Protein AF-A0A8S3ZNZ5-F1 (afdb_monomer)

Organism: NCBI:txid100452

Mean predicted aligned error: 16.07 Å

Foldseek 3Di:
DDLADWQEWDWDPLVPPPGTWIWTWGQQQWIFTHDPLFTPDIAHDFAGGWHYWEDQDPPAPQQWIWTFGQQQKTFIDNRRRTLDIDHDNWGFQEWYFAAAAPPRGTWIWTFTQQQKIFTADRRPRDTLAIDGDNGGWNYWDWADPDPDPPQPGTWIWTAGPVGDIDTHDHFPPDDPSRSPPVVNVVVVVVVVVVVVVVVVVVVVVVVVVVVVVVVVVVVVVVVPPDDDDDDDDDDDDDDDDDDDDDDDYDDDDDYDDDDDDDDDDDDDDDDDDDDDDDDDDDDDDDDDDDDDDDDDDPDPDPDDDPDPPVQDQDDPPPKDKDWDWAWDLDDPVGATFTKIKIFIPDFKWFQKKWKAKGNFDPDGIDIDGDDLVPITRMDIDGTDHPALDKMKIWMWTFIGHSPYPHTDTDTDIDIQASAEQKAWDPDPDPDDPKFKDWDDPDAVVLVQVLCQRRYRYPDRDDDNDDDFTWIARSVVRDIDGVTDDCLLVVQVSSCVSVVPQWTFMFIDDPVVLVVLVVLLVLLVVLVVLLVVLVVVLVVLVVVLVVLVVQLVVCVVVVVPPSNVVSVVVSVVSVVVSVVSVVVNVVSVVSSVVSVSSNSSLQQVLLSSIHHVLSSLLSVQLVVCVVVVPSVSNNVCSRRSDD

pLDDT: mean 73.45, std 21.67, range [22.31, 95.12]

InterPro domains:
  IPR016616 Bardet-Biedl syndrome 2 protein [PTHR32465] (1-640)
  IPR029333 BBS2, GAE domain [PF14782] (335-419)
  IPR029429 Ciliary BBSome complex subunit 2, middle region [PF14783] (8-120)
  IPR036322 WD40-repeat-containing domain superfamily [SSF50978] (12-178)
  IPR055379 BBS2, platform domain [PF23350] (422-498)
  IPR055380 BBS2, hairpin domain [PF23353] (510-607)
  IPR055381 BBS2, C-terminal helix bundle domain [PF23351] (612-638)

Secondary structure (DSSP, 8-state):
--SS-EEEEEEE-SSSSSS-EEEEEETTSEEEEEETTEEEEEEE--SS-EEEEE---TTS---EEEEEETTSEEEEEETTEEEEEEE-SSPEEEEEEE-SSSSSS-EEEEEETTSEEEEE-TTT--EEEEEE-SS-EEEEEEE-----TT--S-EEEEEETTS-EEEEPPP---TT---S-HHHHHHHHHHHHHHHHHHHHHHHHHHHHHHHHHHHHHHHHHTT-SS---------------------------------------------------------------------------------GGGS----TT--EEEEEEEE--BTTB--EEEEEEEESSS-EEEEEEEE-TTTSSSSEEEE---TTS--SEEEEEE--SSS--EEEEEEEEEE-TT-S--EEEEEEEEEPTBTTEEE--S-PPPPS-EEE---SS-HHHHHHHHHHHB--SS----SS----EEEETTTTEEEESSSSSHHHHHHHHHHHHT-S-B--EEE-HHHHHHHHHHHHHHHHHHHHHHHHHHHHHHHHHHHHHHHHHHHHHHHTT-HHHHHHHHHHHHHHHHHHHHHHHHHHHHHHHHHHHHHHHHHHHHHHHHTSBTHHHHHHHHHHHHHHHTT-HHHHHHHHHHS--

Solvent-accessible surface area (backbone atoms only — not comparable to full-atom values): 37849 Å² total; per-residue (Å²): 134,73,58,47,58,75,56,26,65,45,71,43,51,74,88,73,79,88,53,67,26,42,38,36,26,23,60,80,25,40,36,36,33,28,52,93,81,41,74,82,46,76,48,79,57,53,64,61,35,43,53,46,54,31,54,42,46,102,84,49,99,60,66,44,42,36,41,34,26,59,70,13,34,39,35,28,22,50,71,96,42,73,64,42,72,53,77,40,98,49,32,64,53,28,59,37,33,47,54,50,70,65,86,73,65,43,19,43,34,40,24,19,52,70,9,42,34,36,30,19,43,73,71,78,61,50,76,63,44,76,51,78,49,97,45,26,30,55,40,54,48,82,44,71,81,75,90,57,94,84,62,91,58,65,21,46,35,41,30,27,71,87,67,57,69,48,75,44,76,49,45,73,83,49,101,85,58,68,69,62,51,67,66,56,58,52,50,51,55,48,49,53,52,50,52,53,51,50,53,54,52,50,52,48,51,52,56,51,52,51,52,52,50,56,53,51,57,53,54,65,60,65,77,66,81,84,75,85,92,79,89,83,89,89,88,84,88,88,86,87,86,88,86,82,85,88,81,82,89,80,90,86,87,87,90,84,87,89,87,84,90,83,88,90,88,87,80,86,86,89,85,83,88,82,84,89,90,81,90,84,86,87,84,85,88,87,84,92,78,89,78,86,81,73,89,78,82,79,76,82,70,93,69,93,67,92,71,64,72,79,54,56,35,80,64,69,92,82,62,44,83,48,74,47,83,46,67,41,84,54,52,102,88,40,78,48,29,32,35,41,38,38,33,43,80,42,98,39,28,52,58,33,37,39,37,34,33,67,64,50,50,95,58,62,56,50,76,48,67,61,54,95,85,68,57,37,35,57,49,77,44,81,42,64,68,82,64,79,54,64,41,60,34,43,34,40,36,30,34,23,53,99,80,40,85,37,61,48,75,47,78,48,79,46,75,43,40,33,42,42,60,33,46,78,48,93,69,91,66,82,79,62,93,36,41,52,49,69,84,78,97,67,62,62,58,59,56,42,53,50,48,61,64,32,35,54,68,95,66,83,75,81,64,98,60,90,82,90,58,34,31,31,34,56,90,74,76,42,77,31,42,90,36,45,91,57,38,27,66,51,42,49,54,48,28,62,73,69,68,50,65,68,38,75,38,38,37,47,52,62,75,61,52,52,48,51,53,55,45,55,56,52,46,53,55,42,52,53,51,51,53,52,54,54,50,57,52,49,53,51,51,52,49,48,54,63,37,54,52,55,22,48,52,23,53,74,73,63,37,66,63,60,20,52,51,36,52,50,57,48,49,53,52,50,53,53,48,51,54,52,48,55,54,50,50,52,50,48,53,52,42,51,51,48,54,46,51,54,44,32,52,47,39,50,53,18,40,49,26,32,46,67,50,20,40,52,31,45,52,50,43,53,49,23,59,75,68,70,35,63,72,57,32,55,44,24,54,26,59,56,49,130

Radius of gyration: 37.29 Å; Cα contacts (8 Å, |Δi|>4): 980; chains: 1; bounding box: 110×100×119 Å

Structure (mmCIF, N/CA/C/O backbone):
data_AF-A0A8S3ZNZ5-F1
#
_entry.id   AF-A0A8S3ZNZ5-F1
#
loop_
_atom_site.group_PDB
_atom_site.id
_atom_site.type_symbol
_atom_site.label_atom_id
_atom_site.label_alt_id
_atom_site.label_comp_id
_atom_site.label_asym_id
_atom_site.label_entity_id
_atom_site.label_seq_id
_atom_site.pdbx_PDB_ins_code
_atom_site.Cartn_x
_atom_site.Cartn_y
_atom_site.Cartn_z
_atom_site.occupancy
_atom_site.B_iso_or_equiv
_atom_site.auth_seq_id
_atom_site.auth_comp_id
_atom_site.auth_asym_id
_atom_site.auth_atom_id
_atom_site.pdbx_PDB_model_num
ATOM 1 N N . VAL A 1 1 ? 5.458 12.031 -6.332 1.00 57.69 1 VAL A N 1
ATOM 2 C CA . VAL A 1 1 ? 4.549 10.919 -6.686 1.00 57.69 1 VAL A CA 1
ATOM 3 C C . VAL A 1 1 ? 5.184 9.647 -6.157 1.00 57.69 1 VAL A C 1
ATOM 5 O O . VAL A 1 1 ? 6.135 9.191 -6.774 1.00 57.69 1 VAL A O 1
ATOM 8 N N . THR A 1 2 ? 4.714 9.231 -4.973 1.00 60.88 2 THR A N 1
ATOM 9 C CA . THR A 1 2 ? 5.161 8.119 -4.096 1.00 60.88 2 THR A CA 1
ATOM 10 C C . THR A 1 2 ? 6.643 8.062 -3.696 1.00 60.88 2 THR A C 1
ATOM 12 O O . THR A 1 2 ? 7.542 8.444 -4.442 1.00 60.88 2 THR A O 1
ATOM 15 N N . GLY A 1 3 ? 6.893 7.601 -2.462 1.00 60.84 3 GLY A N 1
ATOM 16 C CA . GLY A 1 3 ? 8.234 7.298 -1.934 1.00 60.84 3 GLY A CA 1
ATOM 17 C C . GLY A 1 3 ? 8.640 5.835 -2.084 1.00 60.84 3 GLY A C 1
ATOM 18 O O . GLY A 1 3 ? 9.822 5.516 -1.981 1.00 60.84 3 GLY A O 1
ATOM 19 N N . ASP A 1 4 ? 7.682 4.958 -2.369 1.00 71.06 4 ASP A N 1
ATOM 20 C CA . ASP A 1 4 ? 7.918 3.544 -2.621 1.00 71.06 4 ASP A CA 1
ATOM 21 C C . ASP A 1 4 ? 7.277 3.093 -3.944 1.00 71.06 4 ASP A C 1
ATOM 23 O O . ASP A 1 4 ? 6.664 3.892 -4.662 1.00 71.06 4 ASP A O 1
ATOM 27 N N . ASN A 1 5 ? 7.474 1.820 -4.287 1.00 80.81 5 ASN A N 1
ATOM 28 C CA . ASN A 1 5 ? 7.007 1.208 -5.522 1.00 80.81 5 ASN A CA 1
ATOM 29 C C . ASN A 1 5 ? 5.489 1.397 -5.678 1.00 80.81 5 ASN A C 1
ATOM 31 O O . ASN A 1 5 ? 4.722 1.130 -4.754 1.00 80.81 5 ASN A O 1
ATOM 35 N N . VAL A 1 6 ? 5.060 1.823 -6.867 1.00 83.62 6 VAL A N 1
ATOM 36 C CA . VAL A 1 6 ? 3.642 1.837 -7.246 1.00 83.62 6 VAL A CA 1
ATOM 37 C C . VAL A 1 6 ? 3.235 0.437 -7.699 1.00 83.62 6 VAL A C 1
ATOM 39 O O . VAL A 1 6 ? 3.994 -0.241 -8.398 1.00 83.62 6 VAL A O 1
ATOM 42 N N . HIS A 1 7 ? 2.033 0.009 -7.323 1.00 77.38 7 HIS A N 1
ATOM 43 C CA . HIS A 1 7 ? 1.465 -1.278 -7.740 1.00 77.38 7 HIS A CA 1
ATOM 44 C C . HIS A 1 7 ? 0.146 -1.155 -8.493 1.00 77.38 7 HIS A C 1
ATOM 46 O O . HIS A 1 7 ? -0.114 -1.967 -9.375 1.00 77.38 7 HIS A O 1
ATOM 52 N N . SER A 1 8 ? -0.653 -0.132 -8.194 1.00 76.88 8 SER A N 1
ATOM 53 C CA . SER A 1 8 ? -1.891 0.163 -8.915 1.00 76.88 8 SER A CA 1
ATOM 54 C C . SER A 1 8 ? -2.093 1.667 -9.074 1.00 76.88 8 SER A C 1
ATOM 56 O O . SER A 1 8 ? -1.616 2.471 -8.269 1.00 76.88 8 SER A O 1
ATOM 58 N N . LEU A 1 9 ? -2.778 2.025 -10.156 1.00 83.00 9 LEU A N 1
ATOM 59 C CA . LEU A 1 9 ? -3.159 3.378 -10.541 1.00 83.00 9 LEU A CA 1
ATOM 60 C C . LEU A 1 9 ? -4.603 3.317 -11.041 1.00 83.00 9 LEU A C 1
ATOM 62 O O . LEU A 1 9 ? -4.923 2.417 -11.818 1.00 83.00 9 LEU A O 1
ATOM 66 N N . CYS A 1 10 ? -5.447 4.273 -10.662 1.00 79.44 10 CYS A N 1
ATOM 67 C CA . CYS A 1 10 ? -6.711 4.522 -11.354 1.00 79.44 10 CYS A CA 1
ATOM 68 C C . CYS A 1 10 ? -6.978 6.026 -11.477 1.00 79.44 10 CYS A C 1
ATOM 70 O O . CYS A 1 10 ? -6.347 6.840 -10.803 1.00 79.44 10 CYS A O 1
ATOM 72 N N . LEU A 1 11 ? -7.928 6.375 -12.340 1.00 81.62 11 LEU A N 1
ATOM 73 C CA . LEU A 1 11 ? -8.444 7.729 -12.508 1.00 81.62 11 LEU A CA 1
ATOM 74 C C . LEU A 1 11 ? -9.866 7.774 -11.938 1.00 81.62 11 LEU A C 1
ATOM 76 O O . LEU A 1 11 ? -10.686 6.947 -12.326 1.00 81.62 11 LEU A O 1
ATOM 80 N N . LEU A 1 12 ? -10.138 8.694 -11.012 1.00 77.31 12 LEU A N 1
ATOM 81 C CA . LEU A 1 12 ? -11.448 8.891 -10.382 1.00 77.31 12 LEU A CA 1
ATOM 82 C C . LEU A 1 12 ? -11.628 10.363 -10.003 1.00 77.31 12 LEU A C 1
ATOM 84 O O . LEU A 1 12 ? -10.728 10.947 -9.408 1.00 77.31 12 LEU A O 1
ATOM 88 N N . ASP A 1 13 ? -12.805 10.932 -10.254 1.00 79.94 13 ASP A N 1
ATOM 89 C CA . ASP A 1 13 ? -13.236 12.186 -9.626 1.00 79.94 13 ASP A CA 1
ATOM 90 C C . ASP A 1 13 ? -13.544 11.950 -8.130 1.00 79.94 13 ASP A C 1
ATOM 92 O O . ASP A 1 13 ? -14.643 11.559 -7.726 1.00 79.94 13 ASP A O 1
ATOM 96 N N . PHE A 1 14 ? -12.515 12.100 -7.296 1.00 76.25 14 PHE A N 1
ATOM 97 C CA . PHE A 1 14 ? -12.560 11.920 -5.846 1.00 76.25 14 PHE A CA 1
ATOM 98 C C . PHE A 1 14 ? -13.087 13.181 -5.154 1.00 76.25 14 PHE A C 1
ATOM 100 O O . PHE A 1 14 ? -13.735 13.094 -4.104 1.00 76.25 14 PHE A O 1
ATOM 107 N N . SER A 1 15 ? -12.824 14.361 -5.720 1.00 76.69 15 SER A N 1
ATOM 108 C CA . SER A 1 15 ? -13.302 15.630 -5.174 1.00 76.69 15 SER A CA 1
ATOM 109 C C . SER A 1 15 ? -14.774 15.920 -5.524 1.00 76.69 15 SER A C 1
ATOM 111 O O . SER A 1 15 ? -15.478 16.486 -4.678 1.00 76.69 15 SER A O 1
ATOM 113 N N . ASN A 1 16 ? -15.290 15.392 -6.642 1.00 74.38 16 ASN A N 1
ATOM 114 C CA . ASN A 1 16 ? -16.541 15.746 -7.339 1.00 74.38 16 ASN A CA 1
ATOM 115 C C . ASN A 1 16 ? -16.476 17.146 -7.978 1.00 74.38 16 ASN A C 1
ATOM 117 O O . ASN A 1 16 ? -17.285 18.024 -7.663 1.00 74.38 16 ASN A O 1
ATOM 121 N N . ASN A 1 17 ? -15.473 17.356 -8.838 1.00 79.12 17 ASN A N 1
ATOM 122 C CA . ASN A 1 17 ? -15.251 18.596 -9.594 1.00 79.12 17 ASN A CA 1
ATOM 123 C C . ASN A 1 17 ? -15.467 18.460 -11.121 1.00 79.12 17 ASN A C 1
ATOM 125 O O . ASN A 1 17 ? -15.395 19.461 -11.838 1.00 79.12 17 ASN A O 1
ATOM 129 N N . GLY A 1 18 ? -15.758 17.254 -11.620 1.00 79.44 18 GLY A N 1
ATOM 130 C CA . GLY A 1 18 ? -15.905 16.929 -13.041 1.00 79.44 18 GLY A CA 1
ATOM 131 C C . GLY A 1 18 ? -14.604 16.527 -13.751 1.00 79.44 18 GLY A C 1
ATOM 132 O O . GLY A 1 18 ? -14.606 16.378 -14.974 1.00 79.44 18 GLY A O 1
ATOM 133 N N . GLN A 1 19 ? -13.496 16.367 -13.024 1.00 82.94 19 GLN A N 1
ATOM 134 C CA . GLN A 1 19 ? -12.188 15.946 -13.531 1.00 82.94 19 GLN A CA 1
ATOM 135 C C . GLN A 1 19 ? -11.683 14.735 -12.744 1.00 82.94 19 GLN A C 1
ATOM 137 O O . GLN A 1 19 ? -11.839 14.651 -11.532 1.00 82.94 19 GLN A O 1
ATOM 142 N N . ASN A 1 20 ? -11.029 13.797 -13.430 1.00 82.25 20 ASN A N 1
ATOM 143 C CA . ASN A 1 20 ? -10.491 12.614 -12.768 1.00 82.25 20 ASN A CA 1
ATOM 144 C C . ASN A 1 20 ? -9.132 12.903 -12.118 1.00 82.25 20 ASN A C 1
ATOM 146 O O . ASN A 1 20 ? -8.149 13.167 -12.814 1.00 82.25 20 ASN A O 1
ATOM 150 N N . GLU A 1 21 ? -9.056 12.757 -10.799 1.00 86.00 21 GLU A N 1
ATOM 151 C CA . GLU A 1 21 ? -7.803 12.706 -10.053 1.00 86.00 21 GLU A CA 1
ATOM 152 C C . GLU A 1 21 ? -7.134 11.320 -10.162 1.00 86.00 21 GLU A C 1
ATOM 154 O O . GLU A 1 21 ? -7.778 10.298 -10.411 1.00 86.00 21 GLU A O 1
ATOM 159 N N . LEU A 1 22 ? -5.811 11.270 -9.984 1.00 86.25 22 LEU A N 1
ATOM 160 C CA . LEU A 1 22 ? -5.019 10.041 -10.060 1.00 86.25 22 LEU A CA 1
ATOM 161 C C . LEU A 1 22 ? -4.861 9.419 -8.668 1.00 86.25 22 LEU A C 1
ATOM 163 O O . LEU A 1 22 ? -4.123 9.935 -7.826 1.00 86.25 22 LEU A O 1
ATOM 167 N N . VAL A 1 23 ? -5.499 8.272 -8.439 1.00 82.69 23 VAL A N 1
ATOM 168 C CA . VAL A 1 23 ? -5.381 7.513 -7.188 1.00 82.69 23 VAL A CA 1
ATOM 169 C C . VAL A 1 23 ? -4.276 6.463 -7.323 1.00 82.69 23 VAL A C 1
ATOM 171 O O . VAL A 1 23 ? -4.249 5.685 -8.278 1.00 82.69 23 VAL A O 1
ATOM 174 N N . VAL A 1 24 ? -3.340 6.450 -6.370 1.00 82.19 24 VAL A N 1
ATOM 175 C CA . VAL A 1 24 ? -2.074 5.705 -6.451 1.00 82.19 24 VAL A CA 1
ATOM 176 C C . VAL A 1 24 ? -1.893 4.763 -5.261 1.00 82.19 24 VAL A C 1
ATOM 178 O O . VAL A 1 24 ? -1.841 5.201 -4.110 1.00 82.19 24 VAL A O 1
ATOM 181 N N . GLY A 1 25 ? -1.732 3.471 -5.556 1.00 79.00 25 GLY A N 1
ATOM 182 C CA . GLY A 1 25 ? -1.411 2.415 -4.598 1.00 79.00 25 GLY A CA 1
ATOM 183 C C . GLY A 1 25 ? 0.092 2.195 -4.437 1.00 79.00 25 GLY A C 1
ATOM 184 O O . GLY A 1 25 ? 0.768 1.846 -5.408 1.00 79.00 25 GLY A O 1
ATOM 185 N N . SER A 1 26 ? 0.597 2.347 -3.211 1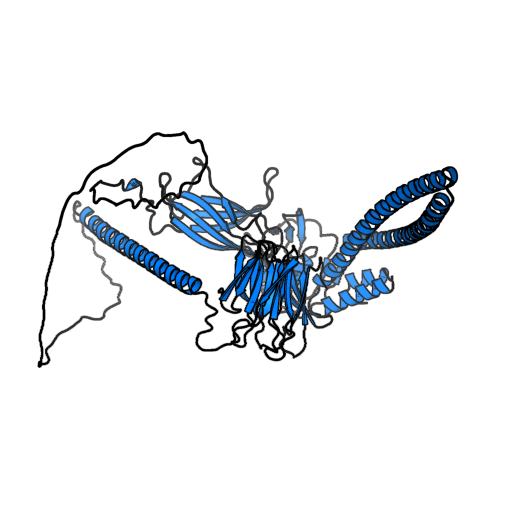.00 77.25 26 SER A N 1
ATOM 186 C CA . SER A 1 26 ? 2.031 2.346 -2.886 1.00 77.25 26 SER A CA 1
ATOM 187 C C . SER A 1 26 ? 2.441 1.153 -2.000 1.00 77.25 26 SER A C 1
ATOM 189 O O . SER A 1 26 ? 1.663 0.687 -1.167 1.00 77.25 26 SER A O 1
ATOM 191 N N . GLU A 1 27 ? 3.689 0.681 -2.112 1.00 76.69 27 GLU A N 1
ATOM 192 C CA . GLU A 1 27 ? 4.236 -0.402 -1.264 1.00 76.69 27 GLU A CA 1
ATOM 193 C C . GLU A 1 27 ? 4.436 0.003 0.214 1.00 76.69 27 GLU A C 1
ATOM 195 O O . GLU A 1 27 ? 4.530 -0.859 1.086 1.00 76.69 27 GLU A O 1
ATOM 200 N N . ASP A 1 28 ? 4.429 1.304 0.529 1.00 71.69 28 ASP A N 1
ATOM 201 C CA . ASP A 1 28 ? 4.488 1.829 1.904 1.00 71.69 28 ASP A CA 1
ATOM 202 C C . ASP A 1 28 ? 3.153 1.732 2.678 1.00 71.69 28 ASP A C 1
ATOM 204 O O . ASP A 1 28 ? 3.131 2.039 3.871 1.00 71.69 28 ASP A O 1
ATOM 208 N N . PHE A 1 29 ? 2.104 1.196 2.042 1.00 72.81 29 PHE A N 1
ATOM 209 C CA . PHE A 1 29 ? 0.713 1.061 2.515 1.00 72.81 29 PHE A CA 1
ATOM 210 C C . PHE A 1 29 ? -0.095 2.377 2.529 1.00 72.81 29 PHE A C 1
ATOM 212 O O . PHE A 1 29 ? -1.237 2.384 2.984 1.00 72.81 29 PHE A O 1
ATOM 219 N N . ASP A 1 30 ? 0.451 3.469 1.981 1.00 76.06 30 ASP A N 1
ATOM 220 C CA . ASP A 1 30 ? -0.278 4.726 1.794 1.00 76.06 30 ASP A CA 1
ATOM 221 C C . ASP A 1 30 ? -0.949 4.768 0.398 1.00 76.06 30 ASP A C 1
ATOM 223 O O . ASP A 1 30 ? -0.298 4.655 -0.651 1.00 76.06 30 ASP A O 1
ATOM 227 N N . ILE A 1 31 ? -2.266 4.987 0.377 1.00 78.94 31 ILE A N 1
ATOM 228 C CA . ILE A 1 31 ? -3.047 5.335 -0.819 1.00 78.94 31 ILE A CA 1
ATOM 229 C C . ILE A 1 31 ? -2.997 6.856 -0.977 1.00 78.94 31 ILE A C 1
ATOM 231 O O . ILE A 1 31 ? -3.228 7.582 -0.011 1.00 78.94 31 ILE A O 1
ATOM 235 N N . ARG A 1 32 ? -2.709 7.364 -2.178 1.00 81.50 32 ARG A N 1
ATOM 236 C CA . ARG A 1 32 ? -2.549 8.810 -2.418 1.00 81.50 32 ARG A CA 1
ATOM 237 C C . ARG A 1 32 ? -3.372 9.281 -3.609 1.00 81.50 32 ARG A C 1
ATOM 239 O O . ARG A 1 32 ? -3.260 8.698 -4.682 1.00 81.50 32 ARG A O 1
ATOM 246 N N . VAL A 1 33 ? -4.153 10.342 -3.423 1.00 83.44 33 VAL A N 1
ATOM 247 C CA . VAL A 1 33 ? -4.956 10.993 -4.469 1.00 83.44 33 VAL A CA 1
ATOM 248 C C . VAL A 1 33 ? -4.219 12.240 -4.950 1.00 83.44 33 VAL A C 1
ATOM 250 O O . VAL A 1 33 ? -3.978 13.152 -4.156 1.00 83.44 33 VAL A O 1
ATOM 253 N N . PHE A 1 34 ? -3.854 12.270 -6.232 1.00 84.06 34 PHE A N 1
ATOM 254 C CA . PHE A 1 34 ? -3.149 13.379 -6.873 1.00 84.06 34 PHE A CA 1
ATOM 255 C C . PHE A 1 34 ? -4.069 14.151 -7.827 1.00 84.06 34 PHE A C 1
ATOM 257 O O . PHE A 1 34 ? -4.632 13.561 -8.750 1.00 84.06 34 PHE A O 1
ATOM 264 N N . GLN A 1 35 ? -4.146 15.471 -7.658 1.00 84.62 35 GLN A N 1
ATOM 265 C CA . GLN A 1 35 ? -4.718 16.395 -8.637 1.00 84.62 35 GLN A CA 1
ATOM 266 C C . GLN A 1 35 ? -3.572 17.131 -9.326 1.00 84.62 35 GLN A C 1
ATOM 268 O O . GLN A 1 35 ? -2.877 17.927 -8.698 1.00 84.62 35 GLN A O 1
ATOM 273 N N . GLU A 1 36 ? -3.354 16.825 -10.605 1.00 80.88 36 GLU A N 1
ATOM 274 C CA . GLU A 1 36 ? -2.190 17.273 -11.381 1.00 80.88 36 GLU A CA 1
ATOM 275 C C . GLU A 1 36 ? -0.853 16.985 -10.659 1.00 80.88 36 GLU A C 1
ATOM 277 O O . GLU A 1 36 ? -0.362 15.855 -10.701 1.00 80.88 36 GLU A O 1
ATOM 282 N N . ASP A 1 37 ? -0.278 17.984 -9.983 1.00 74.50 37 ASP A N 1
ATOM 283 C CA . ASP A 1 37 ? 0.967 17.885 -9.209 1.00 74.50 37 ASP A CA 1
ATOM 284 C C . ASP A 1 37 ? 0.754 17.807 -7.677 1.00 74.50 37 ASP A C 1
ATOM 286 O O . ASP A 1 37 ? 1.682 17.428 -6.953 1.00 74.50 37 ASP A O 1
ATOM 290 N N . GLU A 1 38 ? -0.432 18.148 -7.158 1.00 74.88 38 GLU A N 1
ATOM 291 C CA . GLU A 1 38 ? -0.729 18.244 -5.719 1.00 74.88 38 GLU A CA 1
ATOM 292 C C . GLU A 1 38 ? -1.379 16.967 -5.153 1.00 74.88 38 GLU A C 1
ATOM 294 O O . GLU A 1 38 ? -2.025 16.208 -5.869 1.00 74.88 38 GLU A O 1
ATOM 299 N N . ILE A 1 39 ? -1.191 16.703 -3.853 1.00 78.38 39 ILE A N 1
ATOM 300 C CA . ILE A 1 39 ? -1.802 15.575 -3.132 1.00 78.38 39 ILE A CA 1
ATOM 301 C C . ILE A 1 39 ? -2.989 16.107 -2.326 1.00 78.38 39 ILE A C 1
ATOM 303 O O . ILE A 1 39 ? -2.769 16.778 -1.321 1.00 78.38 39 ILE A O 1
ATOM 307 N N . ILE A 1 40 ? -4.222 15.771 -2.723 1.00 79.31 40 ILE A N 1
ATOM 308 C CA . ILE A 1 40 ? -5.434 16.141 -1.966 1.00 79.31 40 ILE A CA 1
ATOM 309 C C . ILE A 1 40 ? -5.563 15.272 -0.709 1.00 79.31 40 ILE A C 1
ATOM 311 O O . ILE A 1 40 ? -5.872 15.766 0.373 1.00 79.31 40 ILE A O 1
ATOM 315 N N . ALA A 1 41 ? -5.359 13.960 -0.854 1.00 76.56 41 ALA A N 1
ATOM 316 C CA . ALA A 1 41 ? -5.615 12.986 0.202 1.00 76.56 41 ALA A CA 1
ATOM 317 C C . ALA A 1 41 ? -4.519 11.915 0.270 1.00 76.56 41 ALA A C 1
ATOM 319 O O . ALA A 1 41 ? -4.023 11.432 -0.750 1.00 76.56 41 ALA A O 1
ATOM 320 N N . GLU A 1 42 ? -4.171 11.525 1.494 1.00 79.12 42 GLU A N 1
ATOM 321 C CA . GLU A 1 42 ? -3.222 10.459 1.817 1.00 79.12 42 GLU A CA 1
ATOM 322 C C . GLU A 1 42 ? -3.877 9.583 2.899 1.00 79.12 42 GLU A C 1
ATOM 324 O O . GLU A 1 42 ? -4.184 10.059 3.991 1.00 79.12 42 GLU A O 1
ATOM 329 N N . MET A 1 43 ? -4.173 8.325 2.562 1.00 76.81 43 MET A N 1
ATOM 330 C CA . MET A 1 43 ? -4.886 7.366 3.412 1.00 76.81 43 MET A CA 1
ATOM 331 C C . MET A 1 43 ? -3.954 6.193 3.721 1.00 76.81 43 MET A C 1
ATOM 333 O O . MET A 1 43 ? -3.645 5.395 2.837 1.00 76.81 43 MET A O 1
ATOM 337 N N . THR A 1 44 ? -3.494 6.095 4.967 1.00 73.75 44 THR A N 1
ATOM 338 C CA . THR A 1 44 ? -2.668 4.972 5.429 1.00 73.75 44 THR A CA 1
ATOM 339 C C . THR A 1 44 ? -3.552 3.775 5.762 1.00 73.75 44 THR A C 1
ATOM 341 O O . THR A 1 44 ? -4.446 3.888 6.600 1.00 73.75 44 THR A O 1
ATOM 344 N N . GLU A 1 45 ? -3.272 2.625 5.158 1.00 72.06 45 GLU A N 1
ATOM 345 C CA . GLU A 1 45 ? -3.936 1.352 5.458 1.00 72.06 45 GLU A CA 1
ATOM 346 C C . GLU A 1 45 ? -2.973 0.335 6.090 1.00 72.06 45 GLU A C 1
ATOM 348 O O . GLU A 1 45 ? -1.758 0.536 6.173 1.00 72.06 45 GLU A O 1
ATOM 353 N N . THR A 1 46 ? -3.546 -0.741 6.625 1.00 61.41 46 THR A N 1
ATOM 354 C CA . THR A 1 46 ? -2.884 -1.630 7.595 1.00 61.41 46 THR A CA 1
ATOM 355 C C . THR A 1 46 ? -2.460 -2.988 7.032 1.00 61.41 46 THR A C 1
ATOM 357 O O . THR A 1 46 ? -1.600 -3.648 7.621 1.00 61.41 46 THR A O 1
ATOM 360 N N . ASP A 1 47 ? -3.056 -3.422 5.918 1.00 59.00 47 ASP A N 1
ATOM 361 C CA . ASP A 1 47 ? -2.806 -4.726 5.295 1.00 59.00 47 ASP A CA 1
ATOM 362 C C . ASP A 1 47 ? -1.751 -4.631 4.177 1.00 59.00 47 ASP A C 1
ATOM 364 O O . ASP A 1 47 ? -1.518 -3.585 3.566 1.00 59.00 47 ASP A O 1
ATOM 368 N N . VAL A 1 48 ? -1.064 -5.740 3.914 1.00 53.50 48 VAL A N 1
ATOM 369 C CA . VAL A 1 48 ? 0.150 -5.750 3.098 1.00 53.50 48 VAL A CA 1
ATOM 370 C C . VAL A 1 48 ? -0.175 -5.498 1.628 1.00 53.50 48 VAL A C 1
ATOM 372 O O . VAL A 1 48 ? -0.837 -6.309 0.977 1.00 53.50 48 VAL A O 1
ATOM 375 N N . ARG A 1 49 ? 0.421 -4.418 1.102 1.00 52.84 49 ARG A N 1
ATOM 376 C CA . ARG A 1 49 ? 0.632 -4.122 -0.325 1.00 52.84 49 ARG A CA 1
ATOM 377 C C . ARG A 1 49 ? -0.655 -4.131 -1.161 1.00 52.84 49 ARG A C 1
ATOM 379 O O . ARG A 1 49 ? -1.094 -5.178 -1.637 1.00 52.84 49 ARG A O 1
ATOM 386 N N . LEU A 1 50 ? -1.208 -2.942 -1.421 1.00 53.91 50 LEU A N 1
ATOM 387 C CA . LEU A 1 50 ? -2.301 -2.781 -2.384 1.00 53.91 50 LEU A CA 1
ATOM 388 C C . LEU A 1 50 ? -1.872 -3.338 -3.752 1.00 53.91 50 LEU A C 1
ATOM 390 O O . LEU A 1 50 ? -0.794 -3.008 -4.249 1.00 53.91 50 LEU A O 1
ATOM 394 N N . VAL A 1 51 ? -2.700 -4.192 -4.350 1.00 50.88 51 VAL A N 1
ATOM 395 C CA . VAL A 1 51 ? -2.393 -4.881 -5.615 1.00 50.88 51 VAL A CA 1
ATOM 396 C C . VAL A 1 51 ? -3.176 -4.280 -6.775 1.00 50.88 51 VAL A C 1
ATOM 398 O O . VAL A 1 51 ? -2.629 -4.135 -7.863 1.00 50.88 51 VAL A O 1
ATOM 401 N N . ILE A 1 52 ? -4.446 -3.933 -6.552 1.00 56.75 52 ILE A N 1
ATOM 402 C CA . ILE A 1 52 ? -5.377 -3.507 -7.602 1.00 56.75 52 ILE A CA 1
ATOM 403 C C . ILE A 1 52 ? -6.310 -2.439 -7.046 1.00 56.75 52 ILE A C 1
ATOM 405 O O . ILE A 1 52 ? -6.714 -2.495 -5.880 1.00 56.75 52 ILE A O 1
ATOM 409 N N . LEU A 1 53 ? -6.667 -1.509 -7.922 1.00 57.91 53 LEU A N 1
ATOM 410 C CA . LEU A 1 53 ? -7.663 -0.481 -7.705 1.00 57.91 53 LEU A CA 1
ATOM 411 C C . LEU A 1 53 ? -8.619 -0.486 -8.897 1.00 57.91 53 LEU A C 1
ATOM 413 O O . LEU A 1 53 ? -8.159 -0.544 -10.037 1.00 57.91 53 LEU A O 1
ATOM 417 N N . SER A 1 54 ? -9.922 -0.458 -8.635 1.00 57.44 54 SER A N 1
ATOM 418 C CA . SER A 1 54 ? -10.949 -0.403 -9.675 1.00 57.44 54 SER A CA 1
ATOM 419 C C . SER A 1 54 ? -11.994 0.652 -9.347 1.00 57.44 54 SER A C 1
ATOM 421 O O . SER A 1 54 ? -12.217 0.988 -8.180 1.00 57.44 54 SER A O 1
ATOM 423 N N . VAL A 1 55 ? -12.602 1.180 -10.402 1.00 55.47 55 VAL A N 1
ATOM 424 C CA . VAL A 1 55 ? -13.563 2.280 -10.368 1.00 55.47 55 VAL A CA 1
ATOM 425 C C . VAL A 1 55 ? -14.893 1.753 -10.913 1.00 55.47 55 VAL A C 1
ATOM 427 O O . VAL A 1 55 ? -14.879 1.154 -11.991 1.00 55.47 55 VAL A O 1
ATOM 430 N N . PRO A 1 56 ? -16.025 1.930 -10.204 1.00 52.59 56 PRO A N 1
ATOM 431 C CA . PRO A 1 56 ? -17.350 1.707 -10.779 1.00 52.59 56 PRO A CA 1
ATOM 432 C C . PRO A 1 56 ? -17.509 2.588 -12.023 1.00 52.59 56 PRO A C 1
ATOM 434 O O . PRO A 1 56 ? -17.114 3.752 -12.006 1.00 52.59 56 PRO A O 1
ATOM 437 N N . CYS A 1 57 ? -18.012 2.010 -13.117 1.00 38.84 57 CYS A N 1
ATOM 438 C CA . CYS A 1 57 ? -17.843 2.561 -14.464 1.00 38.84 57 CYS A CA 1
ATOM 439 C C . CYS A 1 57 ? -18.344 4.017 -14.613 1.00 38.84 57 CYS A C 1
ATOM 441 O O . CYS A 1 57 ? -19.273 4.456 -13.929 1.00 38.84 57 CYS A O 1
ATOM 443 N N . ALA A 1 58 ? -17.726 4.759 -15.542 1.00 39.91 58 ALA A N 1
ATOM 444 C CA . ALA A 1 58 ? -17.714 6.227 -15.658 1.00 39.91 58 ALA A CA 1
ATOM 445 C C . ALA A 1 58 ? -19.064 6.924 -15.966 1.00 39.91 58 ALA A C 1
ATOM 447 O O . ALA A 1 58 ? -19.083 8.086 -16.368 1.00 39.91 58 ALA A O 1
ATOM 448 N N . HIS A 1 59 ? -20.187 6.231 -15.783 1.00 38.88 59 HIS A N 1
ATOM 449 C CA . HIS A 1 59 ? -21.547 6.739 -15.957 1.00 38.88 59 HIS A CA 1
ATOM 450 C C . HIS A 1 59 ? -22.393 6.754 -14.672 1.00 38.88 59 HIS A C 1
ATOM 452 O O . HIS A 1 59 ? -23.484 7.324 -14.692 1.00 38.88 59 HIS A O 1
ATOM 458 N N . CYS A 1 60 ? -21.918 6.181 -13.557 1.00 34.31 60 CYS A N 1
ATOM 459 C CA . CYS A 1 60 ? -22.714 6.040 -12.331 1.00 34.31 60 CYS A CA 1
ATOM 460 C C . CYS A 1 60 ? -22.210 6.926 -11.179 1.00 34.31 60 CYS A C 1
ATOM 462 O O . CYS A 1 60 ? -21.020 6.986 -10.886 1.00 34.31 60 CYS A O 1
ATOM 464 N N . LEU A 1 61 ? -23.138 7.590 -10.478 1.00 35.28 61 LEU A N 1
ATOM 465 C CA . LEU A 1 61 ? -22.889 8.623 -9.448 1.00 35.28 61 LEU A CA 1
ATOM 466 C C . LEU A 1 61 ? -22.379 8.078 -8.090 1.00 35.28 61 LEU A C 1
ATOM 468 O O . LEU A 1 61 ? -22.605 8.674 -7.031 1.00 35.28 61 LEU A O 1
ATOM 472 N N . VAL A 1 62 ? -21.710 6.926 -8.091 1.00 39.34 62 VAL A N 1
ATOM 473 C CA . VAL A 1 62 ? -21.367 6.166 -6.885 1.00 39.34 62 VAL A CA 1
ATOM 474 C C . VAL A 1 62 ? -19.858 6.211 -6.660 1.00 39.34 62 VAL A C 1
ATOM 476 O O . VAL A 1 62 ? -19.080 5.518 -7.304 1.00 39.34 62 VAL A O 1
ATOM 479 N N . HIS A 1 63 ? -19.449 7.066 -5.722 1.00 53.44 63 HIS A N 1
ATOM 480 C CA . HIS A 1 63 ? -18.067 7.496 -5.475 1.00 53.44 63 HIS A CA 1
ATOM 481 C C . HIS A 1 63 ? -17.244 6.450 -4.678 1.00 53.44 63 HIS A C 1
ATOM 483 O O . HIS A 1 63 ? -16.538 6.785 -3.723 1.00 53.44 63 HIS A O 1
ATOM 489 N N . SER A 1 64 ? -17.395 5.173 -5.037 1.00 52.88 64 SER A N 1
ATOM 490 C CA . SER A 1 64 ? -16.933 3.990 -4.300 1.00 52.88 64 SER A CA 1
ATOM 491 C C . SER A 1 64 ? -15.643 3.410 -4.911 1.00 52.88 64 SER A C 1
ATOM 493 O O . SER A 1 64 ? -15.690 2.697 -5.906 1.00 52.88 64 SER A O 1
ATOM 495 N N . LEU A 1 65 ? -14.478 3.662 -4.307 1.00 56.34 65 LEU A N 1
ATOM 496 C CA . LEU A 1 65 ? -13.196 3.035 -4.674 1.00 56.34 65 LEU A CA 1
ATOM 497 C C . LEU A 1 65 ? -13.162 1.561 -4.242 1.00 56.34 65 LEU A C 1
ATOM 499 O O . LEU A 1 65 ? -13.276 1.269 -3.050 1.00 56.34 65 LEU A O 1
ATOM 503 N N . ALA A 1 66 ? -12.932 0.636 -5.177 1.00 53.75 66 ALA A N 1
ATOM 504 C CA . ALA A 1 66 ? -12.768 -0.790 -4.884 1.00 53.75 66 ALA A CA 1
ATOM 505 C C . ALA A 1 66 ? -11.282 -1.178 -4.788 1.00 53.75 66 ALA A C 1
ATOM 507 O O . ALA A 1 66 ? -10.513 -0.946 -5.723 1.00 53.75 66 ALA A O 1
ATOM 508 N N . MET A 1 67 ? -10.866 -1.777 -3.664 1.00 57.66 67 MET A N 1
ATOM 509 C CA . MET A 1 67 ? -9.448 -1.898 -3.284 1.00 57.66 67 MET A CA 1
ATOM 510 C C . MET A 1 67 ? -9.067 -3.324 -2.844 1.00 57.66 67 MET A C 1
ATOM 512 O O . MET A 1 67 ? -9.712 -3.902 -1.965 1.00 57.66 67 MET A O 1
ATOM 516 N N . VAL A 1 68 ? -7.997 -3.885 -3.432 1.00 54.72 68 VAL A N 1
ATOM 517 C CA . VAL A 1 68 ? -7.502 -5.258 -3.176 1.00 54.72 68 VAL A CA 1
ATOM 518 C C . VAL A 1 68 ? -6.135 -5.276 -2.495 1.00 54.72 68 VAL A C 1
ATOM 520 O O . VAL A 1 68 ? -5.166 -4.718 -3.013 1.00 54.72 68 VAL A O 1
ATOM 523 N N . TRP A 1 69 ? -6.030 -6.048 -1.413 1.00 64.94 69 TRP A N 1
ATOM 524 C CA . TRP A 1 69 ? -4.810 -6.260 -0.626 1.00 64.94 69 TRP A CA 1
ATOM 525 C C . TRP A 1 69 ? -4.211 -7.655 -0.867 1.00 64.94 69 TRP A C 1
ATOM 527 O O . TRP A 1 69 ? -4.921 -8.619 -1.174 1.00 64.94 69 TRP A O 1
ATOM 537 N N . LEU A 1 70 ? -2.889 -7.797 -0.716 1.00 51.34 70 LEU A N 1
ATOM 538 C CA . LEU A 1 70 ? -2.169 -9.011 -1.128 1.00 51.34 70 LEU A CA 1
ATOM 539 C C . LEU A 1 70 ? -2.528 -10.249 -0.280 1.00 51.34 70 LEU A C 1
ATOM 541 O O . LEU A 1 70 ? -2.435 -11.373 -0.774 1.00 51.34 70 LEU A O 1
ATOM 545 N N . MET A 1 71 ? -3.015 -10.050 0.949 1.00 58.56 71 MET A N 1
ATOM 546 C CA . MET A 1 71 ? -3.511 -11.096 1.859 1.00 58.56 71 MET A CA 1
ATOM 547 C C . MET A 1 71 ? -4.958 -11.556 1.597 1.00 58.56 71 MET A C 1
ATOM 549 O O . MET A 1 71 ? -5.515 -12.295 2.402 1.00 58.56 71 MET A O 1
ATOM 553 N N . GLY A 1 72 ? -5.588 -11.153 0.486 1.00 67.31 72 GLY A N 1
ATOM 554 C CA . GLY A 1 72 ? -6.965 -11.565 0.172 1.00 67.31 72 GLY A CA 1
ATOM 555 C C . GLY A 1 72 ? -8.044 -10.758 0.895 1.00 67.31 72 GLY A C 1
ATOM 556 O O . GLY A 1 72 ? -9.219 -11.129 0.874 1.00 67.31 72 GLY A O 1
ATOM 557 N N . THR A 1 73 ? -7.664 -9.640 1.507 1.00 75.56 73 THR A N 1
ATOM 558 C CA . THR A 1 73 ? -8.599 -8.608 1.952 1.00 75.56 73 THR A CA 1
ATOM 559 C C . THR A 1 73 ? -9.087 -7.801 0.739 1.00 75.56 73 THR A C 1
ATOM 561 O O . THR A 1 73 ? -8.304 -7.460 -0.150 1.00 75.56 73 THR A O 1
ATOM 564 N N . LEU A 1 74 ? -10.382 -7.492 0.704 1.00 79.12 74 LEU A N 1
ATOM 565 C CA . LEU A 1 74 ? -11.051 -6.654 -0.299 1.00 79.12 74 LEU A CA 1
ATOM 566 C C . LEU A 1 74 ? -11.922 -5.641 0.450 1.00 79.12 74 LEU A C 1
ATOM 568 O O . LEU A 1 74 ? -12.613 -6.025 1.395 1.00 79.12 74 LEU A O 1
ATOM 572 N N . GLY A 1 75 ? -11.907 -4.370 0.054 1.00 77.38 75 GLY A N 1
ATOM 573 C CA . GLY A 1 75 ? -12.758 -3.343 0.661 1.00 77.38 75 GLY A CA 1
ATOM 574 C C . GLY A 1 75 ? -13.225 -2.287 -0.329 1.00 77.38 75 GLY A C 1
ATOM 575 O O . GLY A 1 75 ? -12.574 -2.056 -1.348 1.00 77.38 75 GLY A O 1
ATOM 576 N N . VAL A 1 76 ? -14.347 -1.648 0.001 1.00 77.81 76 VAL A N 1
ATOM 577 C CA . VAL A 1 76 ? -14.921 -0.532 -0.760 1.00 77.81 76 VAL A CA 1
ATOM 578 C C . VAL A 1 76 ? -14.916 0.731 0.094 1.00 77.81 76 VAL A C 1
ATOM 580 O O . VAL A 1 76 ? -15.279 0.696 1.273 1.00 77.81 76 VAL A O 1
ATOM 583 N N . TYR A 1 77 ? -14.489 1.841 -0.504 1.00 74.81 77 TYR A N 1
ATOM 584 C CA . TYR A 1 77 ? -14.227 3.109 0.168 1.00 74.81 77 TYR A CA 1
ATOM 585 C C . TYR A 1 77 ? -14.987 4.248 -0.512 1.00 74.81 77 TYR A C 1
ATOM 587 O O . TYR A 1 77 ? -14.743 4.551 -1.676 1.00 74.81 77 TYR A O 1
ATOM 595 N N . ASN A 1 78 ? -15.875 4.915 0.219 1.00 75.25 78 ASN A N 1
ATOM 596 C CA . ASN A 1 78 ? -16.471 6.174 -0.207 1.00 75.25 78 ASN A CA 1
ATOM 597 C C . ASN A 1 78 ? -15.560 7.323 0.247 1.00 75.25 78 ASN A C 1
ATOM 599 O O . ASN A 1 78 ? -15.515 7.672 1.433 1.00 75.25 78 ASN A O 1
ATOM 603 N N . ARG A 1 79 ? -14.796 7.880 -0.701 1.00 74.25 79 ARG A N 1
ATOM 604 C CA . ARG A 1 79 ? -13.712 8.847 -0.449 1.00 74.25 79 ARG A CA 1
ATOM 605 C C . ARG A 1 79 ? -12.744 8.329 0.628 1.00 74.25 79 ARG A C 1
ATOM 607 O O . ARG A 1 79 ? -12.060 7.339 0.393 1.00 74.25 79 ARG A O 1
ATOM 614 N N . SER A 1 80 ? -12.708 8.965 1.802 1.00 71.69 80 SER A N 1
ATOM 615 C CA . SER A 1 80 ? -11.843 8.597 2.937 1.00 71.69 80 SER A CA 1
ATOM 616 C C . SER A 1 80 ? -12.503 7.667 3.966 1.00 71.69 80 SER A C 1
ATOM 618 O O . SER A 1 80 ? -11.915 7.409 5.014 1.00 71.69 80 SER A O 1
ATOM 620 N N . SER A 1 81 ? -13.728 7.192 3.715 1.00 73.25 81 SER A N 1
ATOM 621 C CA . SER A 1 81 ? -14.473 6.305 4.616 1.00 73.25 81 SER A CA 1
ATOM 622 C C . SER A 1 81 ? -14.609 4.906 4.021 1.00 73.25 81 SER A C 1
ATOM 624 O O . SER A 1 81 ? -14.918 4.756 2.842 1.00 73.25 81 SER A O 1
ATOM 626 N N . ARG A 1 82 ? -14.409 3.863 4.830 1.00 76.88 82 ARG A N 1
ATOM 627 C CA . ARG A 1 82 ? -14.507 2.460 4.402 1.00 76.88 82 ARG A CA 1
ATOM 628 C C . ARG A 1 82 ? -15.937 1.953 4.610 1.00 76.88 82 ARG A C 1
ATOM 630 O O . ARG A 1 82 ? -16.348 1.794 5.755 1.00 76.88 82 ARG A O 1
ATOM 637 N N . ASN A 1 83 ? -16.672 1.686 3.526 1.00 80.25 83 ASN A N 1
ATOM 638 C CA . ASN A 1 83 ? -18.055 1.185 3.572 1.00 80.25 83 ASN A CA 1
ATOM 639 C C . ASN A 1 83 ? -18.094 -0.220 4.190 1.00 80.25 83 ASN A C 1
ATOM 641 O O . ASN A 1 83 ? -18.757 -0.460 5.196 1.00 80.25 83 ASN A O 1
ATOM 645 N N . TRP A 1 84 ? -17.345 -1.147 3.590 1.00 83.12 84 TRP A N 1
ATOM 646 C CA . TRP A 1 84 ? -17.227 -2.534 4.031 1.00 83.12 84 TRP A CA 1
ATOM 647 C C . TRP A 1 84 ? -15.859 -3.109 3.667 1.00 83.12 84 TRP A C 1
ATOM 649 O O . TRP A 1 84 ? -15.136 -2.585 2.814 1.00 83.12 84 TRP A O 1
ATOM 659 N N . ARG A 1 85 ? -15.493 -4.206 4.335 1.00 80.25 85 ARG A N 1
ATOM 660 C CA . ARG A 1 85 ? -14.263 -4.955 4.066 1.00 80.25 85 ARG A CA 1
ATOM 661 C C . ARG A 1 85 ? -14.467 -6.435 4.378 1.00 80.25 85 ARG A C 1
ATOM 663 O O . ARG A 1 85 ? -14.920 -6.774 5.468 1.00 80.25 85 ARG A O 1
ATOM 670 N N . ILE A 1 86 ? -14.077 -7.310 3.458 1.00 83.12 86 ILE A N 1
ATOM 671 C CA . ILE A 1 86 ? -14.008 -8.764 3.659 1.00 83.12 86 ILE A CA 1
ATOM 672 C C . ILE A 1 86 ? -12.546 -9.216 3.693 1.00 83.12 86 ILE A C 1
ATOM 674 O O . ILE A 1 86 ? -11.683 -8.568 3.104 1.00 83.12 86 ILE A O 1
ATOM 678 N N . LYS A 1 87 ? -12.271 -10.359 4.327 1.00 79.81 87 LYS A N 1
ATOM 679 C CA . LYS A 1 87 ? -10.993 -11.076 4.209 1.00 79.81 87 LYS A CA 1
ATOM 680 C C . LYS A 1 87 ? -11.241 -12.507 3.740 1.00 79.81 87 LYS A C 1
ATOM 682 O O . LYS A 1 87 ? -12.185 -13.160 4.177 1.00 79.81 87 LYS A O 1
ATOM 687 N N . SER A 1 88 ? -10.390 -12.980 2.839 1.00 83.12 88 SER A N 1
ATOM 688 C CA . SER A 1 88 ? -10.441 -14.297 2.206 1.00 83.12 88 SER A CA 1
ATOM 689 C C . SER A 1 88 ? -9.076 -14.973 2.304 1.00 83.12 88 SER A C 1
ATOM 691 O O . SER A 1 88 ? -8.049 -14.307 2.340 1.00 83.12 88 SER A O 1
ATOM 693 N N . LYS A 1 89 ? -9.049 -16.311 2.298 1.00 83.06 89 LYS A N 1
ATOM 694 C CA . LYS A 1 89 ? -7.793 -17.089 2.263 1.00 83.06 89 LYS A CA 1
ATOM 695 C C . LYS A 1 89 ? -7.102 -17.059 0.896 1.00 83.06 89 LYS A C 1
ATOM 697 O O . LYS A 1 89 ? -5.930 -17.402 0.795 1.00 83.06 89 LYS A O 1
ATOM 702 N N . ASN A 1 90 ? -7.842 -16.704 -0.153 1.00 85.56 90 ASN A N 1
ATOM 703 C CA . ASN A 1 90 ? -7.335 -16.575 -1.515 1.00 85.56 90 ASN A CA 1
ATOM 704 C C . ASN A 1 90 ? -7.082 -15.098 -1.812 1.00 85.56 90 ASN A C 1
ATOM 706 O O . ASN A 1 90 ? -7.845 -14.249 -1.359 1.00 85.56 90 ASN A O 1
ATOM 710 N N . ARG A 1 91 ? -6.072 -14.783 -2.624 1.00 82.19 91 ARG A N 1
ATOM 711 C CA . ARG A 1 91 ? -5.819 -13.405 -3.065 1.00 82.19 91 ARG A CA 1
ATOM 712 C C . ARG A 1 91 ? -6.757 -13.047 -4.221 1.00 82.19 91 ARG A C 1
ATOM 714 O O . ARG A 1 91 ? -6.959 -13.875 -5.109 1.00 82.19 91 ARG A O 1
ATOM 721 N N . ALA A 1 92 ? -7.298 -11.831 -4.250 1.00 83.44 92 ALA A N 1
ATOM 722 C CA . ALA A 1 92 ? -7.948 -11.307 -5.451 1.00 83.44 92 ALA A CA 1
ATOM 723 C C . ALA A 1 92 ? -6.882 -10.879 -6.483 1.00 83.44 92 ALA A C 1
ATOM 725 O O . ALA A 1 92 ? -5.853 -10.303 -6.131 1.00 83.44 92 ALA A O 1
ATOM 726 N N . VAL A 1 93 ? -7.088 -11.238 -7.749 1.00 84.25 93 VAL A N 1
ATOM 727 C CA . VAL A 1 93 ? -6.115 -11.096 -8.853 1.00 84.25 93 VAL A CA 1
ATOM 728 C C . VAL A 1 93 ? -6.640 -10.182 -9.965 1.00 84.25 93 VAL A C 1
ATOM 730 O O . VAL A 1 93 ? -5.847 -9.617 -10.709 1.00 84.25 93 VAL A O 1
ATOM 733 N N . ALA A 1 94 ? -7.954 -9.959 -10.017 1.00 83.12 94 ALA A N 1
ATOM 734 C CA . ALA A 1 94 ? -8.595 -8.938 -10.839 1.00 83.12 94 ALA A CA 1
ATOM 735 C C . ALA A 1 94 ? -9.813 -8.366 -10.096 1.00 83.12 94 ALA A C 1
ATOM 737 O O . ALA A 1 94 ? -10.501 -9.114 -9.397 1.00 83.12 94 ALA A O 1
ATOM 738 N N . ILE A 1 95 ? -10.087 -7.069 -10.264 1.00 84.38 95 ILE A N 1
ATOM 739 C CA . ILE A 1 95 ? -11.352 -6.435 -9.863 1.00 84.38 95 ILE A CA 1
ATOM 740 C C . ILE A 1 95 ? -11.852 -5.486 -10.951 1.00 84.38 95 ILE A C 1
ATOM 742 O O . ILE A 1 95 ? -11.069 -4.735 -11.537 1.00 84.38 95 ILE A O 1
ATOM 746 N N . HIS A 1 96 ? -13.159 -5.493 -11.189 1.00 84.25 96 HIS A N 1
ATOM 747 C CA . HIS A 1 96 ? -13.824 -4.631 -12.162 1.00 84.25 96 HIS A CA 1
ATOM 748 C C . HIS A 1 96 ? -15.175 -4.160 -11.617 1.00 84.25 96 HIS A C 1
ATOM 750 O O . HIS A 1 96 ? -15.821 -4.910 -10.889 1.00 84.25 96 HIS A O 1
ATOM 756 N N . GLY A 1 97 ? -15.578 -2.932 -11.942 1.00 83.19 97 GLY A N 1
ATOM 757 C CA . GLY A 1 97 ? -16.934 -2.446 -11.689 1.00 83.19 97 GLY A CA 1
ATOM 758 C C . GLY A 1 97 ? -17.787 -2.671 -12.931 1.00 83.19 97 GLY A C 1
ATOM 759 O O . GLY A 1 97 ? -17.474 -2.090 -13.965 1.00 83.19 97 GLY A O 1
ATOM 760 N N . TYR A 1 98 ? -18.822 -3.502 -12.846 1.00 83.31 98 TYR A N 1
ATOM 761 C CA . TYR A 1 98 ? -19.692 -3.838 -13.978 1.00 83.31 98 TYR A CA 1
ATOM 762 C C . TYR A 1 98 ? -21.113 -4.092 -13.481 1.00 83.31 98 TYR A C 1
ATOM 764 O O . TYR A 1 98 ? -21.282 -4.784 -12.483 1.00 83.31 98 TYR A O 1
ATOM 772 N N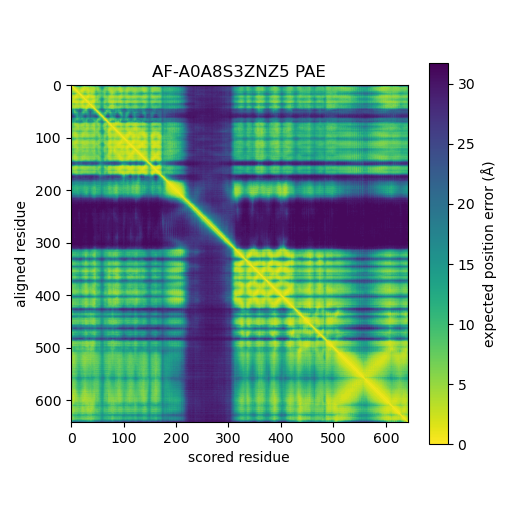 . ASP A 1 99 ? -22.095 -3.527 -14.178 1.00 84.50 99 ASP A N 1
ATOM 773 C CA . ASP A 1 99 ? -23.526 -3.695 -13.909 1.00 84.50 99 ASP A CA 1
ATOM 774 C C . ASP A 1 99 ? -24.003 -5.024 -14.515 1.00 84.50 99 ASP A C 1
ATOM 776 O O . ASP A 1 99 ? -24.033 -5.196 -15.737 1.00 84.50 99 ASP A O 1
ATOM 780 N N . LEU A 1 100 ? -24.265 -6.002 -13.650 1.00 83.00 100 LEU A N 1
ATOM 781 C CA . LEU A 1 100 ? -24.595 -7.377 -14.005 1.00 83.00 100 LEU A CA 1
ATOM 782 C C . LEU A 1 100 ? -26.100 -7.652 -13.915 1.00 83.00 100 LEU A C 1
ATOM 784 O O . LEU A 1 100 ? -26.600 -8.456 -14.708 1.00 83.00 100 LEU A O 1
ATOM 788 N N . ASP A 1 101 ? -26.821 -7.010 -12.992 1.00 79.31 101 ASP A N 1
ATOM 789 C CA . ASP A 1 101 ? -28.273 -7.173 -12.823 1.00 79.31 101 ASP A CA 1
ATOM 790 C C . ASP A 1 101 ? -29.128 -6.124 -13.567 1.00 79.31 101 ASP A C 1
ATOM 792 O O . ASP A 1 101 ? -30.336 -6.329 -13.718 1.00 79.31 101 ASP A O 1
ATOM 796 N N . ASN A 1 102 ? -28.496 -5.098 -14.154 1.00 78.56 102 ASN A N 1
ATOM 797 C CA . ASN A 1 102 ? -29.110 -3.953 -14.834 1.00 78.56 102 ASN A CA 1
ATOM 798 C C . ASN A 1 102 ? -29.974 -3.058 -13.914 1.00 78.56 102 ASN A C 1
ATOM 800 O O . ASN A 1 102 ? -30.923 -2.427 -14.397 1.00 78.56 102 ASN A O 1
ATOM 804 N N . ASP A 1 103 ? -29.663 -2.948 -12.612 1.00 77.06 103 ASP A N 1
ATOM 805 C CA . ASP A 1 103 ? -30.289 -1.943 -11.728 1.00 77.06 103 ASP A CA 1
ATOM 806 C C . ASP A 1 103 ? -29.777 -0.501 -11.962 1.00 77.06 103 ASP A C 1
ATOM 808 O O . ASP A 1 103 ? -30.435 0.467 -11.556 1.00 77.06 103 ASP A O 1
ATOM 812 N N . GLY A 1 104 ? -28.652 -0.339 -12.673 1.00 76.00 104 GLY A N 1
ATOM 813 C CA . GLY A 1 104 ? -27.995 0.944 -12.930 1.00 76.00 104 GLY A CA 1
ATOM 814 C C . GLY A 1 104 ? -26.877 1.303 -11.941 1.00 76.00 104 GLY A C 1
ATOM 815 O O . GLY A 1 104 ? -26.426 2.455 -11.934 1.00 76.00 104 GLY A O 1
ATOM 816 N N . VAL A 1 105 ? -26.436 0.373 -11.087 1.00 78.12 105 VAL A N 1
ATOM 817 C CA . VAL A 1 105 ? -25.353 0.543 -10.108 1.00 78.12 105 VAL A CA 1
ATOM 818 C C . VAL A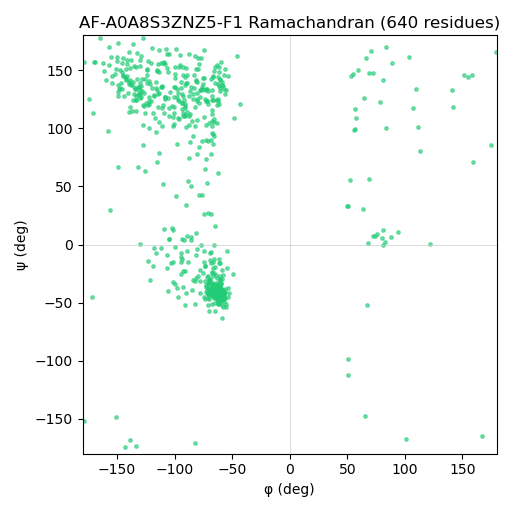 1 105 ? -24.313 -0.580 -10.270 1.00 78.12 105 VAL A C 1
ATOM 820 O O . VAL A 1 105 ? -24.508 -1.681 -9.766 1.00 78.12 105 VAL A O 1
ATOM 823 N N . PRO A 1 106 ? -23.149 -0.319 -10.899 1.00 78.19 106 PRO A N 1
ATOM 824 C CA . PRO A 1 106 ? -22.184 -1.363 -11.231 1.00 78.19 106 PRO A CA 1
ATOM 825 C C . PRO A 1 106 ? -21.586 -2.036 -9.991 1.00 78.19 106 PRO A C 1
ATOM 827 O O . PRO A 1 106 ? -20.964 -1.384 -9.145 1.00 78.19 106 PRO A O 1
ATOM 830 N N . GLU A 1 107 ? -21.710 -3.359 -9.919 1.00 83.81 107 GLU A N 1
ATOM 831 C CA . GLU A 1 107 ? -21.213 -4.155 -8.803 1.00 83.81 107 GLU A CA 1
ATOM 832 C C . GLU A 1 107 ? -19.708 -4.421 -8.895 1.00 83.81 107 GLU A C 1
ATOM 834 O O . GLU A 1 107 ? -19.070 -4.366 -9.951 1.00 83.81 107 GLU A O 1
ATOM 839 N N . LEU A 1 108 ? -19.121 -4.779 -7.753 1.00 85.94 108 LEU A N 1
ATOM 840 C CA . LEU A 1 108 ? -17.715 -5.131 -7.645 1.00 85.94 108 LEU A CA 1
ATOM 841 C C . LEU A 1 108 ? -17.483 -6.601 -8.013 1.00 85.94 108 LEU A C 1
ATOM 843 O O . LEU A 1 108 ? -17.543 -7.497 -7.165 1.00 85.94 108 LEU A O 1
ATOM 847 N N . ILE A 1 109 ? -17.152 -6.843 -9.278 1.00 87.75 109 ILE A N 1
ATOM 848 C CA . ILE A 1 109 ? -16.707 -8.147 -9.769 1.00 87.75 109 ILE A CA 1
ATOM 849 C C . ILE A 1 109 ? -15.285 -8.416 -9.267 1.00 87.75 109 ILE A C 1
ATOM 851 O O . ILE A 1 109 ? -14.363 -7.649 -9.540 1.00 87.75 109 ILE A O 1
ATOM 855 N N . THR A 1 110 ? -15.080 -9.533 -8.566 1.00 88.38 110 THR A N 1
ATOM 856 C CA . THR A 1 110 ? -13.780 -9.935 -8.010 1.00 88.38 110 THR A CA 1
ATOM 857 C C . THR A 1 110 ? -13.358 -11.314 -8.513 1.00 88.38 110 THR A C 1
ATOM 859 O O . THR A 1 110 ? -14.021 -12.316 -8.246 1.00 88.38 110 THR A O 1
ATOM 862 N N . GLY A 1 111 ? -12.215 -11.386 -9.199 1.00 90.12 111 GLY A N 1
ATOM 863 C CA . GLY A 1 111 ? -11.576 -12.628 -9.641 1.00 90.12 111 GLY A CA 1
ATOM 864 C C . GLY A 1 111 ? -10.473 -13.073 -8.684 1.00 90.12 111 GLY A C 1
ATOM 865 O O . GLY A 1 111 ? -9.597 -12.284 -8.334 1.00 90.12 111 GLY A O 1
ATOM 866 N N . TRP A 1 112 ? -10.485 -14.340 -8.266 1.00 91.19 112 TRP A N 1
ATOM 867 C CA . TRP A 1 112 ? -9.616 -14.858 -7.204 1.00 91.19 112 TRP A CA 1
ATOM 868 C C . TRP A 1 112 ? -8.556 -15.844 -7.711 1.00 91.19 112 TRP A C 1
ATOM 870 O O . TRP A 1 112 ? -8.726 -16.537 -8.717 1.00 91.19 112 TRP A O 1
ATOM 880 N N . SER A 1 113 ? -7.464 -15.972 -6.953 1.00 90.94 113 SER A N 1
ATOM 881 C CA . SER A 1 113 ? -6.323 -16.845 -7.265 1.00 90.94 113 SER A CA 1
ATOM 882 C C . SER A 1 113 ? -6.667 -18.337 -7.346 1.00 90.94 113 SER A C 1
ATOM 884 O O . SER A 1 113 ? -5.879 -19.108 -7.879 1.00 90.94 113 SER A O 1
ATOM 886 N N . ASN A 1 114 ? -7.831 -18.751 -6.835 1.00 91.38 114 ASN A N 1
ATOM 887 C CA . ASN A 1 114 ? -8.343 -20.122 -6.893 1.00 91.38 114 ASN A CA 1
ATOM 888 C C . ASN A 1 114 ? -9.422 -20.340 -7.977 1.00 91.38 114 ASN A C 1
ATOM 890 O O . ASN A 1 114 ? -10.144 -21.331 -7.912 1.00 91.38 114 ASN A O 1
ATOM 894 N N . GLY A 1 115 ? -9.608 -19.391 -8.899 1.00 91.12 115 GLY A N 1
ATOM 895 C CA . GLY A 1 115 ? -10.578 -19.495 -9.995 1.00 91.12 115 GLY A CA 1
ATOM 896 C C . GLY A 1 115 ? -12.020 -19.150 -9.626 1.00 91.12 115 GLY A C 1
ATOM 897 O O . GLY A 1 115 ? -12.896 -19.177 -10.487 1.00 91.12 115 GLY A O 1
ATOM 898 N N . LYS A 1 116 ? -12.305 -18.786 -8.370 1.00 92.50 116 LYS A N 1
ATOM 899 C CA . LYS A 1 116 ? -13.608 -18.206 -8.021 1.00 92.50 116 LYS A CA 1
ATOM 900 C C . LYS A 1 116 ? -13.732 -16.815 -8.660 1.00 92.50 116 LYS A C 1
ATOM 902 O O . LYS A 1 116 ? -12.768 -16.049 -8.646 1.00 92.50 116 LYS A O 1
ATOM 907 N N . VAL A 1 117 ? -14.922 -16.473 -9.133 1.00 92.31 117 VAL A N 1
ATOM 908 C CA . VAL A 1 117 ? -15.368 -15.104 -9.427 1.00 92.31 117 VAL A CA 1
ATOM 909 C C . VAL A 1 117 ? -16.608 -14.839 -8.574 1.00 92.31 117 VAL A C 1
ATOM 911 O O . VAL A 1 117 ? -17.446 -15.730 -8.441 1.00 92.31 117 VAL A O 1
ATOM 914 N N . ASP A 1 118 ? -16.733 -13.661 -7.970 1.00 90.38 118 ASP A N 1
ATOM 915 C CA . ASP A 1 118 ? -18.001 -13.196 -7.392 1.00 90.38 118 ASP A CA 1
ATOM 916 C C . ASP A 1 118 ? -18.255 -11.709 -7.656 1.00 90.38 118 ASP A C 1
ATOM 918 O O . ASP A 1 118 ? -17.328 -10.905 -7.578 1.00 90.38 118 ASP A O 1
ATOM 922 N N . ALA A 1 119 ? -19.508 -11.367 -7.962 1.00 87.94 119 ALA A N 1
ATOM 923 C CA . ALA A 1 119 ? -20.014 -9.996 -8.006 1.00 87.94 119 ALA A CA 1
ATOM 924 C C . ALA A 1 119 ? -20.555 -9.616 -6.626 1.00 87.94 119 ALA A C 1
ATOM 926 O O . ALA A 1 119 ? -21.192 -10.442 -5.958 1.00 87.94 119 ALA A O 1
ATOM 927 N N . ARG A 1 120 ? -20.281 -8.387 -6.182 1.00 86.25 120 ARG A N 1
ATOM 928 C CA . ARG A 1 120 ? -20.674 -7.896 -4.857 1.00 86.25 120 ARG A CA 1
ATOM 929 C C . ARG A 1 120 ? -21.267 -6.504 -4.906 1.00 86.25 120 ARG A C 1
ATOM 931 O O . ARG A 1 120 ? -20.673 -5.609 -5.502 1.00 86.25 120 ARG A O 1
ATOM 938 N N . ASN A 1 121 ? -22.367 -6.312 -4.184 1.00 82.94 121 ASN A N 1
ATOM 939 C CA . ASN A 1 121 ? -22.990 -5.003 -4.034 1.00 82.94 121 ASN A CA 1
ATOM 940 C C . ASN A 1 121 ? -22.005 -3.982 -3.425 1.00 82.94 121 ASN A C 1
ATOM 942 O O . ASN A 1 121 ? -21.308 -4.285 -2.451 1.00 82.94 121 ASN A O 1
ATOM 946 N N . ASP A 1 122 ? -21.961 -2.763 -3.969 1.00 74.56 122 ASP A N 1
ATOM 947 C CA . ASP A 1 122 ? -20.986 -1.738 -3.569 1.00 74.56 122 ASP A CA 1
ATOM 948 C C . ASP A 1 122 ? -21.197 -1.206 -2.134 1.00 74.56 122 ASP A C 1
ATOM 950 O O . ASP A 1 122 ? -20.241 -0.766 -1.488 1.00 74.56 122 ASP A O 1
ATOM 954 N N . ARG A 1 123 ? -22.424 -1.297 -1.602 1.00 78.75 123 ARG A N 1
ATOM 955 C CA . ARG A 1 123 ? -22.810 -0.777 -0.277 1.00 78.75 123 ARG A CA 1
ATOM 956 C C . ARG A 1 123 ? -22.786 -1.838 0.812 1.00 78.75 123 ARG A C 1
ATOM 958 O O . ARG A 1 123 ? -22.273 -1.553 1.892 1.00 78.75 123 ARG A O 1
ATOM 965 N N . SER A 1 124 ? -23.335 -3.029 0.561 1.00 79.88 124 SER A N 1
ATOM 966 C CA . SER A 1 124 ? -23.414 -4.092 1.578 1.00 79.88 124 SER A CA 1
ATOM 967 C C . SER A 1 124 ? -22.257 -5.093 1.525 1.00 79.88 124 SER A C 1
ATOM 969 O O . SER A 1 124 ? -21.934 -5.715 2.538 1.00 79.88 124 SER A O 1
ATOM 971 N N . GLY A 1 125 ? -21.622 -5.263 0.361 1.00 79.12 125 GLY A N 1
ATOM 972 C CA . GLY A 1 125 ? -20.614 -6.299 0.127 1.00 79.12 125 GLY A CA 1
ATOM 973 C C . GLY A 1 125 ? -21.172 -7.721 0.036 1.00 79.12 125 GLY A C 1
ATOM 974 O O . GLY A 1 125 ? -20.387 -8.673 -0.026 1.00 79.12 125 GLY A O 1
ATOM 975 N N . GLU A 1 126 ? -22.498 -7.883 0.025 1.00 83.62 126 GLU A N 1
ATOM 976 C CA . GLU A 1 126 ? -23.188 -9.158 -0.193 1.00 83.62 126 GLU A CA 1
ATOM 977 C C . GLU A 1 126 ? -22.920 -9.692 -1.609 1.00 83.62 126 GLU A C 1
ATOM 979 O O . GLU A 1 126 ? -22.605 -8.929 -2.521 1.00 83.62 126 GLU A O 1
ATOM 984 N N . VAL A 1 127 ? -22.988 -11.015 -1.786 1.00 85.81 127 VAL A N 1
ATOM 985 C CA . VAL A 1 127 ? -22.700 -11.679 -3.068 1.00 85.81 127 VAL A CA 1
ATOM 986 C C . VAL A 1 127 ? -23.983 -11.817 -3.874 1.00 85.81 127 VAL A C 1
ATOM 988 O O . VAL A 1 127 ? -24.891 -12.515 -3.434 1.00 85.81 127 VAL A O 1
ATOM 991 N N . ILE A 1 128 ? -24.011 -11.206 -5.057 1.00 84.25 128 ILE A N 1
ATOM 992 C CA . ILE A 1 128 ? -25.133 -11.290 -6.005 1.00 84.25 128 ILE A CA 1
ATOM 993 C C . ILE A 1 128 ? -24.910 -12.465 -6.964 1.00 84.25 128 ILE A C 1
ATOM 995 O O . ILE A 1 128 ? -25.740 -13.364 -7.060 1.00 84.25 128 ILE A O 1
ATOM 999 N N . PHE A 1 129 ? -23.734 -12.522 -7.595 1.00 85.12 129 PHE A N 1
ATOM 1000 C CA . PHE A 1 129 ? -23.359 -13.578 -8.539 1.00 85.12 129 PHE A CA 1
ATOM 1001 C C . PHE A 1 129 ? -22.064 -14.283 -8.130 1.00 85.12 129 PHE A C 1
ATOM 1003 O O . PHE A 1 129 ? -21.172 -13.691 -7.518 1.00 85.12 129 PHE A O 1
ATOM 1010 N N . LYS A 1 130 ? -21.926 -15.559 -8.505 1.00 90.19 130 LYS A N 1
ATOM 1011 C CA . LYS A 1 130 ? -20.755 -16.387 -8.201 1.00 90.19 130 LYS A CA 1
ATOM 1012 C C . LYS A 1 130 ? -20.511 -17.425 -9.295 1.00 90.19 130 LYS A C 1
ATOM 1014 O O . LYS A 1 130 ? -21.377 -18.240 -9.588 1.00 90.19 130 LYS A O 1
ATOM 1019 N N . ALA A 1 131 ? -19.286 -17.466 -9.814 1.00 89.69 131 ALA A N 1
ATOM 1020 C CA . ALA A 1 131 ? -18.830 -18.465 -10.777 1.00 89.69 131 ALA A CA 1
ATOM 1021 C C . ALA A 1 131 ? -17.507 -19.117 -10.347 1.00 89.69 131 ALA A C 1
ATOM 1023 O O . ALA A 1 131 ? -16.758 -18.597 -9.517 1.00 89.69 131 ALA A O 1
ATOM 1024 N N . ASN A 1 132 ? -17.197 -20.267 -10.947 1.00 92.56 132 ASN A N 1
ATOM 1025 C CA . ASN A 1 132 ? -15.977 -21.025 -10.689 1.00 92.56 132 ASN A CA 1
ATOM 1026 C C . ASN A 1 132 ? -15.314 -21.472 -12.004 1.00 92.56 132 ASN A C 1
ATOM 1028 O O . ASN A 1 132 ? -15.927 -22.147 -12.833 1.00 92.56 132 ASN A O 1
ATOM 1032 N N . PHE A 1 133 ? -14.047 -21.101 -12.166 1.00 93.06 133 PHE A N 1
ATOM 1033 C CA . PHE A 1 133 ? -13.103 -21.601 -13.164 1.00 93.06 133 PHE A CA 1
ATOM 1034 C C . PHE A 1 133 ? -12.249 -22.728 -12.568 1.00 93.06 133 PHE A C 1
ATOM 1036 O O . PHE A 1 133 ? -12.147 -22.863 -11.347 1.00 93.06 133 PHE A O 1
ATOM 1043 N N . ASN A 1 134 ? -11.603 -23.512 -13.433 1.00 92.00 134 ASN A N 1
ATOM 1044 C CA . ASN A 1 134 ? -10.708 -24.599 -13.015 1.00 92.00 134 ASN A CA 1
ATOM 1045 C C . ASN A 1 134 ? -9.347 -24.092 -12.497 1.00 92.00 134 ASN A C 1
ATOM 1047 O O . ASN A 1 134 ? -8.690 -24.768 -11.709 1.00 92.00 134 ASN A O 1
ATOM 1051 N N . HIS A 1 135 ? -8.937 -22.897 -12.927 1.00 93.38 135 HIS A N 1
ATOM 1052 C CA . HIS A 1 135 ? -7.643 -22.281 -12.627 1.00 93.38 135 HIS A CA 1
ATOM 1053 C C . HIS A 1 135 ? -7.822 -20.826 -12.180 1.00 93.38 135 HIS A C 1
ATOM 1055 O O . HIS A 1 135 ? -8.884 -20.236 -12.378 1.00 93.38 135 HIS A O 1
ATOM 1061 N N . GLY A 1 136 ? -6.781 -20.245 -11.574 1.00 92.00 136 GLY A N 1
ATOM 1062 C CA . GLY A 1 136 ? -6.788 -18.859 -11.099 1.00 92.00 136 GLY A CA 1
ATOM 1063 C C . GLY A 1 136 ? -7.188 -17.850 -12.180 1.00 92.00 136 GLY A C 1
ATOM 1064 O O . GLY A 1 136 ? -6.849 -18.018 -13.352 1.00 92.00 136 GLY A O 1
ATOM 1065 N N . ILE A 1 137 ? -7.896 -16.793 -11.778 1.00 93.88 137 ILE A N 1
ATOM 1066 C CA . ILE A 1 137 ? -8.248 -15.685 -12.676 1.00 93.88 137 ILE A CA 1
ATOM 1067 C C . ILE A 1 137 ? -6.996 -14.846 -12.957 1.00 93.88 137 ILE A C 1
ATOM 1069 O O . ILE A 1 137 ? -6.253 -14.524 -12.031 1.00 93.88 137 ILE A O 1
ATOM 1073 N N . ALA A 1 138 ? -6.768 -14.505 -14.224 1.00 91.31 138 ALA A N 1
ATOM 1074 C CA . ALA A 1 138 ? -5.688 -13.637 -14.688 1.00 91.31 138 ALA A CA 1
ATOM 1075 C C . ALA A 1 138 ? -6.163 -12.200 -14.953 1.00 91.31 138 ALA A C 1
ATOM 1077 O O . ALA A 1 138 ? -5.411 -11.257 -14.718 1.00 91.31 138 ALA A O 1
ATOM 1078 N N . GLY A 1 139 ? -7.401 -12.029 -15.425 1.00 89.50 139 GLY A N 1
ATOM 1079 C CA . GLY A 1 139 ? -7.969 -10.724 -15.754 1.00 89.50 139 GLY A CA 1
ATOM 1080 C C . GLY A 1 139 ? -9.492 -10.751 -15.849 1.00 89.50 139 GLY A C 1
ATOM 1081 O O . GLY A 1 139 ? -10.093 -11.800 -16.084 1.00 89.50 139 GLY A O 1
ATOM 1082 N N . ILE A 1 140 ? -10.101 -9.583 -15.654 1.00 89.31 140 ILE A N 1
ATOM 1083 C CA . ILE A 1 140 ? -11.528 -9.316 -15.863 1.00 89.31 140 ILE A CA 1
ATOM 1084 C C . ILE A 1 140 ? -11.616 -7.982 -16.602 1.00 89.31 140 ILE A C 1
ATOM 1086 O O . ILE A 1 140 ? -10.964 -7.026 -16.179 1.00 89.31 140 ILE A O 1
ATOM 1090 N N . VAL A 1 141 ? -12.374 -7.931 -17.698 1.00 88.56 141 VAL A N 1
ATOM 1091 C CA . VAL A 1 141 ? -12.583 -6.720 -18.507 1.00 88.56 141 VAL A CA 1
ATOM 1092 C C . VAL A 1 141 ? -14.020 -6.646 -19.018 1.00 88.56 141 VAL A C 1
ATOM 1094 O O . VAL A 1 141 ? -14.596 -7.659 -19.409 1.00 88.56 141 VAL A O 1
ATOM 1097 N N . GLU A 1 142 ? -14.580 -5.445 -19.047 1.00 86.81 142 GLU A N 1
ATOM 1098 C CA . GLU A 1 142 ? -15.769 -5.108 -19.828 1.00 86.81 142 GLU A CA 1
ATOM 1099 C C . GLU A 1 142 ? -15.383 -4.920 -21.308 1.00 86.81 142 GLU A C 1
ATOM 1101 O O . GLU A 1 142 ? -14.462 -4.162 -21.623 1.00 86.81 142 GLU A O 1
ATOM 1106 N N . ALA A 1 143 ? -16.064 -5.615 -22.223 1.00 83.38 143 ALA A N 1
ATOM 1107 C CA . ALA A 1 143 ? -15.935 -5.413 -23.669 1.00 83.38 143 ALA A CA 1
ATOM 1108 C C . ALA A 1 143 ? -17.155 -5.961 -24.423 1.00 83.38 143 ALA A C 1
ATOM 1110 O O . ALA A 1 143 ? -17.638 -7.048 -24.106 1.00 83.38 143 ALA A O 1
ATOM 1111 N N . ASP A 1 144 ? -17.617 -5.271 -25.469 1.00 83.12 144 ASP A N 1
ATOM 1112 C CA . ASP A 1 144 ? -18.460 -5.927 -26.474 1.00 83.12 144 ASP A CA 1
ATOM 1113 C C . ASP A 1 144 ? -17.616 -6.955 -27.247 1.00 83.12 144 ASP A C 1
ATOM 1115 O O . ASP A 1 144 ? -16.542 -6.656 -27.779 1.00 83.12 144 ASP A O 1
ATOM 1119 N N . TYR A 1 145 ? -18.098 -8.194 -27.245 1.00 76.25 145 TYR A N 1
ATOM 1120 C CA . TYR A 1 145 ? -17.507 -9.340 -27.935 1.00 76.25 145 TYR A CA 1
ATOM 1121 C C . TYR A 1 145 ? -18.555 -10.084 -28.778 1.00 76.25 145 TYR A C 1
ATOM 1123 O O . TYR A 1 145 ? -18.243 -11.093 -29.415 1.00 76.25 145 TYR A O 1
ATOM 1131 N N . SER A 1 146 ? -19.806 -9.614 -28.789 1.00 69.06 146 SER A N 1
ATOM 1132 C CA . SER A 1 146 ? -20.841 -10.190 -29.637 1.00 69.06 146 SER A CA 1
ATOM 1133 C C . SER A 1 146 ? -20.722 -9.627 -31.052 1.00 69.06 146 SER A C 1
ATOM 1135 O O . SER A 1 146 ? -20.416 -8.458 -31.263 1.00 69.06 146 SER A O 1
ATOM 1137 N N . VAL A 1 147 ? -20.957 -10.475 -32.051 1.00 62.72 147 VAL A N 1
ATOM 1138 C CA . VAL A 1 147 ? -21.077 -10.039 -33.456 1.00 62.72 147 VAL A CA 1
ATOM 1139 C C . VAL A 1 147 ? -22.561 -9.940 -33.860 1.00 62.72 147 VAL A C 1
ATOM 1141 O O . VAL A 1 147 ? -22.884 -9.533 -34.974 1.00 62.72 147 VAL A O 1
ATOM 1144 N N . ASP A 1 148 ? -23.477 -10.286 -32.948 1.00 57.81 148 ASP A N 1
ATOM 1145 C CA . ASP A 1 148 ? -24.922 -10.263 -33.167 1.00 57.81 148 ASP A CA 1
ATOM 1146 C C . ASP A 1 148 ? -25.510 -8.886 -32.845 1.00 57.81 148 ASP A C 1
ATOM 1148 O O . ASP A 1 148 ? -25.654 -8.484 -31.689 1.00 57.81 148 ASP A O 1
ATOM 1152 N N . SER A 1 149 ? -25.949 -8.186 -33.893 1.00 53.16 149 SER A N 1
ATOM 1153 C CA . SER A 1 149 ? -26.498 -6.821 -33.872 1.00 53.16 149 SER A CA 1
ATOM 1154 C C . SER A 1 149 ? -27.864 -6.667 -33.171 1.00 53.16 149 SER A C 1
ATOM 1156 O O . SER A 1 149 ? -28.663 -5.800 -33.533 1.00 53.16 149 SER A O 1
ATOM 1158 N N . HIS A 1 150 ? -28.185 -7.543 -32.220 1.00 53.44 150 HIS A N 1
ATOM 1159 C CA . HIS A 1 150 ? -29.436 -7.571 -31.457 1.00 53.44 150 HIS A CA 1
ATOM 1160 C C . HIS A 1 150 ? -29.218 -7.486 -29.937 1.00 53.44 150 HIS A C 1
ATOM 1162 O O . HIS A 1 150 ? -30.159 -7.137 -29.229 1.00 53.44 150 HIS A O 1
ATOM 1168 N N . THR A 1 151 ? -27.986 -7.684 -29.450 1.00 52.81 151 THR A N 1
ATOM 1169 C CA . THR A 1 151 ? -27.614 -7.481 -28.039 1.00 52.81 151 THR A CA 1
ATOM 1170 C C . THR A 1 151 ? -26.418 -6.532 -27.953 1.00 52.81 151 THR A C 1
ATOM 1172 O O . THR A 1 151 ? -25.336 -6.903 -27.517 1.00 52.81 151 THR A O 1
ATOM 1175 N N . SER A 1 152 ? -26.622 -5.288 -28.398 1.00 50.00 152 SER A N 1
ATOM 1176 C CA . SER A 1 152 ? -25.633 -4.202 -28.331 1.00 50.00 152 SER A CA 1
ATOM 1177 C C . SER A 1 152 ? -25.392 -3.766 -26.878 1.00 50.00 152 SER A C 1
ATOM 1179 O O . SER A 1 152 ? -25.919 -2.743 -26.438 1.00 50.00 152 SER A O 1
ATOM 1181 N N . GLY A 1 153 ? -24.609 -4.541 -26.132 1.00 66.19 153 GLY A N 1
ATOM 1182 C CA . GLY A 1 153 ? -24.242 -4.260 -24.749 1.00 66.19 153 GLY A CA 1
ATOM 1183 C C . GLY A 1 153 ? -22.918 -4.920 -24.387 1.00 66.19 153 GLY A C 1
ATOM 1184 O O . GLY A 1 153 ? -22.662 -6.061 -24.767 1.00 66.19 153 GLY A O 1
ATOM 1185 N N . ASN A 1 154 ? -22.079 -4.205 -23.639 1.00 75.56 154 ASN A N 1
ATOM 1186 C CA . ASN A 1 154 ? -20.776 -4.713 -23.226 1.00 75.56 154 ASN A CA 1
ATOM 1187 C C . ASN A 1 154 ? -20.931 -5.983 -22.375 1.00 75.56 154 ASN A C 1
ATOM 1189 O O . ASN A 1 154 ? -21.834 -6.083 -21.542 1.00 75.56 154 ASN A O 1
ATOM 1193 N N . HIS A 1 155 ? -20.037 -6.952 -22.551 1.00 84.06 155 HIS A N 1
ATOM 1194 C CA . HIS A 1 155 ? -20.017 -8.193 -21.782 1.00 84.06 155 HIS A CA 1
ATOM 1195 C C . HIS A 1 155 ? -18.882 -8.199 -20.761 1.00 84.06 155 HIS A C 1
ATOM 1197 O O . HIS A 1 155 ? -17.796 -7.665 -20.994 1.00 84.06 155 HIS A O 1
ATOM 1203 N N . LEU A 1 156 ? -19.119 -8.877 -19.642 1.00 88.50 156 LEU A N 1
ATOM 1204 C CA . LEU A 1 156 ? -18.116 -9.131 -18.620 1.00 88.50 156 LEU A CA 1
ATOM 1205 C C . LEU A 1 156 ? -17.261 -10.336 -19.029 1.00 88.50 156 LEU A C 1
ATOM 1207 O O . LEU A 1 156 ? -17.682 -11.486 -18.890 1.00 88.50 156 LEU A O 1
ATOM 1211 N N . LEU A 1 157 ? -16.054 -10.090 -19.537 1.00 91.19 157 LEU A N 1
ATOM 1212 C CA . LEU A 1 157 ? -15.107 -11.136 -19.918 1.00 91.19 157 LEU A CA 1
ATOM 1213 C C . LEU A 1 157 ? -14.186 -11.481 -18.742 1.00 91.19 157 LEU A C 1
ATOM 1215 O O . LEU A 1 157 ? -13.381 -10.662 -18.298 1.00 91.19 157 LEU A O 1
ATOM 1219 N N . CYS A 1 158 ? -14.253 -12.727 -18.277 1.00 92.44 158 CYS A N 1
ATOM 1220 C CA . CYS A 1 158 ? -13.365 -13.281 -17.257 1.00 92.44 158 CYS A CA 1
ATOM 1221 C C . CYS A 1 158 ? -12.357 -14.243 -17.903 1.00 92.44 158 CYS A C 1
ATOM 1223 O O . CYS A 1 158 ? -12.744 -15.198 -18.582 1.00 92.44 158 CYS A O 1
ATOM 1225 N N . VAL A 1 159 ? -11.064 -14.011 -17.661 1.00 94.31 159 VAL A N 1
ATOM 1226 C CA . VAL A 1 159 ? -9.938 -14.741 -18.265 1.00 94.31 159 VAL A CA 1
ATOM 1227 C C . VAL A 1 159 ? -9.135 -15.454 -17.179 1.00 94.31 159 VAL A C 1
ATOM 1229 O O . VAL A 1 159 ? -8.695 -14.828 -16.213 1.00 94.31 159 VAL A O 1
ATOM 1232 N N . SER A 1 160 ? -8.907 -16.757 -17.334 1.00 95.06 160 SER A N 1
ATOM 1233 C CA . SER A 1 160 ? -8.036 -17.551 -16.453 1.00 95.06 160 SER A CA 1
ATOM 1234 C C . SER A 1 160 ? -6.564 -17.533 -16.888 1.00 95.06 160 SER A C 1
ATOM 1236 O O . SER A 1 160 ? -6.241 -17.207 -18.029 1.00 95.06 160 SER A O 1
ATOM 1238 N N . VAL A 1 161 ? -5.662 -17.937 -15.988 1.00 94.38 161 VAL A N 1
ATOM 1239 C CA . VAL A 1 161 ? -4.213 -18.058 -16.260 1.00 94.38 161 VAL A CA 1
ATOM 1240 C C . VAL A 1 161 ? -3.895 -19.064 -17.377 1.00 94.38 161 VAL A C 1
ATOM 1242 O O . VAL A 1 161 ? -2.954 -18.842 -18.131 1.00 94.38 161 VAL A O 1
ATOM 1245 N N . GLU A 1 162 ? -4.706 -20.113 -17.543 1.00 94.50 162 GLU A N 1
ATOM 1246 C CA . GLU A 1 162 ? -4.553 -21.120 -18.613 1.00 94.50 162 GLU A CA 1
ATOM 1247 C C . GLU A 1 162 ? -5.234 -20.711 -19.939 1.00 94.50 162 GLU A C 1
ATOM 1249 O O . GLU A 1 162 ? -5.324 -21.509 -20.869 1.00 94.50 162 GLU A O 1
ATOM 1254 N N . GLY A 1 163 ? -5.757 -19.484 -20.043 1.00 92.69 163 GLY A N 1
ATOM 1255 C CA . GLY A 1 163 ? -6.391 -18.980 -21.265 1.00 92.69 163 GLY A CA 1
ATOM 1256 C C . GLY A 1 163 ? -7.837 -19.436 -21.499 1.00 92.69 163 GLY A C 1
ATOM 1257 O O . GLY A 1 163 ? -8.411 -19.096 -22.530 1.00 92.69 163 GLY A O 1
ATOM 1258 N N . GLU A 1 164 ? -8.472 -20.144 -20.554 1.00 93.81 164 GLU A N 1
ATOM 1259 C CA . GLU A 1 164 ? -9.936 -20.295 -20.555 1.00 93.81 164 GLU A CA 1
ATOM 1260 C C . GLU A 1 164 ? -10.574 -18.907 -20.367 1.00 93.81 164 GLU A C 1
ATOM 1262 O O . GLU A 1 164 ? -10.328 -18.253 -19.347 1.00 93.81 164 GLU A O 1
ATOM 1267 N N . VAL A 1 165 ? -11.385 -18.478 -21.339 1.00 92.56 165 VAL A N 1
ATOM 1268 C CA . VAL A 1 165 ? -12.163 -17.230 -21.326 1.00 92.56 165 VAL A CA 1
ATOM 1269 C C . VAL A 1 165 ? -13.647 -17.573 -21.231 1.00 92.56 165 VAL A C 1
ATOM 1271 O O . VAL A 1 165 ? -14.122 -18.452 -21.949 1.00 92.56 165 VAL A O 1
ATOM 1274 N N . ARG A 1 166 ? -14.394 -16.863 -20.381 1.00 90.94 166 ARG A N 1
ATOM 1275 C CA . ARG A 1 166 ? -15.865 -16.902 -20.364 1.00 90.94 166 ARG A CA 1
ATOM 1276 C C . ARG A 1 166 ? -16.409 -15.479 -20.348 1.00 90.94 166 ARG A C 1
ATOM 1278 O O . ARG A 1 166 ? -15.970 -14.676 -19.527 1.00 90.94 166 ARG A O 1
ATOM 1285 N N . GLY A 1 167 ? -17.351 -15.192 -21.241 1.00 89.19 167 GLY A N 1
ATOM 1286 C CA . GLY A 1 167 ? -18.138 -13.963 -21.218 1.00 89.19 167 GLY A CA 1
ATOM 1287 C C . GLY A 1 167 ? -19.456 -14.177 -20.481 1.00 89.19 167 GLY A C 1
ATOM 1288 O O . GLY A 1 167 ? -20.091 -15.217 -20.655 1.00 89.19 167 GLY A O 1
ATOM 1289 N N . TYR A 1 168 ? -19.857 -13.195 -19.682 1.00 86.69 168 TYR A N 1
ATOM 1290 C CA . TYR A 1 168 ? -21.175 -13.114 -19.062 1.00 86.69 168 TYR A CA 1
ATOM 1291 C C . TYR A 1 168 ? -21.899 -11.884 -19.622 1.00 86.69 168 TYR A C 1
ATOM 1293 O O . TYR A 1 168 ? -21.309 -10.807 -19.727 1.00 86.69 168 TYR A O 1
ATOM 1301 N N . SER A 1 169 ? -23.159 -12.057 -20.013 1.00 82.94 169 SER A N 1
ATOM 1302 C CA . SER A 1 169 ? -24.057 -10.956 -20.373 1.00 82.94 169 SER A CA 1
ATOM 1303 C C . SER A 1 169 ? -24.811 -10.485 -19.123 1.00 82.94 169 SER A C 1
ATOM 1305 O O . SER A 1 169 ? -25.043 -11.309 -18.234 1.00 82.94 169 SER A O 1
ATOM 1307 N N . PRO A 1 170 ? -25.219 -9.208 -19.048 1.00 78.38 170 PRO A N 1
ATOM 1308 C CA . PRO A 1 170 ? -25.992 -8.706 -17.922 1.00 78.38 170 PRO A CA 1
ATOM 1309 C C . PRO A 1 170 ? -27.457 -9.161 -18.051 1.00 78.38 170 PRO A C 1
ATOM 1311 O O . PRO A 1 170 ? -27.901 -9.559 -19.136 1.00 78.38 170 PRO A O 1
ATOM 1314 N N . ALA A 1 171 ? -28.219 -9.140 -16.957 1.00 70.44 171 ALA A N 1
ATOM 1315 C CA . ALA A 1 171 ? -29.576 -9.684 -16.938 1.00 70.44 171 ALA A CA 1
ATOM 1316 C C . ALA A 1 171 ? -30.510 -8.962 -17.916 1.00 70.44 171 ALA A C 1
ATOM 1318 O O . ALA A 1 171 ? -30.792 -7.772 -17.787 1.00 70.44 171 ALA A O 1
ATOM 1319 N N . THR A 1 172 ? -31.085 -9.700 -18.864 1.00 60.22 172 THR A N 1
ATOM 1320 C CA . THR A 1 172 ? -32.245 -9.212 -19.616 1.00 60.22 172 THR A CA 1
ATOM 1321 C C . THR A 1 172 ? -33.456 -9.248 -18.687 1.00 60.22 172 THR A C 1
ATOM 1323 O O . THR A 1 172 ? -34.124 -10.273 -18.606 1.00 60.22 172 THR A O 1
ATOM 1326 N N . GLY A 1 173 ? -33.687 -8.138 -17.970 1.00 49.31 173 GLY A N 1
ATOM 1327 C CA . GLY A 1 173 ? -34.633 -7.971 -16.853 1.00 49.31 173 GLY A CA 1
ATOM 1328 C C . GLY A 1 173 ? -36.115 -8.175 -17.186 1.00 49.31 173 GLY A C 1
ATOM 1329 O O . GLY A 1 173 ? -36.934 -7.264 -17.063 1.00 49.31 173 GLY A O 1
ATOM 1330 N N . GLY A 1 174 ? -36.467 -9.380 -17.625 1.00 43.66 174 GLY A N 1
ATOM 1331 C CA . GLY A 1 174 ? -37.831 -9.863 -17.767 1.00 43.66 174 GLY A CA 1
ATOM 1332 C C . GLY A 1 174 ? -38.284 -10.597 -16.499 1.00 43.66 174 GLY A C 1
ATOM 1333 O O . GLY A 1 174 ? -37.463 -11.183 -15.795 1.00 43.66 174 GLY A O 1
ATOM 1334 N N . PRO A 1 175 ? -39.593 -10.622 -16.194 1.00 37.88 175 PRO A N 1
ATOM 1335 C CA . PRO A 1 175 ? -40.106 -11.341 -15.031 1.00 37.88 175 PRO A CA 1
ATOM 1336 C C . PRO A 1 175 ? -39.846 -12.852 -15.176 1.00 37.88 175 PRO A C 1
ATOM 1338 O O . PRO A 1 175 ? -40.518 -13.527 -15.958 1.00 37.88 175 PRO A O 1
ATOM 1341 N N . GLY A 1 176 ? -38.858 -13.360 -14.432 1.00 45.19 176 GLY A N 1
ATOM 1342 C CA . GLY A 1 176 ? -38.349 -14.736 -14.513 1.00 45.19 176 GLY A CA 1
ATOM 1343 C C . GLY A 1 176 ? -36.852 -14.866 -14.842 1.00 45.19 176 GLY A C 1
ATOM 1344 O O . GLY A 1 176 ? -36.363 -15.989 -14.931 1.00 45.19 176 GLY A O 1
ATOM 1345 N N . SER A 1 177 ? -36.113 -13.763 -15.024 1.00 46.75 177 SER A N 1
ATOM 1346 C CA . SER A 1 177 ? -34.645 -13.767 -15.149 1.00 46.75 177 SER A CA 1
ATOM 1347 C C . SER A 1 177 ? -33.945 -13.652 -13.783 1.00 46.75 177 SER A C 1
ATOM 1349 O O . SER A 1 177 ? -33.147 -12.738 -13.569 1.00 46.75 177 SER A O 1
ATOM 1351 N N . ASP A 1 178 ? -34.258 -14.545 -12.843 1.00 43.94 178 ASP A N 1
ATOM 1352 C CA . ASP A 1 178 ? -33.663 -14.519 -11.502 1.00 43.94 178 ASP A CA 1
ATOM 1353 C C . ASP A 1 178 ? -32.160 -14.863 -11.566 1.00 43.94 178 ASP A C 1
ATOM 1355 O O . ASP A 1 178 ? -31.772 -16.026 -11.685 1.00 43.94 178 ASP A O 1
ATOM 1359 N N . LEU A 1 179 ? -31.294 -13.841 -11.479 1.00 52.62 179 LEU A N 1
ATOM 1360 C CA . LEU A 1 179 ? -29.839 -14.018 -11.311 1.00 52.62 179 LEU A CA 1
ATOM 1361 C C . LEU A 1 179 ? -29.469 -14.634 -9.957 1.00 52.62 179 LEU A C 1
ATOM 1363 O O . LEU A 1 179 ? -28.377 -15.189 -9.806 1.00 52.62 179 LEU A O 1
ATOM 1367 N N . LEU A 1 180 ? -30.379 -14.542 -8.985 1.00 52.91 180 LEU A N 1
ATOM 1368 C CA . LEU A 1 180 ? -30.318 -15.290 -7.741 1.00 52.91 180 LEU A CA 1
ATOM 1369 C C . LEU A 1 180 ? -30.502 -16.779 -8.051 1.00 52.91 180 LEU A C 1
ATOM 1371 O O . LEU A 1 180 ? -31.604 -17.321 -7.976 1.00 52.91 180 LEU A O 1
ATOM 1375 N N . ASP A 1 181 ? -29.389 -17.446 -8.374 1.00 54.38 181 ASP A N 1
ATOM 1376 C CA . ASP A 1 181 ? -29.285 -18.904 -8.345 1.00 54.38 181 ASP A CA 1
ATOM 1377 C C . ASP A 1 181 ? -29.964 -19.403 -7.064 1.00 54.38 181 ASP A C 1
ATOM 1379 O O . ASP A 1 181 ? -29.572 -19.002 -5.967 1.00 54.38 181 ASP A O 1
ATOM 1383 N N . SER A 1 182 ? -30.995 -20.246 -7.181 1.00 56.53 182 SER A N 1
ATOM 1384 C CA . SER A 1 182 ? -31.919 -20.546 -6.072 1.00 56.53 182 SER A CA 1
ATOM 1385 C C . SER A 1 182 ? -31.232 -21.194 -4.859 1.00 56.53 182 SER A C 1
ATOM 1387 O O . SER A 1 182 ? -31.805 -21.265 -3.771 1.00 56.53 182 SER A O 1
ATOM 1389 N N . ASN A 1 183 ? -29.983 -21.640 -5.022 1.00 62.50 183 ASN A N 1
ATOM 1390 C CA . ASN A 1 183 ? -29.084 -22.019 -3.935 1.00 62.50 183 ASN A CA 1
ATOM 1391 C C . ASN A 1 183 ? -28.793 -20.855 -2.961 1.00 62.50 183 ASN A C 1
ATOM 1393 O O . ASN A 1 183 ? -28.732 -21.084 -1.757 1.00 62.50 183 ASN A O 1
ATOM 1397 N N . ILE A 1 184 ? -28.649 -19.616 -3.448 1.00 64.62 184 ILE A N 1
ATOM 1398 C CA . ILE A 1 184 ? -28.381 -18.403 -2.650 1.00 64.62 184 ILE A CA 1
ATOM 1399 C C . ILE A 1 184 ? -29.588 -18.064 -1.764 1.00 64.62 184 ILE A C 1
ATOM 1401 O O . ILE A 1 184 ? -29.430 -17.797 -0.570 1.00 64.62 184 ILE A O 1
ATOM 1405 N N . GLU A 1 185 ? -30.806 -18.142 -2.305 1.00 67.69 185 GLU A N 1
ATOM 1406 C CA . GLU A 1 185 ? -32.030 -17.976 -1.510 1.00 67.69 185 GLU A CA 1
ATOM 1407 C C . GLU A 1 185 ? -32.155 -19.068 -0.438 1.00 67.69 185 GLU A C 1
ATOM 1409 O O . GLU A 1 185 ? -32.452 -18.788 0.724 1.00 67.69 185 GLU A O 1
ATOM 1414 N N . GLN A 1 186 ? -31.858 -20.325 -0.783 1.00 73.69 186 GLN A N 1
ATOM 1415 C CA . GLN A 1 186 ? -31.894 -21.426 0.183 1.00 73.69 186 GLN A CA 1
ATOM 1416 C C . GLN A 1 186 ? -30.826 -21.291 1.281 1.00 73.69 186 GLN A C 1
ATOM 1418 O O . GLN A 1 186 ? -31.132 -21.538 2.451 1.00 73.69 186 GLN A O 1
ATOM 1423 N N . ASP A 1 187 ? -29.603 -20.864 0.951 1.00 75.00 187 ASP A N 1
ATOM 1424 C CA . ASP A 1 187 ? -28.536 -20.644 1.936 1.00 75.00 187 ASP A CA 1
ATOM 1425 C C . ASP A 1 187 ? -28.814 -19.422 2.835 1.00 75.00 187 ASP A C 1
ATOM 1427 O O . ASP A 1 187 ? -28.585 -19.500 4.044 1.00 75.00 187 ASP A O 1
ATOM 1431 N N . THR A 1 188 ? -29.393 -18.333 2.317 1.00 77.06 188 THR A N 1
ATOM 1432 C CA . THR A 1 188 ? -29.798 -17.175 3.146 1.00 77.06 188 THR A CA 1
ATOM 1433 C C . THR A 1 188 ? -30.973 -17.507 4.072 1.00 77.06 188 THR A C 1
ATOM 1435 O O . THR A 1 188 ? -30.917 -17.206 5.268 1.00 77.06 188 THR A O 1
ATOM 1438 N N . ILE A 1 189 ? -31.998 -18.224 3.590 1.00 83.94 189 ILE A N 1
ATOM 1439 C CA . ILE A 1 189 ? -33.091 -18.760 4.427 1.00 83.94 189 ILE A CA 1
ATOM 1440 C C . ILE A 1 189 ? -32.530 -19.670 5.535 1.00 83.94 189 ILE A C 1
ATOM 1442 O O . ILE A 1 189 ? -32.951 -19.593 6.697 1.00 83.94 189 ILE A O 1
ATOM 1446 N N . ARG A 1 190 ? -31.549 -20.513 5.199 1.00 86.75 190 ARG A N 1
ATOM 1447 C CA . ARG A 1 190 ? -30.862 -21.403 6.142 1.00 86.75 190 ARG A CA 1
ATOM 1448 C C . ARG A 1 190 ? -30.063 -20.631 7.192 1.00 86.75 190 ARG A C 1
ATOM 1450 O O . ARG A 1 190 ? -30.177 -20.961 8.375 1.00 86.75 190 ARG A O 1
ATOM 1457 N N . GLU A 1 191 ? -29.302 -19.608 6.806 1.00 86.31 191 GLU A N 1
ATOM 1458 C CA . GLU A 1 191 ? -28.548 -18.769 7.745 1.00 86.31 191 GLU A CA 1
ATOM 1459 C C . GLU A 1 191 ? -29.488 -18.026 8.705 1.00 86.31 191 GLU A C 1
ATOM 1461 O O . GLU A 1 191 ? -29.289 -18.068 9.922 1.00 86.31 191 GLU A O 1
ATOM 1466 N N . LEU A 1 192 ? -30.569 -17.427 8.195 1.00 89.50 192 LEU A N 1
ATOM 1467 C CA . LEU A 1 192 ? -31.587 -16.762 9.016 1.00 89.50 192 LEU A CA 1
ATOM 1468 C C . LEU A 1 192 ? -32.253 -17.736 10.003 1.00 89.50 192 LEU A C 1
ATOM 1470 O O . LEU A 1 192 ? -32.440 -17.402 11.178 1.00 89.50 192 LEU A O 1
ATOM 1474 N N . SER A 1 193 ? -32.546 -18.967 9.571 1.00 91.69 193 SER A N 1
ATOM 1475 C CA . SER A 1 193 ? -33.058 -20.027 10.448 1.00 91.69 193 SER A CA 1
ATOM 1476 C C . SER A 1 193 ? -32.046 -20.423 11.535 1.00 91.69 193 SER A C 1
ATOM 1478 O O . SER A 1 193 ? -32.419 -20.587 12.701 1.00 91.69 193 SER A O 1
ATOM 1480 N N . GLN A 1 194 ? -30.757 -20.521 11.200 1.00 92.50 194 GLN A N 1
ATOM 1481 C CA . GLN A 1 194 ? -29.699 -20.823 12.168 1.00 92.50 194 GLN A CA 1
ATOM 1482 C C . GLN A 1 194 ? -29.481 -19.665 13.159 1.00 92.50 194 GLN A C 1
ATOM 1484 O O . GLN A 1 194 ? -29.351 -19.896 14.363 1.00 92.50 194 GLN A O 1
ATOM 1489 N N . ARG A 1 195 ? -29.541 -18.410 12.699 1.00 91.19 195 ARG A N 1
ATOM 1490 C CA . ARG A 1 195 ? -29.474 -17.210 13.550 1.00 91.19 195 ARG A CA 1
ATOM 1491 C C . ARG A 1 195 ? -30.654 -17.141 14.523 1.00 91.19 195 ARG A C 1
ATOM 1493 O O . ARG A 1 195 ? -30.450 -16.880 15.708 1.00 91.19 195 ARG A O 1
ATOM 1500 N N . LYS A 1 196 ? -31.868 -17.473 14.067 1.00 93.44 196 LYS A N 1
ATOM 1501 C CA . LYS A 1 196 ? -33.055 -17.648 14.924 1.00 93.44 196 LYS A CA 1
ATOM 1502 C C . LYS A 1 196 ? -32.840 -18.735 15.984 1.00 93.44 196 LYS A C 1
ATOM 1504 O O . LYS A 1 196 ? -33.172 -18.517 17.147 1.00 93.44 196 LYS A O 1
ATOM 1509 N N . GLN A 1 197 ? -32.268 -19.884 15.617 1.00 93.44 197 GLN A N 1
ATOM 1510 C CA . GLN A 1 197 ? -31.983 -20.968 16.565 1.00 93.44 197 GLN A CA 1
ATOM 1511 C C . GLN A 1 197 ? -30.953 -20.556 17.632 1.00 93.44 197 GLN A C 1
ATOM 1513 O O . GLN A 1 197 ? -31.143 -20.871 18.808 1.00 93.44 197 GLN A O 1
ATOM 1518 N N . ASN A 1 198 ? -29.915 -19.805 17.251 1.00 93.19 198 ASN A N 1
ATOM 1519 C CA . ASN A 1 198 ? -28.922 -19.267 18.186 1.00 93.19 198 ASN A CA 1
ATOM 1520 C C . ASN A 1 198 ? -29.564 -18.309 19.208 1.00 93.19 198 ASN A C 1
ATOM 1522 O O . ASN A 1 198 ? -29.371 -18.491 20.408 1.00 93.19 198 ASN A O 1
ATOM 1526 N N . LEU A 1 199 ? -30.397 -17.363 18.755 1.00 93.12 199 LEU A N 1
ATOM 1527 C CA . LEU A 1 199 ? -31.113 -16.418 19.628 1.00 93.12 199 LEU A CA 1
ATOM 1528 C C . LEU A 1 199 ? -32.081 -17.123 20.600 1.00 93.12 199 LEU A C 1
ATOM 1530 O O . LEU A 1 199 ? -32.221 -16.720 21.753 1.00 93.12 199 LEU A O 1
ATOM 1534 N N . VAL A 1 200 ? -32.731 -18.212 20.174 1.00 93.81 200 VAL A N 1
ATOM 1535 C CA . VAL A 1 200 ? -33.585 -19.033 21.058 1.00 93.81 200 VAL A CA 1
ATOM 1536 C C . VAL A 1 200 ? -32.761 -19.757 22.131 1.00 93.81 200 VAL A C 1
ATOM 1538 O O . VAL A 1 200 ? -33.206 -19.871 23.276 1.00 93.81 200 VAL A O 1
ATOM 1541 N N . LEU A 1 201 ? -31.554 -20.222 21.798 1.00 92.06 201 LEU A N 1
ATOM 1542 C CA . LEU A 1 201 ? -30.634 -20.834 22.761 1.00 92.06 201 LEU A CA 1
ATOM 1543 C C . LEU A 1 201 ? -30.079 -19.796 23.752 1.00 92.06 201 LEU A C 1
ATOM 1545 O O . LEU A 1 201 ? -30.005 -20.067 24.948 1.00 92.06 201 LEU A O 1
ATOM 1549 N N . GLU A 1 202 ? -29.771 -18.590 23.284 1.00 91.88 202 GLU A N 1
ATOM 1550 C CA . GLU A 1 202 ? -29.353 -17.456 24.113 1.00 91.88 202 GLU A CA 1
ATOM 1551 C C . GLU A 1 202 ? -30.450 -17.029 25.108 1.00 91.88 202 GLU A C 1
ATOM 1553 O O . GLU A 1 202 ? -30.202 -16.962 26.315 1.00 91.88 202 GLU A O 1
ATOM 1558 N N . LEU A 1 203 ? -31.698 -16.871 24.646 1.00 90.81 203 LEU A N 1
ATOM 1559 C CA . LEU A 1 203 ? -32.860 -16.623 25.512 1.00 90.81 203 LEU A CA 1
ATOM 1560 C C . LEU A 1 203 ? -33.060 -17.729 26.558 1.00 90.81 203 LEU A C 1
ATOM 1562 O O . LEU A 1 203 ? -33.381 -17.436 27.713 1.00 90.81 203 LEU A O 1
ATOM 1566 N N . LYS A 1 204 ? -32.844 -18.999 26.187 1.00 92.19 204 LYS A N 1
ATOM 1567 C CA . LYS A 1 204 ? -32.899 -20.122 27.133 1.00 92.19 204 LYS A CA 1
ATOM 1568 C C . LYS A 1 204 ? -31.823 -19.988 28.216 1.00 92.19 204 LYS A C 1
ATOM 1570 O O . LYS A 1 204 ? -32.146 -20.140 29.394 1.00 92.19 204 LYS A O 1
ATOM 1575 N N . ASN A 1 205 ? -30.587 -19.654 27.840 1.00 88.06 205 ASN A N 1
ATOM 1576 C CA . ASN A 1 205 ? -29.482 -19.453 28.781 1.00 88.06 205 ASN A CA 1
ATOM 1577 C C . ASN A 1 205 ? -29.783 -18.307 29.763 1.00 88.06 205 ASN A C 1
ATOM 1579 O O . ASN A 1 205 ? -29.595 -18.466 30.970 1.00 88.06 205 ASN A O 1
ATOM 1583 N N . TYR A 1 206 ? -30.315 -17.176 29.283 1.00 88.19 206 TYR A N 1
ATOM 1584 C CA . TYR A 1 206 ? -30.736 -16.073 30.156 1.00 88.19 206 TYR A CA 1
ATOM 1585 C C . TYR A 1 206 ? -31.876 -16.472 31.104 1.00 88.19 206 TYR A C 1
ATOM 1587 O O . TYR A 1 206 ? -31.827 -16.147 32.292 1.00 88.19 206 TYR A O 1
ATOM 1595 N N . ALA A 1 207 ? -32.872 -17.223 30.625 1.00 86.88 207 ALA A N 1
ATOM 1596 C CA . ALA A 1 207 ? -33.974 -17.706 31.457 1.00 86.88 207 ALA A CA 1
ATOM 1597 C C . ALA A 1 207 ? -33.521 -18.722 32.526 1.00 86.88 207 ALA A C 1
ATOM 1599 O O . ALA A 1 207 ? -34.093 -18.762 33.617 1.00 86.88 207 ALA A O 1
ATOM 1600 N N . GLU A 1 208 ? -32.506 -19.540 32.241 1.00 85.12 208 GLU A N 1
ATOM 1601 C CA . GLU A 1 208 ? -31.917 -20.482 33.199 1.00 85.12 208 GLU A CA 1
ATOM 1602 C C . GLU A 1 208 ? -31.059 -19.754 34.248 1.00 85.12 208 GLU A C 1
ATOM 1604 O O . GLU A 1 208 ? -31.275 -19.930 35.449 1.00 85.12 208 GLU A O 1
ATOM 1609 N N . ASN A 1 209 ? -30.196 -18.829 33.817 1.00 81.50 209 ASN A N 1
ATOM 1610 C CA . ASN A 1 209 ? -29.398 -17.979 34.706 1.00 81.50 209 ASN A CA 1
ATOM 1611 C C . ASN A 1 209 ? -30.268 -17.100 35.624 1.00 81.50 209 ASN A C 1
ATOM 1613 O O . ASN A 1 209 ? -29.971 -16.965 36.810 1.00 81.50 209 ASN A O 1
ATOM 1617 N N . SER A 1 210 ? -31.377 -16.550 35.116 1.00 79.69 210 SER A N 1
ATOM 1618 C CA . SER A 1 210 ? -32.331 -15.766 35.913 1.00 79.69 210 SER A CA 1
ATOM 1619 C C . SER A 1 210 ? -32.995 -16.606 37.015 1.00 79.69 210 SER A C 1
ATOM 1621 O O . SER A 1 210 ? -33.054 -16.179 38.171 1.00 79.69 210 SER A O 1
ATOM 1623 N N . LYS A 1 211 ? -33.408 -17.844 36.704 1.00 79.00 211 LYS A N 1
ATOM 1624 C CA . LYS A 1 211 ? -33.945 -18.789 37.702 1.00 79.00 211 LYS A CA 1
ATOM 1625 C C . LYS A 1 211 ? -32.904 -19.153 38.759 1.00 79.00 211 LYS A C 1
ATOM 1627 O O . LYS A 1 211 ? -33.229 -19.178 39.944 1.00 79.00 211 LYS A O 1
ATOM 1632 N N . LEU A 1 212 ? -31.656 -19.395 38.353 1.00 70.56 212 LEU A N 1
ATOM 1633 C CA . LEU A 1 212 ? -30.552 -19.673 39.277 1.00 70.56 212 LEU A CA 1
ATOM 1634 C C . LEU A 1 212 ? -30.264 -18.479 40.201 1.00 70.56 212 LEU A C 1
ATOM 1636 O O . LEU A 1 212 ? -30.060 -18.684 41.396 1.00 70.56 212 LEU A O 1
ATOM 1640 N N . ALA A 1 213 ? -30.331 -17.245 39.693 1.00 68.94 213 ALA A N 1
ATOM 1641 C CA . ALA A 1 213 ? -30.190 -16.035 40.504 1.00 68.94 213 ALA A CA 1
ATOM 1642 C C . ALA A 1 213 ? -31.328 -15.876 41.532 1.00 68.94 213 ALA A C 1
ATOM 1644 O O . ALA A 1 213 ? -31.058 -15.609 42.703 1.00 68.94 213 ALA A O 1
ATOM 1645 N N . MET A 1 214 ? -32.589 -16.105 41.138 1.00 66.81 214 MET A N 1
ATOM 1646 C CA . MET A 1 214 ? -33.737 -16.060 42.061 1.00 66.81 214 MET A CA 1
ATOM 1647 C C . MET A 1 214 ? -33.666 -17.147 43.148 1.00 66.81 214 MET A C 1
ATOM 1649 O O . MET A 1 214 ? -33.950 -16.882 44.319 1.00 66.81 214 MET A O 1
ATOM 1653 N N . LEU A 1 215 ? -33.233 -18.361 42.789 1.00 63.22 215 LEU A N 1
ATOM 1654 C CA . LEU A 1 215 ? -33.007 -19.444 43.751 1.00 63.22 215 LEU A CA 1
ATOM 1655 C C . LEU A 1 215 ? -31.847 -19.114 44.706 1.00 63.22 215 LEU A C 1
ATOM 1657 O O . LEU A 1 215 ? -31.993 -19.277 45.915 1.00 63.22 215 LEU A O 1
ATOM 1661 N N . GLY A 1 216 ? -30.729 -18.588 44.196 1.00 57.16 216 GLY A N 1
ATOM 1662 C CA . GLY A 1 216 ? -29.585 -18.167 45.014 1.00 57.16 216 GLY A CA 1
ATOM 1663 C C . GLY A 1 216 ? -29.936 -17.063 46.017 1.00 57.16 216 GLY A C 1
ATOM 1664 O O . GLY A 1 216 ? -29.596 -17.171 47.195 1.00 57.16 216 GLY A O 1
ATOM 1665 N N . ALA A 1 217 ? -30.695 -16.051 45.584 1.00 48.31 217 ALA A N 1
ATOM 1666 C CA . ALA A 1 217 ? -31.202 -14.995 46.462 1.00 48.31 217 ALA A CA 1
ATOM 1667 C C . ALA A 1 217 ? -32.124 -15.538 47.571 1.00 48.31 217 ALA A C 1
ATOM 1669 O O . ALA A 1 217 ? -32.105 -15.031 48.691 1.00 48.31 217 ALA A O 1
ATOM 1670 N N . SER A 1 218 ? -32.884 -16.603 47.291 1.00 39.69 218 SER A N 1
ATOM 1671 C CA . SER A 1 218 ? -33.765 -17.242 48.279 1.00 39.69 218 SER A CA 1
ATOM 1672 C C . SER A 1 218 ? -32.977 -17.933 49.403 1.00 39.69 218 SER A C 1
ATOM 1674 O O . SER A 1 218 ? -33.335 -17.804 50.573 1.00 39.69 218 SER A O 1
ATOM 1676 N N . PHE A 1 219 ? -31.861 -18.603 49.084 1.00 41.59 219 PHE A N 1
ATOM 1677 C CA . PHE A 1 219 ? -30.993 -19.229 50.094 1.00 41.59 219 PHE A CA 1
ATOM 1678 C C . PHE A 1 219 ? -30.231 -18.213 50.961 1.00 41.59 219 PHE A C 1
ATOM 1680 O O . PHE A 1 219 ? -29.994 -18.478 52.139 1.00 41.59 219 PHE A O 1
ATOM 1687 N N . ALA A 1 220 ? -29.892 -17.038 50.419 1.00 39.09 220 ALA A N 1
ATOM 1688 C CA . ALA A 1 220 ? -29.230 -15.975 51.180 1.00 39.09 220 ALA A CA 1
ATOM 1689 C C . ALA A 1 220 ? -30.102 -15.413 52.324 1.00 39.09 220 ALA A C 1
ATOM 1691 O O . ALA A 1 220 ? -29.570 -14.929 53.321 1.00 39.09 220 ALA A O 1
ATOM 1692 N N . ILE A 1 221 ? -31.431 -15.503 52.205 1.00 41.19 221 ILE A N 1
ATOM 1693 C CA . ILE A 1 221 ? -32.372 -15.033 53.231 1.00 41.19 221 ILE A CA 1
ATOM 1694 C C . ILE A 1 221 ? -32.465 -16.034 54.394 1.00 41.19 221 ILE A C 1
ATOM 1696 O O . ILE A 1 221 ? -32.469 -15.626 55.557 1.00 41.19 221 ILE A O 1
ATOM 1700 N N . ASP A 1 222 ? -32.503 -17.340 54.116 1.00 34.34 222 ASP A N 1
ATOM 1701 C CA . ASP A 1 222 ? -32.751 -18.350 55.157 1.00 34.34 222 ASP A CA 1
ATOM 1702 C C . ASP A 1 222 ? -31.514 -18.654 56.026 1.00 34.34 222 ASP A C 1
ATOM 1704 O O . ASP A 1 222 ? -31.648 -19.019 57.194 1.00 34.34 222 ASP A O 1
ATOM 1708 N N . GLY A 1 223 ? -30.306 -18.370 55.522 1.00 34.41 223 GLY A N 1
ATOM 1709 C CA . GLY A 1 223 ? -29.052 -18.449 56.287 1.00 34.41 223 GLY A CA 1
ATOM 1710 C C . GLY A 1 223 ? -28.910 -17.439 57.440 1.00 34.41 223 GLY A C 1
ATOM 1711 O O . GLY A 1 223 ? -27.888 -17.445 58.121 1.00 34.41 223 GLY A O 1
ATOM 1712 N N . SER A 1 224 ? -29.904 -16.573 57.675 1.00 35.00 224 SER A N 1
ATOM 1713 C CA . SER A 1 224 ? -29.864 -15.513 58.698 1.00 35.00 224 SER A CA 1
ATOM 1714 C C . SER A 1 224 ? -30.702 -15.794 59.962 1.00 35.00 224 SER A C 1
ATOM 1716 O O . SER A 1 224 ? -30.769 -14.953 60.857 1.00 35.00 224 SER A O 1
ATOM 1718 N N . LYS A 1 225 ? -31.309 -16.986 60.094 1.00 33.34 225 LYS A N 1
ATOM 1719 C CA . LYS A 1 225 ? -32.204 -17.354 61.217 1.00 33.34 225 LYS A CA 1
ATOM 1720 C C . LYS A 1 225 ? -31.551 -18.181 62.339 1.00 33.34 225 LYS A C 1
ATOM 1722 O O . LYS A 1 225 ? -32.164 -19.098 62.881 1.00 33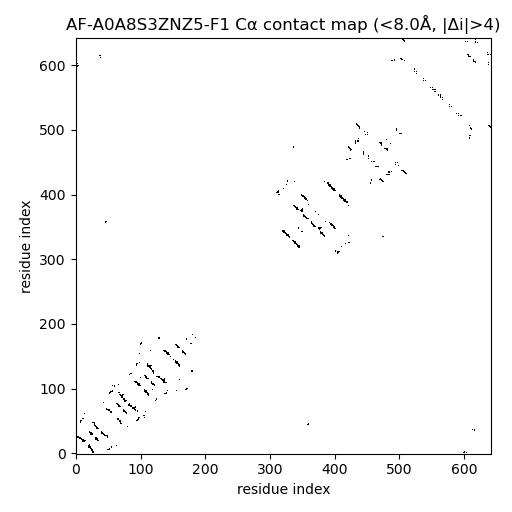.34 225 LYS A O 1
ATOM 1727 N N . SER A 1 226 ? -30.330 -17.837 62.744 1.00 34.25 226 SER A N 1
ATOM 1728 C CA . SER A 1 226 ? -29.709 -18.397 63.959 1.00 34.25 226 SER A CA 1
ATOM 1729 C C . SER A 1 226 ? -28.741 -17.409 64.626 1.00 34.25 226 SER A C 1
ATOM 1731 O O . SER A 1 226 ? -27.531 -17.621 64.656 1.00 34.25 226 SER A O 1
ATOM 1733 N N . GLY A 1 227 ? -29.280 -16.310 65.159 1.00 29.78 227 GLY A N 1
ATOM 1734 C CA . GLY A 1 227 ? -28.535 -15.283 65.895 1.00 29.78 227 GLY A CA 1
ATOM 1735 C C . GLY A 1 227 ? -29.473 -14.429 66.753 1.00 29.78 227 GLY A C 1
ATOM 1736 O O . GLY A 1 227 ? -30.646 -14.275 66.418 1.00 29.78 227 GLY A O 1
ATOM 1737 N N . GLN A 1 228 ? -28.989 -13.929 67.891 1.00 29.59 228 GLN A N 1
ATOM 1738 C CA . GLN A 1 228 ? -29.820 -13.212 68.867 1.00 29.59 228 GLN A CA 1
ATOM 1739 C C . GLN A 1 228 ? -30.088 -11.752 68.478 1.00 29.59 228 GLN A C 1
ATOM 1741 O O . GLN A 1 228 ? -29.271 -11.085 67.849 1.00 29.59 228 GLN A O 1
ATOM 1746 N N . SER A 1 229 ? -31.234 -11.243 68.927 1.00 26.38 229 SER A N 1
ATOM 1747 C CA . SER A 1 229 ? -31.641 -9.847 68.792 1.00 26.38 229 SER A CA 1
ATOM 1748 C C . SER A 1 229 ? -30.844 -8.910 69.708 1.00 26.38 229 SER A C 1
ATOM 1750 O O . SER A 1 229 ? -30.931 -9.029 70.931 1.00 26.38 229 SER A O 1
ATOM 1752 N N . ILE A 1 230 ? -30.194 -7.900 69.130 1.00 28.59 230 ILE A N 1
ATOM 1753 C CA . ILE A 1 230 ? -29.872 -6.630 69.800 1.00 28.59 230 ILE A CA 1
ATOM 1754 C C . ILE A 1 230 ? -30.346 -5.505 68.874 1.00 28.59 230 ILE A C 1
ATOM 1756 O O . ILE A 1 230 ? -30.176 -5.589 67.660 1.00 28.59 230 ILE A O 1
ATOM 1760 N N . ALA A 1 231 ? -30.988 -4.481 69.437 1.00 28.47 231 ALA A N 1
ATOM 1761 C CA . ALA A 1 231 ? -31.601 -3.397 68.676 1.00 28.47 231 ALA A CA 1
ATOM 1762 C C . ALA A 1 231 ? -30.725 -2.136 68.637 1.00 28.47 231 ALA A C 1
ATOM 1764 O O . ALA A 1 231 ? -30.145 -1.743 69.649 1.00 28.47 231 ALA A O 1
ATOM 1765 N N . SER A 1 232 ? -30.734 -1.441 67.501 1.00 27.53 232 SER A N 1
ATOM 1766 C CA . SER A 1 232 ? -30.435 -0.008 67.405 1.00 27.53 232 SER A CA 1
ATOM 1767 C C . SER A 1 232 ? -31.213 0.613 66.236 1.00 27.53 232 SER A C 1
ATOM 1769 O O . SER A 1 232 ? -31.710 -0.089 65.355 1.00 27.53 232 SER A O 1
ATOM 1771 N N . SER A 1 233 ? -31.417 1.929 66.286 1.00 29.47 233 SER A N 1
ATOM 1772 C CA . SER A 1 233 ? -32.315 2.682 65.403 1.00 29.47 233 SER A CA 1
ATOM 1773 C C . SER A 1 233 ? -31.577 3.388 64.258 1.00 29.47 233 SER A C 1
ATOM 1775 O O . SER A 1 233 ? -30.423 3.784 64.400 1.00 29.47 233 SER A O 1
ATOM 1777 N N . GLY A 1 234 ? -32.264 3.606 63.130 1.00 26.77 234 GLY A N 1
ATOM 1778 C CA . GLY A 1 234 ? -31.718 4.374 62.004 1.00 26.77 234 GLY A CA 1
ATOM 1779 C C . GLY A 1 234 ? -32.626 4.380 60.773 1.00 26.77 234 GLY A C 1
ATOM 1780 O O . GLY A 1 234 ? -32.458 3.558 59.880 1.00 26.77 234 GLY A O 1
ATOM 1781 N N . SER A 1 235 ? -33.591 5.301 60.715 1.00 26.06 235 SER A N 1
ATOM 1782 C CA . SER A 1 235 ? -34.561 5.402 59.613 1.00 26.06 235 SER A CA 1
ATOM 1783 C C . SER A 1 235 ? -34.475 6.735 58.863 1.00 26.06 235 SER A C 1
ATOM 1785 O O . SER A 1 235 ? -34.876 7.765 59.403 1.00 26.06 235 SER A O 1
ATOM 1787 N N . VAL A 1 236 ? -34.061 6.701 57.593 1.00 31.22 236 VAL A N 1
ATOM 1788 C CA . VAL A 1 236 ? -34.451 7.678 56.554 1.00 31.22 236 VAL A CA 1
ATOM 1789 C C . VAL A 1 236 ? -34.411 6.997 55.171 1.00 31.22 236 VAL A C 1
ATOM 1791 O O . VAL A 1 236 ? -33.605 6.084 54.988 1.00 31.22 236 VAL A O 1
ATOM 1794 N N . PRO A 1 237 ? -35.295 7.360 54.219 1.00 31.06 237 PRO A N 1
ATOM 1795 C CA . PRO A 1 237 ? -35.505 6.593 52.987 1.00 31.06 237 PRO A CA 1
ATOM 1796 C C . PRO A 1 237 ? -34.752 7.150 51.766 1.00 31.06 237 PRO A C 1
ATOM 1798 O O . PRO A 1 237 ? -34.329 8.304 51.751 1.00 31.06 237 PRO A O 1
ATOM 1801 N N . PHE A 1 238 ? -34.717 6.363 50.685 1.00 24.98 238 PHE A N 1
ATOM 1802 C CA . PHE A 1 238 ? -34.583 6.878 49.317 1.00 24.98 238 PHE A CA 1
ATOM 1803 C C . PHE A 1 238 ? -35.800 6.461 48.469 1.00 24.98 238 PHE A C 1
ATOM 1805 O O . PHE A 1 238 ? -36.510 5.520 48.827 1.00 24.98 238 PHE A O 1
ATOM 1812 N N . GLN A 1 239 ? -36.098 7.201 47.397 1.00 29.17 239 GLN A N 1
ATOM 1813 C CA . GLN A 1 239 ? -37.455 7.323 46.847 1.00 29.17 239 GLN A CA 1
ATOM 1814 C C . GLN A 1 239 ? -37.495 7.259 45.305 1.00 29.17 239 GLN A C 1
ATOM 1816 O O . GLN A 1 239 ? -36.706 7.922 44.641 1.00 29.17 239 GLN A O 1
ATOM 1821 N N . GLY A 1 240 ? -38.486 6.540 44.751 1.00 27.98 240 GLY A N 1
ATOM 1822 C CA . GLY A 1 240 ? -38.809 6.463 43.309 1.00 27.98 240 GLY A CA 1
ATOM 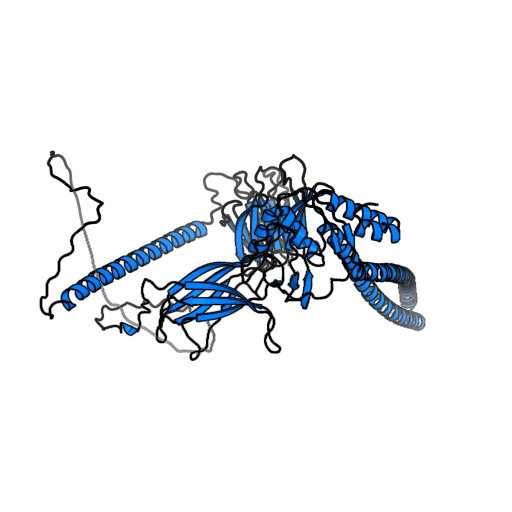1823 C C . GLY A 1 240 ? -38.412 5.115 42.684 1.00 27.98 240 GLY A C 1
ATOM 1824 O O . GLY A 1 240 ? -37.246 4.759 42.688 1.00 27.98 240 GLY A O 1
ATOM 1825 N N . LEU A 1 241 ? -39.321 4.286 42.164 1.00 31.48 241 LEU A N 1
ATOM 1826 C CA . LEU A 1 241 ? -40.421 4.589 41.236 1.00 31.48 241 LEU A CA 1
ATOM 1827 C C . LEU A 1 241 ? -41.782 4.022 41.694 1.00 31.48 241 LEU A C 1
ATOM 1829 O O . LEU A 1 241 ? -41.845 3.059 42.454 1.00 31.48 241 LEU A O 1
ATOM 1833 N N . ARG A 1 242 ? -42.886 4.588 41.181 1.00 28.58 242 ARG A N 1
ATOM 1834 C CA . ARG A 1 242 ? -44.260 4.107 41.417 1.00 28.58 242 ARG A CA 1
ATOM 1835 C C . ARG A 1 242 ? -45.120 4.290 40.163 1.00 28.58 242 ARG A C 1
ATOM 1837 O O . ARG A 1 242 ? -45.219 5.403 39.661 1.00 28.58 242 ARG A O 1
ATOM 1844 N N . GLY A 1 243 ? -45.783 3.222 39.722 1.00 28.45 243 GLY A N 1
ATOM 1845 C CA . GLY A 1 243 ? -46.718 3.214 38.589 1.00 28.45 243 GLY A CA 1
ATOM 1846 C C . GLY A 1 243 ? -46.562 1.939 37.748 1.00 28.45 243 GLY A C 1
ATOM 1847 O O . GLY A 1 243 ? -45.434 1.557 37.465 1.00 28.45 243 GLY A O 1
ATOM 1848 N N . LEU A 1 244 ? -47.615 1.219 37.353 1.00 30.86 244 LEU A N 1
ATOM 1849 C CA . LEU A 1 244 ? -49.050 1.350 37.660 1.00 30.86 244 LEU A CA 1
ATOM 1850 C C . LEU A 1 244 ? -49.655 -0.045 37.921 1.00 30.86 244 LEU A C 1
ATOM 1852 O O . LEU A 1 244 ? -49.094 -1.055 37.501 1.00 30.86 244 LEU A O 1
ATOM 1856 N N . GLN A 1 245 ? -50.787 -0.100 38.626 1.00 29.98 245 GLN A N 1
ATOM 1857 C CA . GLN A 1 245 ? -51.566 -1.334 38.798 1.00 29.98 245 GLN A CA 1
ATOM 1858 C C . GLN A 1 245 ? -52.459 -1.590 37.567 1.00 29.98 245 GLN A C 1
ATOM 1860 O O . GLN A 1 245 ? -52.884 -0.624 36.930 1.00 29.98 245 GLN A O 1
ATOM 1865 N N . PRO A 1 246 ? -52.771 -2.857 37.239 1.00 34.22 246 PRO A N 1
ATOM 1866 C CA . PRO A 1 246 ? -53.829 -3.202 36.295 1.00 34.22 246 PRO A CA 1
ATOM 1867 C C . PRO A 1 246 ? -55.196 -3.213 36.995 1.00 34.22 246 PRO A C 1
ATOM 1869 O O . PRO A 1 246 ? -55.282 -3.652 38.142 1.00 34.22 246 PRO A O 1
ATOM 1872 N N . ASP A 1 247 ? -56.262 -2.820 36.293 1.00 27.20 247 ASP A N 1
ATOM 1873 C CA . ASP A 1 247 ? -57.632 -2.916 36.811 1.00 27.20 247 ASP A CA 1
ATOM 1874 C C . ASP A 1 247 ? -58.656 -3.353 35.743 1.00 27.20 247 ASP A C 1
ATOM 1876 O O . ASP A 1 247 ? -58.726 -2.794 34.653 1.00 27.20 247 ASP A O 1
ATOM 1880 N N . GLY A 1 248 ? -59.450 -4.364 36.112 1.00 27.95 248 GLY A N 1
ATOM 1881 C CA . GLY A 1 248 ? -60.895 -4.483 35.862 1.00 27.95 248 GLY A CA 1
ATOM 1882 C C . GLY A 1 248 ? -61.519 -4.445 34.451 1.00 27.95 248 GLY A C 1
ATOM 1883 O O . GLY A 1 248 ? -61.877 -3.378 33.970 1.00 27.95 248 GLY A O 1
ATOM 1884 N N . SER A 1 249 ? -62.007 -5.622 34.014 1.00 27.95 249 SER A N 1
ATOM 1885 C CA . SER A 1 249 ? -63.351 -5.843 33.396 1.00 27.95 249 SER A CA 1
ATOM 1886 C C . SER A 1 249 ? -63.657 -5.302 31.970 1.00 27.95 249 SER A C 1
ATOM 1888 O O . SER A 1 249 ? -62.934 -4.461 31.461 1.00 27.95 249 SER A O 1
ATOM 1890 N N . ALA A 1 250 ? -64.743 -5.689 31.267 1.00 27.27 250 ALA A N 1
ATOM 1891 C CA . ALA A 1 250 ? -65.416 -7.000 31.086 1.00 27.27 250 ALA A CA 1
ATOM 1892 C C . ALA A 1 250 ? -66.506 -6.936 29.969 1.00 27.27 250 ALA A C 1
ATOM 1894 O O . ALA A 1 250 ? -67.121 -5.893 29.782 1.00 27.27 250 ALA A O 1
ATOM 1895 N N . SER A 1 251 ? -66.853 -8.095 29.370 1.00 29.55 251 SER A N 1
ATOM 1896 C CA . SER A 1 251 ? -68.098 -8.417 28.605 1.00 29.55 251 SER A CA 1
ATOM 1897 C C . SER A 1 251 ? -68.367 -7.765 27.221 1.00 29.55 251 SER A C 1
ATOM 1899 O O . SER A 1 251 ? -68.006 -6.617 26.999 1.00 29.55 251 SER A O 1
ATOM 1901 N N . GLY A 1 252 ? -69.047 -8.491 26.300 1.00 26.70 252 GLY A N 1
ATOM 1902 C CA . GLY A 1 252 ? -69.567 -7.918 25.032 1.00 26.70 252 GLY A CA 1
ATOM 1903 C C . GLY A 1 252 ? -69.900 -8.846 23.827 1.00 26.70 252 GLY A C 1
ATOM 1904 O O . GLY A 1 252 ? -69.220 -8.754 22.817 1.00 26.70 252 GLY A O 1
ATOM 1905 N N . PHE A 1 253 ? -70.975 -9.653 23.900 1.00 25.47 253 PHE A N 1
ATOM 1906 C CA . PHE A 1 253 ? -71.878 -10.102 22.793 1.00 25.47 253 PHE A CA 1
ATOM 1907 C C . PHE A 1 253 ? -71.393 -10.854 21.503 1.00 25.47 253 PHE A C 1
ATOM 1909 O O . PHE A 1 253 ? -71.032 -10.254 20.497 1.00 25.47 253 PHE A O 1
ATOM 1916 N N . ASP A 1 254 ? -71.553 -12.189 21.505 1.00 27.06 254 ASP A N 1
ATOM 1917 C CA . ASP A 1 254 ? -72.551 -13.018 20.766 1.00 27.06 254 ASP A CA 1
ATOM 1918 C C . ASP A 1 254 ? -72.782 -13.055 19.212 1.00 27.06 254 ASP A C 1
ATOM 1920 O O . ASP A 1 254 ? -73.448 -12.211 18.623 1.00 27.06 254 ASP A O 1
ATOM 1924 N N . THR A 1 255 ? -72.524 -14.259 18.649 1.00 29.30 255 THR A N 1
ATOM 1925 C CA . THR A 1 255 ? -73.384 -15.109 17.749 1.00 29.30 255 THR A CA 1
ATOM 1926 C C . THR A 1 255 ? -73.598 -14.859 16.227 1.00 29.30 255 THR A C 1
ATOM 1928 O O . THR A 1 255 ? -74.246 -13.900 15.825 1.00 29.30 255 THR A O 1
ATOM 1931 N N . SER A 1 256 ? -73.277 -15.866 15.374 1.00 28.98 256 SER A N 1
ATOM 1932 C CA . SER A 1 256 ? -74.233 -16.823 14.709 1.00 28.98 256 SER A CA 1
ATOM 1933 C C . SER A 1 256 ? -73.800 -17.402 13.318 1.00 28.98 256 SER A C 1
ATOM 1935 O O . SER A 1 256 ? -73.191 -16.701 12.520 1.00 28.98 256 SER A O 1
ATOM 1937 N N . GLY A 1 257 ? -74.160 -18.676 13.020 1.00 27.05 257 GLY A N 1
ATOM 1938 C CA . GLY A 1 257 ? -73.952 -19.420 11.733 1.00 27.05 257 GLY A CA 1
ATOM 1939 C C . GLY A 1 257 ? -72.541 -20.032 11.517 1.00 27.05 257 GLY A C 1
ATOM 1940 O O . GLY A 1 257 ? -71.567 -19.418 11.927 1.00 27.05 257 GLY A O 1
ATOM 1941 N N . GLY A 1 258 ? -72.282 -21.227 10.942 1.00 27.58 258 GLY A N 1
ATOM 1942 C CA . GLY A 1 258 ? -73.092 -22.279 10.270 1.00 27.58 258 GLY A CA 1
ATOM 1943 C C . GLY A 1 258 ? -72.827 -22.342 8.745 1.00 27.58 258 GLY A C 1
ATOM 1944 O O . GLY A 1 258 ? -72.817 -21.280 8.136 1.00 27.58 258 GLY A O 1
ATOM 1945 N N . SER A 1 259 ? -72.619 -23.460 8.016 1.00 28.95 259 SER A N 1
ATOM 1946 C CA . SER A 1 259 ? -72.535 -24.939 8.238 1.00 28.95 259 SER A CA 1
ATOM 1947 C C . SER A 1 259 ? -71.888 -25.580 6.960 1.00 28.95 259 SER A C 1
ATOM 1949 O O . SER A 1 259 ? -71.660 -24.837 6.012 1.00 28.95 259 SER A O 1
ATOM 1951 N N . GLY A 1 260 ? -71.582 -26.880 6.753 1.00 27.02 260 GLY A N 1
ATOM 1952 C CA . GLY A 1 260 ? -71.629 -28.147 7.521 1.00 27.02 260 GLY A CA 1
ATOM 1953 C C . GLY A 1 260 ? -71.641 -29.392 6.573 1.00 27.02 260 GLY A C 1
ATOM 1954 O O . GLY A 1 260 ? -72.246 -29.301 5.510 1.00 27.02 260 GLY A O 1
ATOM 1955 N N . GLY A 1 261 ? -71.018 -30.532 6.944 1.00 27.05 261 GLY A N 1
ATOM 1956 C CA . GLY A 1 261 ? -70.863 -31.770 6.116 1.00 27.05 261 GLY A CA 1
ATOM 1957 C C . GLY A 1 261 ? -69.593 -31.790 5.225 1.00 27.05 261 GLY A C 1
ATOM 1958 O O . GLY A 1 261 ? -69.062 -30.726 4.927 1.00 27.05 261 GLY A O 1
ATOM 1959 N N . ASP A 1 262 ? -69.011 -32.918 4.782 1.00 28.86 262 ASP A N 1
ATOM 1960 C CA . ASP A 1 262 ? -69.261 -34.349 5.065 1.00 28.86 262 ASP A CA 1
ATOM 1961 C C . ASP A 1 262 ? -68.004 -35.228 4.785 1.00 28.86 262 ASP A C 1
ATOM 1963 O O . ASP A 1 262 ? -67.016 -34.750 4.225 1.00 28.86 262 ASP A O 1
ATOM 1967 N N . GLY A 1 263 ? -68.025 -36.511 5.190 1.00 27.58 263 GLY A N 1
ATOM 1968 C CA . GLY A 1 263 ? -66.984 -37.526 4.884 1.00 27.58 263 GLY A CA 1
ATOM 1969 C C . GLY A 1 263 ? -67.134 -38.196 3.494 1.00 27.58 263 GLY A C 1
ATOM 1970 O O . GLY A 1 263 ? -67.987 -37.756 2.726 1.00 27.58 263 GLY A O 1
ATOM 1971 N N . PRO A 1 264 ? -66.374 -39.272 3.146 1.00 39.59 264 PRO A N 1
ATOM 1972 C CA . PRO A 1 264 ? -66.125 -40.429 4.022 1.00 39.59 264 PRO A CA 1
ATOM 1973 C C . PRO A 1 264 ? -64.707 -41.061 3.951 1.00 39.59 264 PRO A C 1
ATOM 1975 O O . PRO A 1 264 ? -63.800 -40.583 3.276 1.00 39.59 264 PRO A O 1
ATOM 1978 N N . SER A 1 265 ? -64.534 -42.181 4.663 1.00 28.20 265 SER A N 1
ATOM 1979 C CA . SER A 1 265 ? -63.348 -43.054 4.684 1.00 28.20 265 SER A CA 1
ATOM 1980 C C . SER A 1 265 ? -63.561 -44.369 3.908 1.00 28.20 265 SER A C 1
ATOM 1982 O O . SER A 1 265 ? -64.705 -44.721 3.635 1.00 28.20 265 SER A O 1
ATOM 1984 N N . LEU A 1 266 ? -62.458 -45.078 3.585 1.00 29.23 266 LEU A N 1
ATOM 1985 C CA . LEU A 1 266 ? -62.264 -46.527 3.278 1.00 29.23 266 LEU A CA 1
ATOM 1986 C C . LEU A 1 266 ? -60.998 -46.674 2.390 1.00 29.23 266 LEU A C 1
ATOM 1988 O O . LEU A 1 266 ? -60.759 -45.815 1.551 1.00 29.23 266 LEU A O 1
ATOM 1992 N N . GLY A 1 267 ? -60.139 -47.699 2.474 1.00 26.31 267 GLY A N 1
ATOM 1993 C CA . GLY A 1 267 ? -60.007 -48.826 3.411 1.00 26.31 267 GLY A CA 1
ATOM 1994 C C . GLY A 1 267 ? -58.780 -49.701 3.042 1.00 26.31 267 GLY A C 1
ATOM 1995 O O . GLY A 1 267 ? -58.331 -49.665 1.900 1.00 26.31 267 GLY A O 1
ATOM 1996 N N . GLY A 1 268 ? -58.214 -50.466 3.990 1.00 30.38 268 GLY A N 1
ATOM 1997 C CA . GLY A 1 268 ? -57.172 -51.487 3.713 1.00 30.38 268 GLY A CA 1
ATOM 1998 C C . GLY A 1 268 ? -57.752 -52.756 3.055 1.00 30.38 268 GLY A C 1
ATOM 1999 O O . GLY A 1 268 ? -58.976 -52.899 3.053 1.00 30.38 268 GLY A O 1
ATOM 2000 N N . PRO A 1 269 ? -56.933 -53.681 2.500 1.00 40.97 269 PRO A N 1
ATOM 2001 C CA . PRO A 1 269 ? -55.866 -54.419 3.211 1.00 40.97 269 PRO A CA 1
ATOM 2002 C C . PRO A 1 269 ? -54.525 -54.454 2.416 1.00 40.97 269 PRO A C 1
ATOM 2004 O O . PRO A 1 269 ? -54.401 -53.775 1.407 1.00 40.97 269 PRO A O 1
ATOM 2007 N N . GLY A 1 270 ? -53.437 -55.154 2.774 1.00 26.92 270 GLY A N 1
ATOM 2008 C CA . GLY A 1 270 ? -53.176 -56.163 3.815 1.00 26.92 270 GLY A CA 1
ATOM 2009 C C . GLY A 1 270 ? -52.927 -57.563 3.211 1.00 26.92 270 GLY A C 1
ATOM 2010 O O . GLY A 1 270 ? -53.873 -58.248 2.842 1.00 26.92 270 GLY A O 1
ATOM 2011 N N . GLY A 1 271 ? -51.660 -57.993 3.114 1.00 28.58 271 GLY A N 1
ATOM 2012 C CA . GLY A 1 271 ? -51.236 -59.279 2.520 1.00 28.58 271 GLY A CA 1
ATOM 2013 C C . GLY A 1 271 ? -49.754 -59.589 2.805 1.00 28.58 271 GLY A C 1
ATOM 2014 O O . GLY A 1 271 ? -49.002 -58.672 3.134 1.00 28.58 271 GLY A O 1
ATOM 2015 N N . GLN A 1 272 ? -49.333 -60.864 2.760 1.00 26.39 272 GLN A N 1
ATOM 2016 C CA . GLN A 1 272 ? -48.123 -61.329 3.467 1.00 26.39 272 GLN A CA 1
ATOM 2017 C C . GLN A 1 272 ? -47.354 -62.474 2.758 1.00 26.39 272 GLN A C 1
ATOM 2019 O O . GLN A 1 272 ? -47.974 -63.356 2.175 1.00 26.39 272 GLN A O 1
ATOM 2024 N N . MET A 1 273 ? -46.023 -62.516 2.960 1.00 26.75 273 MET A N 1
ATOM 2025 C CA . MET A 1 273 ? -45.065 -63.617 2.667 1.00 26.75 273 MET A CA 1
ATOM 2026 C C . MET A 1 273 ? -44.822 -64.004 1.186 1.00 26.75 273 MET A C 1
ATOM 2028 O O . MET A 1 273 ? -45.604 -63.665 0.308 1.00 26.75 273 MET A O 1
ATOM 2032 N N . GLY A 1 274 ? -43.695 -64.687 0.890 1.00 24.67 274 GLY A N 1
ATOM 2033 C CA . GLY A 1 274 ? -43.350 -65.068 -0.499 1.00 24.67 274 GLY A CA 1
ATOM 2034 C C . GLY A 1 274 ? -42.152 -66.013 -0.739 1.00 24.67 274 GLY A C 1
ATOM 2035 O O . GLY A 1 274 ? -42.325 -66.968 -1.475 1.00 24.67 274 GLY A O 1
ATOM 2036 N N . LEU A 1 275 ? -40.994 -65.803 -0.088 1.00 26.36 275 LEU A N 1
ATOM 2037 C CA . LEU A 1 275 ? -39.829 -66.725 0.027 1.00 26.36 275 LEU A CA 1
ATOM 2038 C C . LEU A 1 275 ? -39.124 -67.331 -1.234 1.00 26.36 275 LEU A C 1
ATOM 2040 O O . LEU A 1 275 ? -39.729 -67.766 -2.200 1.00 26.36 275 LEU A O 1
ATOM 2044 N N . MET A 1 276 ? -37.802 -67.523 -1.077 1.00 27.25 276 MET A N 1
ATOM 2045 C CA . MET A 1 276 ? -36.848 -68.327 -1.885 1.00 27.25 276 MET A CA 1
ATOM 2046 C C . MET A 1 276 ? -36.425 -67.822 -3.291 1.00 27.25 276 MET A C 1
ATOM 2048 O O . MET A 1 276 ? -37.238 -67.273 -4.016 1.00 27.25 276 MET A O 1
ATOM 2052 N N . ASN A 1 277 ? -35.208 -68.038 -3.835 1.00 25.81 277 ASN A N 1
ATOM 2053 C CA . ASN A 1 277 ? -33.817 -68.308 -3.369 1.00 25.81 277 ASN A CA 1
ATOM 2054 C C . ASN A 1 277 ? -33.108 -69.326 -4.299 1.00 25.81 277 ASN A C 1
ATOM 2056 O O . ASN A 1 277 ? -33.517 -70.483 -4.322 1.00 25.81 277 ASN A O 1
ATOM 2060 N N . ARG A 1 278 ? -32.006 -68.921 -4.958 1.00 25.47 278 ARG A N 1
ATOM 2061 C CA . ARG A 1 278 ? -30.829 -69.733 -5.380 1.00 25.47 278 ARG A CA 1
ATOM 2062 C C . ARG A 1 278 ? -29.742 -68.763 -5.896 1.00 25.47 278 ARG A C 1
ATOM 2064 O O . ARG A 1 278 ? -30.036 -67.945 -6.755 1.00 25.47 278 ARG A O 1
ATOM 2071 N N . SER A 1 279 ? -28.590 -68.615 -5.230 1.00 24.88 279 SER A N 1
ATOM 2072 C CA . SER A 1 279 ? -27.328 -69.382 -5.387 1.00 24.88 279 SER A CA 1
ATOM 2073 C C . SER A 1 279 ? -26.638 -69.220 -6.761 1.00 24.88 279 SER A C 1
ATOM 2075 O O . SER A 1 279 ? -27.255 -69.557 -7.764 1.00 24.88 279 SER A O 1
ATOM 2077 N N . GLY A 1 280 ? -25.359 -68.835 -6.878 1.00 23.70 280 GLY A N 1
ATOM 2078 C CA . GLY A 1 280 ? -24.357 -68.488 -5.853 1.00 23.70 280 GLY A CA 1
ATOM 2079 C C . GLY A 1 280 ? -22.924 -68.420 -6.430 1.00 23.70 280 GLY A C 1
ATOM 2080 O O . GLY A 1 280 ? -22.762 -68.441 -7.642 1.00 23.70 280 GLY A O 1
ATOM 2081 N N . LEU A 1 281 ? -21.917 -68.433 -5.541 1.00 27.55 281 LEU A N 1
ATOM 2082 C CA . LEU A 1 281 ? -20.453 -68.492 -5.777 1.00 27.55 281 LEU A CA 1
ATOM 2083 C C . LEU A 1 281 ? -19.689 -67.179 -6.085 1.00 27.55 281 LEU A C 1
ATOM 2085 O O . LEU A 1 281 ? -19.613 -66.676 -7.198 1.00 27.55 281 LEU A O 1
ATOM 2089 N N . ALA A 1 282 ? -19.060 -66.717 -5.000 1.00 24.22 282 ALA A N 1
ATOM 2090 C CA . ALA A 1 282 ? -18.023 -65.704 -4.810 1.00 24.22 282 ALA A CA 1
ATOM 2091 C C . ALA A 1 282 ? -16.802 -65.716 -5.762 1.00 24.22 282 ALA A C 1
ATOM 2093 O O . ALA A 1 282 ? -16.452 -66.743 -6.337 1.00 24.22 282 ALA A O 1
ATOM 2094 N N . GLY A 1 283 ? -16.078 -64.582 -5.796 1.00 25.05 283 GLY A N 1
ATOM 2095 C CA . GLY A 1 283 ? -14.859 -64.387 -6.601 1.00 25.05 283 GLY A CA 1
ATOM 2096 C C . GLY A 1 283 ? -13.870 -63.300 -6.129 1.00 25.05 283 GLY A C 1
ATOM 2097 O O . GLY A 1 283 ? -13.171 -62.751 -6.965 1.00 25.05 283 GLY A O 1
ATOM 2098 N N . HIS A 1 284 ? -13.795 -63.014 -4.818 1.00 27.34 284 HIS A N 1
ATOM 2099 C CA . HIS A 1 284 ? -12.827 -62.119 -4.133 1.00 27.34 284 HIS A CA 1
ATOM 2100 C C . HIS A 1 284 ? -12.730 -60.625 -4.536 1.00 27.34 284 HIS A C 1
ATOM 2102 O O . HIS A 1 284 ? -12.965 -60.209 -5.661 1.00 27.34 284 HIS A O 1
ATOM 2108 N N . SER A 1 285 ? -12.367 -59.795 -3.550 1.00 22.84 285 SER A N 1
ATOM 2109 C CA . SER A 1 285 ? -12.199 -58.339 -3.657 1.00 22.84 285 SER A CA 1
ATOM 2110 C C . SER A 1 285 ? -11.002 -57.877 -2.822 1.00 22.84 285 SER A C 1
ATOM 2112 O O . SER A 1 285 ? -10.790 -58.413 -1.736 1.00 22.84 285 SER A O 1
ATOM 2114 N N . LEU A 1 286 ? -10.253 -56.896 -3.337 1.00 26.89 286 LEU A N 1
ATOM 2115 C CA . LEU A 1 286 ? -9.290 -56.012 -2.659 1.00 26.89 286 LEU A CA 1
ATOM 2116 C C . LEU A 1 286 ? -8.827 -54.971 -3.704 1.00 26.89 286 LEU A C 1
ATOM 2118 O O . LEU A 1 286 ? -8.368 -55.363 -4.769 1.00 26.89 286 LEU A O 1
ATOM 2122 N N . GLY A 1 287 ? -8.906 -53.656 -3.497 1.00 22.31 287 GLY A N 1
ATOM 2123 C CA . GLY A 1 287 ? -9.544 -52.889 -2.424 1.00 22.31 287 GLY A CA 1
ATOM 2124 C C . GLY A 1 287 ? -9.322 -51.380 -2.642 1.00 22.31 287 GLY A C 1
ATOM 2125 O O . GLY A 1 287 ? -8.457 -51.002 -3.426 1.00 22.31 287 GLY A O 1
ATOM 2126 N N . GLY A 1 288 ? -10.075 -50.524 -1.940 1.00 24.28 288 GLY A N 1
ATOM 2127 C CA . GLY A 1 288 ? -9.868 -49.065 -1.946 1.00 24.28 288 GLY A CA 1
ATOM 2128 C C . GLY A 1 288 ? -10.994 -48.253 -2.593 1.00 24.28 288 GLY A C 1
ATOM 2129 O O . GLY A 1 288 ? -10.864 -47.791 -3.721 1.00 24.28 288 GLY A O 1
ATOM 2130 N N . LEU A 1 289 ? -12.076 -48.018 -1.845 1.00 25.17 289 LEU A N 1
ATOM 2131 C CA . LEU A 1 289 ? -13.060 -46.975 -2.148 1.00 25.17 289 LEU A CA 1
ATOM 2132 C C . LEU A 1 289 ? -13.491 -46.249 -0.870 1.00 25.17 289 LEU A C 1
ATOM 2134 O O . LEU A 1 289 ? -13.465 -46.805 0.229 1.00 25.17 289 LEU A O 1
ATOM 2138 N N . SER A 1 290 ? -13.883 -44.991 -1.044 1.00 27.50 290 SER A N 1
ATOM 2139 C CA . SER A 1 290 ? -14.396 -44.094 -0.009 1.00 27.50 290 SER A CA 1
ATOM 2140 C C . SER A 1 290 ? -15.691 -44.602 0.629 1.00 27.50 290 SER A C 1
ATOM 2142 O O . SER A 1 290 ? -16.574 -45.089 -0.077 1.00 27.50 290 SER A O 1
ATOM 2144 N N . GLN A 1 291 ? -15.865 -44.373 1.935 1.00 26.58 291 GLN A N 1
ATOM 2145 C CA . GLN A 1 291 ? -17.177 -44.442 2.581 1.00 26.58 291 GLN A CA 1
ATOM 2146 C C . GLN A 1 291 ? -17.680 -43.050 2.961 1.00 26.58 291 GLN A C 1
ATOM 2148 O O . GLN A 1 291 ? -17.022 -42.298 3.677 1.00 26.58 291 GLN A O 1
ATOM 2153 N N . SER A 1 292 ? -18.895 -42.747 2.514 1.00 30.20 292 SER A N 1
ATOM 2154 C CA . SER A 1 292 ? -19.719 -41.656 3.019 1.00 30.20 292 SER A CA 1
ATOM 2155 C C . SER A 1 292 ? -20.145 -41.954 4.462 1.00 30.20 292 SER A C 1
ATOM 2157 O O . SER A 1 292 ? -21.012 -42.799 4.694 1.00 30.20 292 SER A O 1
ATOM 2159 N N . GLY A 1 293 ? -19.549 -41.263 5.435 1.00 24.95 293 GLY A N 1
ATOM 2160 C CA . GLY A 1 293 ? -19.971 -41.337 6.834 1.00 24.95 293 GLY A CA 1
ATOM 2161 C C . GLY A 1 293 ? -21.331 -40.667 7.033 1.00 24.95 293 GLY A C 1
ATOM 2162 O O . GLY A 1 293 ? -21.419 -39.442 7.037 1.00 24.95 293 GLY A O 1
ATOM 2163 N N . GLY A 1 294 ? -22.392 -41.461 7.185 1.00 24.78 294 GLY A N 1
ATOM 2164 C CA . GLY A 1 294 ? -23.732 -40.949 7.475 1.00 24.78 294 GLY A CA 1
ATOM 2165 C C . GLY A 1 294 ? -23.819 -40.303 8.863 1.00 24.78 294 GLY A C 1
ATOM 2166 O O . GLY A 1 294 ? -23.205 -40.780 9.818 1.00 24.78 294 GLY A O 1
ATOM 2167 N N . VAL A 1 295 ? -24.609 -39.232 8.986 1.00 27.19 295 VAL A N 1
ATOM 2168 C CA . VAL A 1 295 ? -24.831 -38.534 10.262 1.00 27.19 295 VAL A CA 1
ATOM 2169 C C . VAL A 1 295 ? -25.580 -39.453 11.229 1.00 27.19 295 VAL A C 1
ATOM 2171 O O . VAL A 1 295 ? -26.774 -39.705 11.070 1.00 27.19 295 VAL A O 1
ATOM 2174 N N . GLN A 1 296 ? -24.887 -39.947 12.256 1.00 26.02 296 GLN A N 1
ATOM 2175 C CA . GLN A 1 296 ? -25.531 -40.657 13.358 1.00 26.02 296 GLN A CA 1
ATOM 2176 C C . GLN A 1 296 ? -26.267 -39.660 14.258 1.00 26.02 296 GLN A C 1
ATOM 2178 O O . GLN A 1 296 ? -25.652 -38.887 14.993 1.00 26.02 296 GLN A O 1
ATOM 2183 N N . ASN A 1 297 ? -27.600 -39.707 14.223 1.00 23.77 297 ASN A N 1
ATOM 2184 C CA . ASN A 1 297 ? -28.452 -38.985 15.163 1.00 23.77 297 ASN A CA 1
ATOM 2185 C C . ASN A 1 297 ? -28.295 -39.574 16.574 1.00 23.77 297 ASN A C 1
ATOM 2187 O O . ASN A 1 297 ? -28.964 -40.546 16.934 1.00 23.77 297 ASN A O 1
ATOM 2191 N N . TYR A 1 298 ? -27.437 -38.960 17.390 1.00 26.09 298 TYR A N 1
ATOM 2192 C CA . TYR A 1 298 ? -27.346 -39.259 18.817 1.00 26.09 298 TYR A CA 1
ATOM 2193 C C . TYR A 1 298 ? -28.631 -38.823 19.525 1.00 26.09 298 TYR A C 1
ATOM 2195 O O . TYR A 1 298 ? -28.806 -37.667 19.908 1.00 26.09 298 TYR A O 1
ATOM 2203 N N . THR A 1 299 ? -29.546 -39.777 19.696 1.00 24.80 299 THR A N 1
ATOM 2204 C CA . THR A 1 299 ? -30.771 -39.587 20.473 1.00 24.80 299 THR A CA 1
ATOM 2205 C C . THR A 1 299 ? -30.394 -39.371 21.937 1.00 24.80 299 THR A C 1
ATOM 2207 O O . THR A 1 299 ? -30.011 -40.314 22.629 1.00 24.80 299 THR A O 1
ATOM 2210 N N . LEU A 1 300 ? -30.497 -38.128 22.414 1.00 28.12 300 LEU A N 1
ATOM 2211 C CA . LEU A 1 300 ? -30.301 -37.778 23.821 1.00 28.12 300 LEU A CA 1
ATOM 2212 C C . LEU A 1 300 ? -31.437 -38.368 24.667 1.00 28.12 300 LEU A C 1
ATOM 2214 O O . LEU A 1 300 ? -32.481 -37.748 24.867 1.00 28.12 300 LEU A O 1
ATOM 2218 N N . GLY A 1 301 ? -31.229 -39.592 25.152 1.00 25.25 301 GLY A N 1
ATOM 2219 C CA . GLY A 1 301 ? -32.130 -40.240 26.097 1.00 25.25 301 GLY A CA 1
ATOM 2220 C C . GLY A 1 301 ? -32.228 -39.445 27.401 1.00 25.25 301 GLY A C 1
ATOM 2221 O O . GLY A 1 301 ? -31.218 -39.008 27.950 1.00 25.25 301 GLY A O 1
ATOM 2222 N N . LEU A 1 302 ? -33.450 -39.288 27.918 1.00 32.72 302 LEU A N 1
ATOM 2223 C CA . LEU A 1 302 ? -33.749 -38.593 29.176 1.00 32.72 302 LEU A CA 1
ATOM 2224 C C . LEU A 1 302 ? -33.340 -39.428 30.407 1.00 32.72 302 LEU A C 1
ATOM 2226 O O . LEU A 1 302 ? -34.171 -39.851 31.209 1.00 32.72 302 LEU A O 1
ATOM 2230 N N . GLY A 1 303 ? -32.038 -39.666 30.557 1.00 24.31 303 GLY A N 1
ATOM 2231 C CA . GLY A 1 303 ? -31.444 -40.226 31.766 1.00 24.31 303 GLY A CA 1
ATOM 2232 C C . GLY A 1 303 ? -31.249 -39.148 32.831 1.00 24.31 303 GLY A C 1
ATOM 2233 O O . GLY A 1 303 ? -30.557 -38.158 32.600 1.00 24.31 303 GLY A O 1
ATOM 2234 N N . LYS A 1 304 ? -31.820 -39.344 34.026 1.00 35.19 304 LYS A N 1
ATOM 2235 C CA . LYS A 1 304 ? -31.430 -38.564 35.209 1.00 35.19 304 LYS A CA 1
ATOM 2236 C C . LYS A 1 304 ? -30.047 -39.024 35.673 1.00 35.19 304 LYS A C 1
ATOM 2238 O O . LYS A 1 304 ? -29.934 -40.056 36.327 1.00 35.19 304 LYS A O 1
ATOM 2243 N N . THR A 1 305 ? -29.022 -38.243 35.361 1.00 25.66 305 THR A N 1
ATOM 2244 C CA . THR A 1 305 ? -27.679 -38.373 35.942 1.00 25.66 305 THR A CA 1
ATOM 2245 C C . THR A 1 305 ? -27.225 -37.010 36.437 1.00 25.66 305 THR A C 1
ATOM 2247 O O . THR A 1 305 ? -27.229 -36.054 35.658 1.00 25.66 305 THR A O 1
ATOM 2250 N N . ASP A 1 306 ? -26.822 -36.916 37.703 1.00 32.53 306 ASP A N 1
ATOM 2251 C CA . ASP A 1 306 ? -26.296 -35.685 38.294 1.00 32.53 306 ASP A CA 1
ATOM 2252 C C . ASP A 1 306 ? -24.962 -35.295 37.643 1.00 32.53 306 ASP A C 1
ATOM 2254 O O . ASP A 1 306 ? -23.884 -35.752 38.024 1.00 32.53 306 ASP A O 1
ATOM 2258 N N . LEU A 1 307 ? -25.041 -34.447 36.617 1.00 32.38 307 LEU A N 1
ATOM 2259 C CA . LEU A 1 307 ? -23.873 -33.891 35.948 1.00 32.38 307 LEU A CA 1
ATOM 2260 C C . LEU A 1 307 ? -23.129 -32.957 36.907 1.00 32.38 307 LEU A C 1
ATOM 2262 O O . LEU A 1 307 ? -23.695 -32.000 37.439 1.00 32.38 307 LEU A O 1
ATOM 2266 N N . ASN A 1 308 ? -21.843 -33.249 37.110 1.00 34.31 308 ASN A N 1
ATOM 2267 C CA . ASN A 1 308 ? -20.947 -32.525 38.008 1.00 34.31 308 ASN A CA 1
ATOM 2268 C C . ASN A 1 308 ? -21.023 -31.004 37.794 1.00 34.31 308 ASN A C 1
ATOM 2270 O O . ASN A 1 308 ? -20.491 -30.479 36.815 1.00 34.31 308 ASN A O 1
ATOM 2274 N N . LYS A 1 309 ? -21.613 -30.276 38.754 1.00 43.94 309 LYS A N 1
ATOM 2275 C CA . LYS A 1 309 ? -21.690 -28.800 38.731 1.00 43.94 309 LYS A CA 1
ATOM 2276 C C . LYS A 1 309 ? -20.311 -28.126 38.692 1.00 43.94 309 LYS A C 1
ATOM 2278 O O . LYS A 1 309 ? -20.198 -27.010 38.203 1.00 43.94 309 LYS A O 1
ATOM 2283 N N . SER A 1 310 ? -19.264 -28.829 39.125 1.00 39.47 310 SER A N 1
ATOM 2284 C CA . SER A 1 310 ? -17.853 -28.443 38.992 1.00 39.47 310 SER A CA 1
ATOM 2285 C C . SER A 1 310 ? -17.312 -28.445 37.551 1.00 39.47 310 SER A C 1
ATOM 2287 O O . SER A 1 310 ? -16.183 -28.013 37.342 1.00 39.47 310 SER A O 1
ATOM 2289 N N . SER A 1 311 ? -18.087 -28.904 36.559 1.00 47.16 311 SER A N 1
ATOM 2290 C CA . SER A 1 311 ? -17.733 -28.843 35.131 1.00 47.16 311 SER A CA 1
ATOM 2291 C C . SER A 1 311 ? -18.285 -27.609 34.401 1.00 47.16 311 SER A C 1
ATOM 2293 O O . SER A 1 311 ? -17.898 -27.370 33.256 1.00 47.16 311 SER A O 1
ATOM 2295 N N . MET A 1 312 ? -19.186 -26.831 35.017 1.00 58.81 312 MET A N 1
ATOM 2296 C CA . MET A 1 312 ? -19.630 -25.547 34.461 1.00 58.81 312 MET A CA 1
ATOM 2297 C C . MET A 1 312 ? -18.634 -24.450 34.841 1.00 58.81 312 MET A C 1
ATOM 2299 O O . MET A 1 312 ? -18.309 -24.282 36.016 1.00 58.81 312 MET A O 1
ATOM 2303 N N . GLY A 1 313 ? -18.181 -23.672 33.856 1.00 68.69 313 GLY A N 1
ATOM 2304 C CA . GLY A 1 313 ? -17.155 -22.634 34.021 1.00 68.69 313 GLY A CA 1
ATOM 2305 C C . GLY A 1 313 ? -17.628 -21.344 34.694 1.00 68.69 313 GLY A C 1
ATOM 2306 O O . GLY A 1 313 ? -17.284 -20.263 34.228 1.00 68.69 313 GLY A O 1
ATOM 2307 N N . VAL A 1 314 ? -18.431 -21.446 35.757 1.00 80.44 314 VAL A N 1
ATOM 2308 C CA . VAL A 1 314 ? -19.085 -20.304 36.412 1.00 80.44 314 VAL A CA 1
ATOM 2309 C C . VAL A 1 314 ? -18.049 -19.332 36.983 1.00 80.44 314 VAL A C 1
ATOM 2311 O O . VAL A 1 314 ? -17.229 -19.698 37.829 1.00 80.44 314 VAL A O 1
ATOM 2314 N N . ILE A 1 315 ? -18.125 -18.073 36.555 1.00 85.31 315 ILE A N 1
ATOM 2315 C CA . ILE A 1 315 ? -17.357 -16.950 37.106 1.00 85.31 315 ILE A CA 1
ATOM 2316 C C . ILE A 1 315 ? -18.271 -15.997 37.893 1.00 85.31 315 ILE A C 1
ATOM 2318 O O . ILE A 1 315 ? -19.476 -15.947 37.629 1.00 85.31 315 ILE A O 1
ATOM 2322 N N . PRO A 1 316 ? -17.734 -15.195 38.831 1.00 85.00 316 PRO A N 1
ATOM 2323 C CA . PRO A 1 316 ? -18.496 -14.116 39.453 1.00 85.00 316 PRO A CA 1
ATOM 2324 C C . PRO A 1 316 ? -18.957 -13.084 38.410 1.00 85.00 316 PRO A C 1
ATOM 2326 O O . PRO A 1 316 ? -18.160 -12.635 37.584 1.00 85.00 316 PRO A O 1
ATOM 2329 N N . ALA A 1 317 ? -20.221 -12.658 38.469 1.00 83.44 317 ALA A N 1
ATOM 2330 C CA . ALA A 1 317 ? -20.805 -11.723 37.496 1.00 83.44 317 ALA A CA 1
ATOM 2331 C C . ALA A 1 317 ? -20.197 -10.303 37.531 1.00 83.44 317 ALA A C 1
ATOM 2333 O O . ALA A 1 317 ? -20.379 -9.535 36.593 1.00 83.44 317 ALA A O 1
ATOM 2334 N N . ASN A 1 318 ? -19.459 -9.954 38.590 1.00 87.88 318 ASN A N 1
ATOM 2335 C CA . ASN A 1 318 ? -18.708 -8.700 38.705 1.00 87.88 318 ASN A CA 1
ATOM 2336 C C . ASN A 1 318 ? -17.265 -8.791 38.162 1.00 87.88 318 ASN A C 1
ATOM 2338 O O . ASN A 1 318 ? -16.489 -7.863 38.374 1.00 87.88 318 ASN A O 1
ATOM 2342 N N . THR A 1 319 ? -16.872 -9.900 37.523 1.00 88.44 319 THR A N 1
ATOM 2343 C CA . THR A 1 319 ? -15.519 -10.057 36.964 1.00 88.44 319 THR A CA 1
ATOM 2344 C C . THR A 1 319 ? -15.329 -9.088 35.802 1.00 88.44 319 THR A C 1
ATOM 2346 O O . THR A 1 319 ? -15.999 -9.220 34.780 1.00 88.44 319 THR A O 1
ATOM 2349 N N . GLN A 1 320 ? -14.409 -8.133 35.941 1.00 88.81 320 GLN A N 1
ATOM 2350 C CA . GLN A 1 320 ? -14.059 -7.189 34.878 1.00 88.81 320 GLN A CA 1
ATOM 2351 C C . GLN A 1 320 ? -12.623 -7.411 34.396 1.00 88.81 320 GLN A C 1
ATOM 2353 O O . GLN A 1 320 ? -11.746 -7.802 35.172 1.00 88.81 320 GLN A O 1
ATOM 2358 N N . LEU A 1 321 ? -12.389 -7.132 33.112 1.00 90.38 321 LEU A N 1
ATOM 2359 C CA . LEU A 1 321 ? -11.074 -7.175 32.484 1.00 90.38 321 LEU A CA 1
ATOM 2360 C C . LEU A 1 321 ? -10.466 -5.768 32.468 1.00 90.38 321 LEU A C 1
ATOM 2362 O O . LEU A 1 321 ? -10.902 -4.898 31.716 1.00 90.38 321 LEU A O 1
ATOM 2366 N N . GLN A 1 322 ? -9.451 -5.549 33.296 1.00 91.00 322 GLN A N 1
ATOM 2367 C CA . GLN A 1 322 ? -8.641 -4.337 33.294 1.00 91.00 322 GLN A CA 1
ATOM 2368 C C . GLN A 1 322 ? -7.444 -4.523 32.358 1.00 91.00 322 GLN A C 1
ATOM 2370 O O . GLN A 1 322 ? -6.894 -5.619 32.235 1.00 91.00 322 GLN A O 1
ATOM 2375 N N . THR A 1 323 ? -7.049 -3.453 31.670 1.00 91.75 323 THR A N 1
ATOM 2376 C CA . THR A 1 323 ? -5.903 -3.458 30.751 1.00 91.75 323 THR A CA 1
ATOM 2377 C C . THR A 1 323 ? -5.194 -2.114 30.754 1.00 91.75 323 THR A C 1
ATOM 2379 O O . THR A 1 323 ? -5.858 -1.074 30.708 1.00 91.75 323 THR A O 1
ATOM 2382 N N . THR A 1 324 ? -3.863 -2.159 30.738 1.00 90.62 324 THR A N 1
ATOM 2383 C CA . THR A 1 324 ? -2.976 -0.989 30.732 1.00 90.62 324 THR A CA 1
ATOM 2384 C C . THR A 1 324 ? -1.901 -1.188 29.669 1.00 90.62 324 THR A C 1
ATOM 2386 O O . THR A 1 324 ? -1.305 -2.261 29.591 1.00 90.62 324 THR A O 1
ATOM 2389 N N . LEU A 1 325 ? -1.643 -0.164 28.855 1.00 90.69 325 LEU A N 1
ATOM 2390 C CA . LEU A 1 325 ? -0.487 -0.118 27.959 1.00 90.69 325 LEU A CA 1
ATOM 2391 C C . LEU A 1 325 ? 0.644 0.632 28.664 1.00 90.69 325 LEU A C 1
ATOM 2393 O O . LEU A 1 325 ? 0.413 1.690 29.242 1.00 90.69 325 LEU A O 1
ATOM 2397 N N . SER A 1 326 ? 1.858 0.094 28.610 1.00 88.56 326 SER A N 1
ATOM 2398 C CA . SER A 1 326 ? 3.059 0.745 29.139 1.00 88.56 326 SER A CA 1
ATOM 2399 C C . SER A 1 326 ? 4.250 0.500 28.217 1.00 88.56 326 SER A C 1
ATOM 2401 O O . SER A 1 326 ? 4.240 -0.432 27.414 1.00 88.56 326 SER A O 1
ATOM 2403 N N . VAL A 1 327 ? 5.280 1.337 28.303 1.00 87.19 327 VAL A N 1
ATOM 2404 C CA . VAL A 1 327 ? 6.483 1.213 27.470 1.00 87.19 327 VAL A CA 1
ATOM 2405 C C . VAL A 1 327 ? 7.606 0.588 28.288 1.00 87.19 327 VAL A C 1
ATOM 2407 O O . VAL A 1 327 ? 8.034 1.151 29.294 1.00 87.19 327 VAL A O 1
ATOM 2410 N N . ASN A 1 328 ? 8.100 -0.567 27.844 1.00 84.69 328 ASN A N 1
ATOM 2411 C CA . ASN A 1 328 ? 9.232 -1.250 28.454 1.00 84.69 328 ASN A CA 1
ATOM 2412 C C . ASN A 1 328 ? 10.502 -0.976 27.621 1.00 84.69 328 ASN A C 1
ATOM 2414 O O . ASN A 1 328 ? 10.592 -1.444 26.480 1.00 84.69 328 ASN A O 1
ATOM 2418 N N . PRO A 1 329 ? 11.500 -0.240 28.153 1.00 76.75 329 PRO A N 1
ATOM 2419 C CA . PRO A 1 329 ? 12.719 0.095 27.414 1.00 76.75 329 PRO A CA 1
ATOM 2420 C C . PRO A 1 329 ? 13.630 -1.113 27.145 1.00 76.75 329 PRO A C 1
ATOM 2422 O O . PRO A 1 329 ? 14.591 -0.977 26.391 1.00 76.75 329 PRO A O 1
ATOM 2425 N N . GLY A 1 330 ? 13.323 -2.288 27.708 1.00 73.75 330 GLY A N 1
ATOM 2426 C CA . GLY A 1 330 ? 14.079 -3.520 27.506 1.00 73.75 330 GLY A CA 1
ATOM 2427 C C . GLY A 1 330 ? 15.297 -3.657 28.422 1.00 73.75 330 GLY A C 1
ATOM 2428 O O . GLY A 1 330 ? 15.698 -2.736 29.128 1.00 73.75 330 GLY A O 1
ATOM 2429 N N . ASN A 1 331 ? 15.884 -4.851 28.402 1.00 76.88 331 ASN A N 1
ATOM 2430 C CA . ASN A 1 331 ? 17.097 -5.234 29.130 1.00 76.88 331 ASN A CA 1
ATOM 2431 C C . ASN A 1 331 ? 18.006 -6.037 28.183 1.00 76.88 331 ASN A C 1
ATOM 2433 O O . ASN A 1 331 ? 17.578 -6.439 27.105 1.00 76.88 331 ASN A O 1
ATOM 2437 N N . GLN A 1 332 ? 19.238 -6.361 28.592 1.00 62.25 332 GLN A N 1
ATOM 2438 C CA . GLN A 1 332 ? 20.185 -7.136 27.761 1.00 62.25 332 GLN A CA 1
ATOM 2439 C C . GLN A 1 332 ? 19.641 -8.492 27.250 1.00 62.25 332 GLN A C 1
ATOM 2441 O O . GLN A 1 332 ? 20.162 -9.033 26.280 1.00 62.25 332 GLN A O 1
ATOM 2446 N N . THR A 1 333 ? 18.597 -9.038 27.884 1.00 66.44 333 THR A N 1
ATOM 2447 C CA . THR A 1 333 ? 17.930 -10.300 27.522 1.00 66.44 333 THR A CA 1
ATOM 2448 C C . THR A 1 333 ? 16.554 -10.136 26.864 1.00 66.44 333 THR A C 1
ATOM 2450 O O . THR A 1 333 ? 15.996 -11.126 26.398 1.00 66.44 333 THR A O 1
ATOM 2453 N N . VAL A 1 334 ? 15.976 -8.928 26.834 1.00 75.44 334 VAL A N 1
ATOM 2454 C CA . VAL A 1 334 ? 14.593 -8.681 26.387 1.00 75.44 334 VAL A CA 1
ATOM 2455 C C . VAL A 1 334 ? 14.548 -7.413 25.544 1.00 75.44 334 VAL A C 1
ATOM 2457 O O . VAL A 1 334 ? 14.845 -6.328 26.044 1.00 75.44 334 VAL A O 1
ATOM 2460 N N . GLN A 1 335 ? 14.149 -7.547 24.277 1.00 78.88 335 GLN A N 1
ATOM 2461 C CA . GLN A 1 335 ? 14.048 -6.412 23.360 1.00 78.88 335 GLN A CA 1
ATOM 2462 C C . GLN A 1 335 ? 13.032 -5.364 23.861 1.00 78.88 335 GLN A C 1
ATOM 2464 O O . GLN A 1 335 ? 12.041 -5.739 24.499 1.00 78.88 335 GLN A O 1
ATOM 2469 N N . PRO A 1 336 ? 13.245 -4.068 23.571 1.00 83.00 336 PRO A N 1
ATOM 2470 C CA . PRO A 1 336 ? 12.293 -3.013 23.909 1.00 83.00 336 PRO A CA 1
ATOM 2471 C C . PRO A 1 336 ? 10.919 -3.259 23.268 1.00 83.00 336 PRO A C 1
ATOM 2473 O O . PRO A 1 336 ? 10.844 -3.631 22.096 1.00 83.00 336 PRO A O 1
ATOM 2476 N N . HIS A 1 337 ? 9.835 -3.043 24.012 1.00 87.62 337 HIS A N 1
ATOM 2477 C CA . HIS A 1 337 ? 8.472 -3.334 23.553 1.00 87.62 337 HIS A CA 1
ATOM 2478 C C . HIS A 1 337 ? 7.420 -2.489 24.282 1.00 87.62 337 HIS A C 1
ATOM 2480 O O . HIS A 1 337 ? 7.652 -1.986 25.381 1.00 87.62 337 HIS A O 1
ATOM 2486 N N . VAL A 1 338 ? 6.228 -2.382 23.694 1.00 88.88 338 VAL A N 1
ATOM 2487 C CA . VAL A 1 338 ? 5.027 -1.954 24.419 1.00 88.88 338 VAL A CA 1
ATOM 2488 C C . VAL A 1 338 ? 4.521 -3.163 25.201 1.00 88.88 338 VAL A C 1
ATOM 2490 O O . VAL A 1 338 ? 4.253 -4.211 24.618 1.00 88.88 338 VAL A O 1
ATOM 2493 N N . GLU A 1 339 ? 4.418 -3.058 26.520 1.00 90.50 339 GLU A N 1
ATOM 2494 C CA . GLU A 1 339 ? 3.836 -4.101 27.359 1.00 90.50 339 GLU A CA 1
ATOM 2495 C C . GLU A 1 339 ? 2.340 -3.821 27.546 1.00 90.50 339 GLU A C 1
ATOM 2497 O O . GLU A 1 339 ? 1.946 -2.843 28.187 1.00 90.50 339 GLU A O 1
ATOM 2502 N N . LEU A 1 340 ? 1.504 -4.700 26.991 1.00 92.25 340 LEU A N 1
ATOM 2503 C CA . LEU A 1 340 ? 0.084 -4.764 27.307 1.00 92.25 340 LEU A CA 1
ATOM 2504 C C . LEU A 1 340 ? -0.091 -5.619 28.566 1.00 92.25 340 LEU A C 1
ATOM 2506 O O . LEU A 1 340 ? 0.027 -6.847 28.529 1.00 92.25 340 LEU A O 1
ATOM 2510 N N . PHE A 1 341 ? -0.382 -4.959 29.682 1.00 92.50 341 PHE A N 1
ATOM 2511 C CA . PHE A 1 341 ? -0.811 -5.605 30.914 1.00 92.50 341 PHE A CA 1
ATOM 2512 C C . PHE A 1 341 ? -2.317 -5.873 30.861 1.00 92.50 341 PHE A C 1
ATOM 2514 O O . PHE A 1 341 ? -3.101 -5.006 30.468 1.00 92.50 341 PHE A O 1
ATOM 2521 N N . ILE A 1 342 ? -2.721 -7.075 31.264 1.00 93.19 342 ILE A N 1
ATOM 2522 C CA . ILE A 1 342 ? -4.105 -7.552 31.279 1.00 93.19 342 ILE A CA 1
ATOM 2523 C C . ILE A 1 342 ? -4.350 -8.206 32.637 1.00 93.19 342 ILE A C 1
ATOM 2525 O O . ILE A 1 342 ? -3.590 -9.091 33.026 1.00 93.19 342 ILE A O 1
ATOM 2529 N N . SER A 1 343 ? -5.400 -7.814 33.358 1.00 93.00 343 SER A N 1
ATOM 2530 C CA . SER A 1 343 ? -5.719 -8.376 34.676 1.00 93.00 343 SER A CA 1
ATOM 2531 C C . SER A 1 343 ? -7.215 -8.465 34.949 1.00 93.00 343 SER A C 1
ATOM 2533 O O . SER A 1 343 ? -7.991 -7.617 34.513 1.00 93.00 343 SER A O 1
ATOM 2535 N N . THR A 1 344 ? -7.632 -9.468 35.717 1.00 92.00 344 THR A N 1
ATOM 2536 C CA . THR A 1 344 ? -9.003 -9.579 36.224 1.00 92.00 344 THR A CA 1
ATOM 2537 C C . THR A 1 344 ? -9.141 -8.948 37.603 1.00 92.00 344 THR A C 1
ATOM 2539 O O . THR A 1 344 ? -8.239 -9.047 38.430 1.00 92.00 344 THR A O 1
ATOM 2542 N N . THR A 1 345 ? -10.298 -8.346 37.889 1.00 89.25 345 THR A N 1
ATOM 2543 C CA . THR A 1 345 ? -10.613 -7.788 39.223 1.00 89.25 345 THR A CA 1
ATOM 2544 C C . THR A 1 345 ? -10.712 -8.839 40.332 1.00 89.25 345 THR A C 1
ATOM 2546 O O . THR A 1 345 ? -10.637 -8.504 41.510 1.00 89.25 345 THR A O 1
ATOM 2549 N N . ASN A 1 346 ? -10.914 -10.100 39.948 1.00 86.31 346 ASN A N 1
ATOM 2550 C CA . ASN A 1 346 ? -11.207 -11.230 40.823 1.00 86.31 346 ASN A CA 1
ATOM 2551 C C . ASN A 1 346 ? -10.118 -12.314 40.684 1.00 86.31 346 ASN A C 1
ATOM 2553 O O . ASN A 1 346 ? -9.353 -12.300 39.719 1.00 86.31 346 ASN A O 1
ATOM 2557 N N . ASP A 1 347 ? -10.124 -13.315 41.575 1.00 82.88 347 ASP A N 1
ATOM 2558 C CA . ASP A 1 347 ? -9.248 -14.513 41.548 1.00 82.88 347 ASP A CA 1
ATOM 2559 C C . ASP A 1 347 ? -9.590 -15.520 40.416 1.00 82.88 347 ASP A C 1
ATOM 2561 O O . ASP A 1 347 ? -9.384 -16.729 40.500 1.00 82.88 347 ASP A O 1
ATOM 2565 N N . THR A 1 348 ? -10.168 -15.022 39.325 1.00 89.00 348 THR A N 1
ATOM 2566 C CA . THR A 1 348 ? -10.332 -15.755 38.068 1.00 89.00 348 THR A CA 1
ATOM 2567 C C . THR A 1 348 ? -9.000 -15.828 37.330 1.00 89.00 348 THR A C 1
ATOM 2569 O O . THR A 1 348 ? -8.251 -14.857 37.310 1.00 89.00 348 THR A O 1
ATOM 2572 N N . ILE A 1 349 ? -8.717 -16.943 36.659 1.00 90.12 349 ILE A N 1
ATOM 2573 C CA . ILE A 1 349 ? -7.506 -17.075 35.839 1.00 90.12 349 ILE A CA 1
ATOM 2574 C C . ILE A 1 349 ? -7.732 -16.612 34.398 1.00 90.12 349 ILE A C 1
ATOM 2576 O O . ILE A 1 349 ? -8.788 -16.862 33.810 1.00 90.12 349 ILE A O 1
ATOM 2580 N N . ILE A 1 350 ? -6.691 -16.033 33.800 1.00 91.31 350 ILE A N 1
ATOM 2581 C CA . ILE A 1 350 ? -6.595 -15.823 32.353 1.00 91.31 350 ILE A CA 1
ATOM 2582 C C . ILE A 1 350 ? -6.004 -17.099 31.734 1.00 91.31 350 ILE A C 1
ATOM 2584 O O . ILE A 1 350 ? -4.849 -17.449 31.983 1.00 91.31 350 ILE A O 1
ATOM 2588 N N . ARG A 1 351 ? -6.806 -17.828 30.948 1.00 89.38 351 ARG A N 1
ATOM 2589 C CA . ARG A 1 351 ? -6.421 -19.099 30.308 1.00 89.38 351 ARG A CA 1
ATOM 2590 C C . ARG A 1 351 ? -5.688 -18.899 28.985 1.00 89.38 351 ARG A C 1
ATOM 2592 O O . ARG A 1 351 ? -4.755 -19.638 28.690 1.00 89.38 351 ARG A O 1
ATOM 2599 N N . ALA A 1 352 ? -6.125 -17.929 28.196 1.00 91.50 352 ALA A N 1
ATOM 2600 C CA . ALA A 1 352 ? -5.514 -17.531 26.935 1.00 91.50 352 ALA A CA 1
ATOM 2601 C C . ALA A 1 352 ? -5.918 -16.092 26.618 1.00 91.50 352 ALA A C 1
ATOM 2603 O O . ALA A 1 352 ? -6.991 -15.651 27.030 1.00 91.50 352 ALA A O 1
ATOM 2604 N N . VAL A 1 353 ? -5.102 -15.392 25.837 1.00 93.44 353 VAL A N 1
ATOM 2605 C CA . VAL A 1 353 ? -5.490 -14.128 25.206 1.00 93.44 353 VAL A CA 1
ATOM 2606 C C . VAL A 1 353 ? -5.193 -14.210 23.718 1.00 93.44 353 VAL A C 1
ATOM 2608 O O . VAL A 1 353 ? -4.102 -14.611 23.321 1.00 93.44 353 VAL A O 1
ATOM 2611 N N . ILE A 1 354 ? -6.171 -13.822 22.906 1.00 94.44 354 ILE A N 1
ATOM 2612 C CA . ILE A 1 354 ? -6.043 -13.651 21.462 1.00 94.44 354 ILE A CA 1
ATOM 2613 C C . ILE A 1 354 ? -6.134 -12.151 21.190 1.00 94.44 354 ILE A C 1
ATOM 2615 O O . ILE A 1 354 ? -7.135 -11.529 21.537 1.00 94.44 354 ILE A O 1
ATOM 2619 N N . ILE A 1 355 ? -5.098 -11.559 20.603 1.00 93.94 355 ILE A N 1
ATOM 2620 C CA . ILE A 1 355 ? -5.083 -10.147 20.209 1.00 93.94 355 ILE A CA 1
ATOM 2621 C C . ILE A 1 355 ? -5.140 -10.096 18.690 1.00 93.94 355 ILE A C 1
ATOM 2623 O O . ILE A 1 355 ? -4.178 -10.496 18.037 1.00 93.94 355 ILE A O 1
ATOM 2627 N N . PHE A 1 356 ? -6.237 -9.595 18.130 1.00 91.06 356 PHE A N 1
ATOM 2628 C CA . PHE A 1 356 ? -6.303 -9.244 16.713 1.00 91.06 356 PHE A CA 1
ATOM 2629 C C . PHE A 1 356 ? -5.814 -7.805 16.545 1.00 91.06 356 PHE A C 1
ATOM 2631 O O . PHE A 1 356 ? -6.279 -6.910 17.253 1.00 91.06 356 PHE A O 1
ATOM 2638 N N . ALA A 1 357 ? -4.861 -7.596 15.642 1.00 87.12 357 ALA A N 1
ATOM 2639 C CA . ALA A 1 357 ? -4.320 -6.282 15.311 1.00 87.12 357 ALA A CA 1
ATOM 2640 C C . ALA A 1 357 ? -3.761 -6.306 13.888 1.00 87.12 357 ALA A C 1
ATOM 2642 O O . ALA A 1 357 ? -3.200 -7.311 13.449 1.00 87.12 357 ALA A O 1
ATOM 2643 N N . GLU A 1 358 ? -3.897 -5.199 13.171 1.00 78.62 358 GLU A N 1
ATOM 2644 C CA . GLU A 1 358 ? -3.554 -5.126 11.752 1.00 78.62 358 GLU A CA 1
ATOM 2645 C C . GLU A 1 358 ? -2.152 -4.528 11.571 1.00 78.62 358 GLU A C 1
ATOM 2647 O O . GLU A 1 358 ? -1.793 -3.558 12.236 1.00 78.62 358 GLU A O 1
ATOM 2652 N N . GLY A 1 359 ? -1.322 -5.141 10.723 1.00 73.62 359 GLY A N 1
ATOM 2653 C CA . GLY A 1 359 ? 0.042 -4.674 10.436 1.00 73.62 359 GLY A CA 1
ATOM 2654 C C . GLY A 1 359 ? 1.069 -4.784 11.579 1.00 73.62 359 GLY A C 1
ATOM 2655 O O . GLY A 1 359 ? 2.214 -4.381 11.383 1.00 73.62 359 GLY A O 1
ATOM 2656 N N . ILE A 1 360 ? 0.701 -5.315 12.755 1.00 83.31 360 ILE A N 1
ATOM 2657 C CA . ILE A 1 360 ? 1.602 -5.468 13.921 1.00 83.31 360 ILE A CA 1
ATOM 2658 C C . ILE A 1 360 ? 2.193 -6.881 14.044 1.00 83.31 360 ILE A C 1
ATOM 2660 O O . ILE A 1 360 ? 3.344 -7.022 14.453 1.00 83.31 360 ILE A O 1
ATOM 2664 N N . PHE A 1 361 ? 1.421 -7.923 13.732 1.00 84.25 361 PHE A N 1
ATOM 2665 C CA . PHE A 1 361 ? 1.813 -9.319 13.947 1.00 84.25 361 PHE A CA 1
ATOM 2666 C C . PHE A 1 361 ? 2.163 -10.037 12.635 1.00 84.25 361 PHE A C 1
ATOM 2668 O O . PHE A 1 361 ? 1.818 -9.582 11.546 1.00 84.25 361 PHE A O 1
ATOM 2675 N N . ASP A 1 362 ? 2.840 -11.184 12.746 1.00 75.19 362 ASP A N 1
ATOM 2676 C CA . ASP A 1 362 ? 3.016 -12.117 11.628 1.00 75.19 362 ASP A CA 1
ATOM 2677 C C . ASP A 1 362 ? 1.700 -12.891 11.420 1.00 75.19 362 ASP A C 1
ATOM 2679 O O . ASP A 1 362 ? 1.422 -13.890 12.088 1.00 75.19 362 ASP A O 1
ATOM 2683 N N . GLY A 1 363 ? 0.826 -12.326 10.583 1.00 77.31 363 GLY A N 1
ATOM 2684 C CA . GLY A 1 363 ? -0.581 -12.711 10.459 1.00 77.31 363 GLY A CA 1
ATOM 2685 C C . GLY A 1 363 ? -1.531 -11.753 11.192 1.00 77.31 363 GLY A C 1
ATOM 2686 O O . GLY A 1 363 ? -1.165 -10.648 11.575 1.00 77.31 363 GLY A O 1
ATOM 2687 N N . GLU A 1 364 ? -2.792 -12.159 11.364 1.00 80.12 364 GLU A N 1
ATOM 2688 C CA . GLU A 1 364 ? -3.858 -11.268 11.863 1.00 80.12 364 GLU A CA 1
ATOM 2689 C C . GLU A 1 364 ? -4.091 -11.299 13.380 1.00 80.12 364 GLU A C 1
ATOM 2691 O O . GLU A 1 364 ? -4.812 -10.453 13.912 1.00 80.12 364 GLU A O 1
ATOM 2696 N N . SER A 1 365 ? -3.520 -12.282 14.083 1.00 88.75 365 SER A N 1
ATOM 2697 C CA . SER A 1 365 ? -3.756 -12.475 15.513 1.00 88.75 365 SER A CA 1
ATOM 2698 C C . SER A 1 365 ? -2.546 -13.046 16.240 1.00 88.75 365 SER A C 1
ATOM 2700 O O . SER A 1 365 ? -1.999 -14.065 15.816 1.00 88.75 365 SER A O 1
ATOM 2702 N N . HIS A 1 366 ? -2.202 -12.473 17.390 1.00 91.38 366 HIS A N 1
ATOM 2703 C CA . HIS A 1 366 ? -1.238 -13.055 18.318 1.00 91.38 366 HIS A CA 1
ATOM 2704 C C . HIS A 1 366 ? -1.961 -13.798 19.447 1.00 91.38 366 HIS A C 1
ATOM 2706 O O . HIS A 1 366 ? -2.835 -13.234 20.109 1.00 91.38 366 HIS A O 1
ATOM 2712 N N . VAL A 1 367 ? -1.601 -15.064 19.675 1.00 92.75 367 VAL A N 1
ATOM 2713 C CA . VAL A 1 367 ? -2.206 -15.920 20.708 1.00 92.75 367 VAL A CA 1
ATOM 2714 C C . VAL A 1 367 ? -1.194 -16.181 21.817 1.00 92.75 367 VAL A C 1
ATOM 2716 O O . VAL A 1 367 ? -0.178 -16.837 21.597 1.00 92.75 367 VAL A O 1
ATOM 2719 N N . VAL A 1 368 ? -1.504 -15.725 23.029 1.00 91.31 368 VAL A N 1
ATOM 2720 C CA . VAL A 1 368 ? -0.710 -15.989 24.234 1.00 91.31 368 VAL A CA 1
ATOM 2721 C C . VAL A 1 368 ? -1.433 -17.022 25.090 1.00 91.31 368 VAL A C 1
ATOM 2723 O O . VAL A 1 368 ? -2.535 -16.778 25.581 1.00 91.31 368 VAL A O 1
ATOM 2726 N N . HIS A 1 369 ? -0.801 -18.179 25.290 1.00 91.06 369 HIS A N 1
ATOM 2727 C CA . HIS A 1 369 ? -1.325 -19.272 26.110 1.00 91.06 369 HIS A CA 1
ATOM 2728 C C . HIS A 1 369 ? -0.338 -19.622 27.240 1.00 91.06 369 HIS A C 1
ATOM 2730 O O . HIS A 1 369 ? 0.659 -20.307 26.991 1.00 91.06 369 HIS A O 1
ATOM 2736 N N . PRO A 1 370 ? -0.575 -19.153 28.480 1.00 87.88 370 PRO A N 1
ATOM 2737 C CA . PRO A 1 370 ? 0.286 -19.459 29.619 1.00 87.88 370 PRO A CA 1
ATOM 2738 C C . PRO A 1 370 ? 0.286 -20.952 29.986 1.00 87.88 370 PRO A C 1
ATOM 2740 O O . PRO A 1 370 ? -0.755 -21.612 30.026 1.00 87.88 370 PRO A O 1
ATOM 2743 N N . ASN A 1 371 ? 1.468 -21.480 30.312 1.00 84.44 371 ASN A N 1
ATOM 2744 C CA . ASN A 1 371 ? 1.640 -22.866 30.753 1.00 84.44 371 ASN A CA 1
ATOM 2745 C C . ASN A 1 371 ? 0.878 -23.155 32.054 1.00 84.44 371 ASN A C 1
ATOM 2747 O O . ASN A 1 371 ? 0.727 -22.277 32.897 1.00 84.44 371 ASN A O 1
ATOM 2751 N N . GLY A 1 372 ? 0.485 -24.420 32.264 1.00 75.00 372 GLY A N 1
ATOM 2752 C CA . GLY A 1 372 ? -0.363 -24.884 33.379 1.00 75.00 372 GLY A CA 1
ATOM 2753 C C . GLY A 1 372 ? 0.036 -24.429 34.794 1.00 75.00 372 GLY A C 1
ATOM 2754 O O . GLY A 1 372 ? -0.818 -24.334 35.671 1.00 75.00 372 GLY A O 1
ATOM 2755 N N . GLN A 1 373 ? 1.317 -24.123 35.011 1.00 73.25 373 GLN A N 1
ATOM 2756 C CA . GLN A 1 373 ? 1.869 -23.659 36.288 1.00 73.25 373 GLN A CA 1
ATOM 2757 C C . GLN A 1 373 ? 1.912 -22.124 36.419 1.00 73.25 373 GLN A C 1
ATOM 2759 O O . GLN A 1 373 ? 1.901 -21.617 37.536 1.00 73.25 373 GLN A O 1
ATOM 2764 N N . THR A 1 374 ? 1.922 -21.382 35.305 1.00 79.06 374 THR A N 1
ATOM 2765 C CA . THR A 1 374 ? 2.050 -19.913 35.262 1.00 79.06 374 THR A CA 1
ATOM 2766 C C . THR A 1 374 ? 0.720 -19.190 35.015 1.00 79.06 374 THR A C 1
ATOM 2768 O O . THR A 1 374 ? 0.725 -18.001 34.708 1.00 79.06 374 THR A O 1
ATOM 2771 N N . LEU A 1 375 ? -0.427 -19.872 35.146 1.00 82.81 375 LEU A N 1
ATOM 2772 C CA . LEU A 1 375 ? -1.739 -19.210 35.145 1.00 82.81 375 LEU A CA 1
ATOM 2773 C C . LEU A 1 375 ? -1.981 -18.468 36.462 1.00 82.81 375 LEU A C 1
ATOM 2775 O O . LEU A 1 375 ? -1.985 -19.095 37.529 1.00 82.81 375 LEU A O 1
ATOM 2779 N N . GLY A 1 376 ? -2.282 -17.177 36.343 1.00 84.94 376 GLY A N 1
ATOM 2780 C CA . GLY A 1 376 ? -2.806 -16.311 37.396 1.00 84.94 376 GLY A CA 1
ATOM 2781 C C . GLY A 1 376 ? -3.906 -15.385 36.863 1.00 84.94 376 GLY A C 1
ATOM 2782 O O . GLY A 1 376 ? -4.397 -15.563 35.744 1.00 84.94 376 GLY A O 1
ATOM 2783 N N . SER A 1 377 ? -4.280 -14.394 37.669 1.00 86.88 377 SER A N 1
ATOM 2784 C CA . SER A 1 377 ? -5.270 -13.356 37.345 1.00 86.88 377 SER A CA 1
ATOM 2785 C C . SER A 1 377 ? -4.720 -12.207 36.493 1.00 86.88 377 SER A C 1
ATOM 2787 O O . SER A 1 377 ? -5.477 -11.325 36.094 1.00 86.88 377 SER A O 1
ATOM 2789 N N . SER A 1 378 ? -3.419 -12.200 36.186 1.00 89.81 378 SER A N 1
ATOM 2790 C CA . SER A 1 378 ? -2.786 -11.206 35.317 1.00 89.81 378 SER A CA 1
ATOM 2791 C C . SER A 1 378 ? -1.825 -11.822 34.299 1.00 89.81 378 SER A C 1
ATOM 2793 O O . SER A 1 378 ? -1.272 -12.905 34.499 1.00 89.81 378 SER A O 1
ATOM 2795 N N . LEU A 1 379 ? -1.651 -11.117 33.182 1.00 90.62 379 LEU A N 1
ATOM 2796 C CA . LEU A 1 379 ? -0.802 -11.477 32.055 1.00 90.62 379 LEU A CA 1
ATOM 2797 C C . LEU A 1 379 ? -0.142 -10.215 31.482 1.00 90.62 379 LEU A C 1
ATOM 2799 O O . LEU A 1 379 ? -0.749 -9.147 31.436 1.00 90.62 379 LEU A O 1
ATOM 2803 N N . LYS A 1 380 ? 1.102 -10.353 31.025 1.00 90.44 380 LYS A N 1
ATOM 2804 C CA . LYS A 1 380 ? 1.863 -9.328 30.301 1.00 90.44 380 LYS A CA 1
ATOM 2805 C C . LYS A 1 380 ? 2.107 -9.835 28.883 1.00 90.44 380 LYS A C 1
ATOM 2807 O O . LYS A 1 380 ? 2.567 -10.966 28.726 1.00 90.44 380 LYS A O 1
ATOM 2812 N N . VAL A 1 381 ? 1.803 -9.024 27.873 1.00 90.50 381 VAL A N 1
ATOM 2813 C CA . VAL A 1 381 ? 2.015 -9.363 26.459 1.00 90.50 381 VAL A CA 1
ATOM 2814 C C . VAL A 1 381 ? 2.916 -8.310 25.806 1.00 90.50 381 VAL A C 1
ATOM 2816 O O . VAL A 1 381 ? 2.546 -7.134 25.808 1.00 90.50 381 VAL A O 1
ATOM 2819 N N . PRO A 1 382 ? 4.083 -8.688 25.253 1.00 90.25 382 PRO A N 1
ATOM 2820 C CA . PRO A 1 382 ? 4.935 -7.765 24.516 1.00 90.25 382 PRO A CA 1
ATOM 2821 C C . PRO A 1 382 ? 4.378 -7.522 23.107 1.00 90.25 382 PRO A C 1
ATOM 2823 O O . PRO A 1 382 ? 4.044 -8.461 22.386 1.00 90.25 382 PRO A O 1
ATOM 2826 N N . ILE A 1 383 ? 4.307 -6.256 22.703 1.00 89.38 383 ILE A N 1
ATOM 2827 C CA . ILE A 1 383 ? 3.849 -5.810 21.385 1.00 89.38 383 ILE A CA 1
ATOM 2828 C C . ILE A 1 383 ? 4.931 -4.902 20.789 1.00 89.38 383 ILE A C 1
ATOM 2830 O O . ILE A 1 383 ? 5.417 -3.982 21.451 1.00 89.38 383 ILE A O 1
ATOM 2834 N N . ILE A 1 384 ? 5.328 -5.158 19.540 1.00 87.62 384 ILE A N 1
ATOM 2835 C CA . ILE A 1 384 ? 6.382 -4.405 18.842 1.00 87.62 384 ILE A CA 1
ATOM 2836 C C . ILE A 1 384 ? 5.839 -3.930 17.482 1.00 87.62 384 ILE A C 1
ATOM 2838 O O . ILE A 1 384 ? 6.013 -4.623 16.481 1.00 87.62 384 ILE A O 1
ATOM 2842 N N . PRO A 1 385 ? 5.157 -2.769 17.420 1.00 85.44 385 PRO A N 1
ATOM 2843 C CA . PRO A 1 385 ? 4.688 -2.203 16.156 1.00 85.44 385 PRO A CA 1
ATOM 2844 C C . PRO A 1 385 ? 5.848 -1.893 15.186 1.00 85.44 385 PRO A C 1
ATOM 2846 O O . PRO A 1 385 ? 6.824 -1.250 15.588 1.00 85.44 385 PRO A O 1
ATOM 2849 N N . PRO A 1 386 ? 5.772 -2.294 13.902 1.00 81.06 386 PRO A N 1
ATOM 2850 C CA . PRO A 1 386 ? 6.849 -2.041 12.943 1.00 81.06 386 PRO A CA 1
ATOM 2851 C C . PRO A 1 386 ? 6.864 -0.594 12.418 1.00 81.06 386 PRO A C 1
ATOM 2853 O O . PRO A 1 386 ? 7.940 -0.058 12.136 1.00 81.06 386 PRO A O 1
ATOM 2856 N N . LYS A 1 387 ? 5.696 0.057 12.311 1.00 78.94 387 LYS A N 1
ATOM 2857 C CA . LYS A 1 387 ? 5.495 1.428 11.799 1.00 78.94 387 LYS A CA 1
ATOM 2858 C C . LYS A 1 387 ? 4.789 2.314 12.835 1.00 78.94 387 LYS A C 1
ATOM 2860 O O . LYS A 1 387 ? 4.075 1.809 13.696 1.00 78.94 387 LYS A O 1
ATOM 2865 N N . ASP A 1 388 ? 4.950 3.630 12.701 1.00 83.00 388 ASP A N 1
ATOM 2866 C CA . ASP A 1 388 ? 4.336 4.644 13.573 1.00 83.00 388 ASP A CA 1
ATOM 2867 C C . ASP A 1 388 ? 2.940 5.028 13.063 1.00 83.00 388 ASP A C 1
ATOM 2869 O O . ASP A 1 388 ? 2.718 6.067 12.428 1.00 83.00 388 ASP A O 1
ATOM 2873 N N . ILE A 1 389 ? 1.996 4.118 13.286 1.00 82.06 389 ILE A N 1
ATOM 2874 C CA . ILE A 1 389 ? 0.600 4.184 12.846 1.00 82.06 389 ILE A CA 1
ATOM 2875 C C . ILE A 1 389 ? -0.265 3.861 14.076 1.00 82.06 389 ILE A C 1
ATOM 2877 O O . ILE A 1 389 ? 0.093 2.943 14.817 1.00 82.06 389 ILE A O 1
ATOM 2881 N N . PRO A 1 390 ? -1.361 4.594 14.350 1.00 86.31 390 PRO A N 1
ATOM 2882 C CA . PRO A 1 390 ? -2.294 4.199 15.400 1.00 86.31 390 PRO A CA 1
ATOM 2883 C C . PRO A 1 390 ? -3.013 2.905 14.992 1.00 86.31 390 PRO A C 1
ATOM 2885 O O . PRO A 1 390 ? -3.488 2.798 13.863 1.00 86.31 390 PRO A O 1
ATOM 2888 N N . VAL A 1 391 ? -3.090 1.921 15.891 1.00 87.50 391 VAL A N 1
ATOM 2889 C CA . VAL A 1 391 ? -3.694 0.607 15.596 1.00 87.50 391 VAL A CA 1
ATOM 2890 C C . VAL A 1 391 ? -4.626 0.186 16.722 1.00 87.50 391 VAL A C 1
ATOM 2892 O O . VAL A 1 391 ? -4.258 0.240 17.896 1.00 87.50 391 VAL A O 1
ATOM 2895 N N . ASP A 1 392 ? -5.817 -0.287 16.367 1.00 89.81 392 ASP A N 1
ATOM 2896 C CA . ASP A 1 392 ? -6.761 -0.853 17.323 1.00 89.81 392 ASP A CA 1
ATOM 2897 C C . ASP A 1 392 ? -6.446 -2.330 17.601 1.00 89.81 392 ASP A C 1
ATOM 2899 O O . ASP A 1 392 ? -6.343 -3.161 16.698 1.00 89.81 392 ASP A O 1
ATOM 2903 N N . LEU A 1 393 ? -6.282 -2.652 18.884 1.00 91.44 393 LEU A N 1
ATOM 2904 C CA . LEU A 1 393 ? -6.055 -3.998 19.397 1.00 91.44 393 LEU A CA 1
ATOM 2905 C C . LEU A 1 393 ? -7.395 -4.570 19.874 1.00 91.44 393 LEU A C 1
ATOM 2907 O O . LEU A 1 393 ? -7.914 -4.148 20.912 1.00 91.44 393 LEU A O 1
ATOM 2911 N N . HIS A 1 394 ? -7.952 -5.544 19.155 1.00 93.06 394 HIS A N 1
ATOM 2912 C CA . HIS A 1 394 ? -9.145 -6.273 19.591 1.00 93.06 394 HIS A CA 1
ATOM 2913 C C . HIS A 1 394 ? -8.725 -7.499 20.410 1.00 93.06 394 HIS A C 1
ATOM 2915 O O . HIS A 1 394 ? -8.290 -8.524 19.880 1.00 93.06 394 HIS A O 1
ATOM 2921 N N . ILE A 1 395 ? -8.832 -7.374 21.729 1.00 94.00 395 ILE A N 1
ATOM 2922 C CA . ILE A 1 395 ? -8.383 -8.347 22.722 1.00 94.00 395 ILE A CA 1
ATOM 2923 C C . ILE A 1 395 ? -9.556 -9.267 23.075 1.00 94.00 395 ILE A C 1
ATOM 2925 O O . ILE A 1 395 ? -10.582 -8.805 23.572 1.00 94.00 395 ILE A O 1
ATOM 2929 N N . LYS A 1 396 ? -9.391 -10.577 22.874 1.00 95.12 396 LYS A N 1
ATOM 2930 C CA . LYS A 1 396 ? -10.320 -11.625 23.319 1.00 95.12 396 LYS A CA 1
ATOM 2931 C C . LYS A 1 396 ? -9.640 -12.478 24.390 1.00 95.12 396 LYS A C 1
ATOM 2933 O O . LYS A 1 396 ? -8.746 -13.271 24.094 1.00 95.12 396 LYS A O 1
ATOM 2938 N N . SER A 1 397 ? -10.031 -12.282 25.647 1.00 93.00 397 SER A N 1
ATOM 2939 C CA . SER A 1 397 ? -9.459 -12.960 26.818 1.00 93.00 397 SER A CA 1
ATOM 2940 C C . SER A 1 397 ? -10.352 -14.114 27.268 1.00 93.00 397 SER A C 1
ATOM 2942 O O . SER A 1 397 ? -11.544 -13.915 27.492 1.00 93.00 397 SER A O 1
ATOM 2944 N N . LEU A 1 398 ? -9.792 -15.317 27.410 1.00 93.00 398 LEU A N 1
ATOM 2945 C CA . LEU A 1 398 ? -10.493 -16.498 27.920 1.00 93.00 398 LEU A CA 1
ATOM 2946 C C . LEU A 1 398 ? -10.311 -16.568 29.439 1.00 93.00 398 LEU A C 1
ATOM 2948 O O . LEU A 1 398 ? -9.213 -16.848 29.922 1.00 93.00 398 LEU A O 1
ATOM 2952 N N . ILE A 1 399 ? -11.389 -16.338 30.185 1.00 91.56 399 ILE A N 1
ATOM 2953 C CA . ILE A 1 399 ? -11.389 -16.189 31.646 1.00 91.56 399 ILE A CA 1
ATOM 2954 C C . ILE A 1 399 ? -12.194 -17.321 32.294 1.00 91.56 399 ILE A C 1
ATOM 2956 O O . ILE A 1 399 ? -13.240 -17.726 31.783 1.00 91.56 399 ILE A O 1
ATOM 2960 N N . GLY A 1 400 ? -11.718 -17.856 33.421 1.00 89.31 400 GLY A N 1
ATOM 2961 C CA . GLY A 1 400 ? -12.418 -18.929 34.133 1.00 89.31 400 GLY A CA 1
ATOM 2962 C C . GLY A 1 400 ? -11.735 -19.385 35.420 1.00 89.31 400 GLY A C 1
ATOM 2963 O O . GLY A 1 400 ? -11.023 -18.622 36.071 1.00 89.31 400 GLY A O 1
ATOM 2964 N N . GLN A 1 401 ? -11.952 -20.652 35.779 1.00 85.69 401 GLN A N 1
ATOM 2965 C CA . GLN A 1 401 ? -11.318 -21.322 36.921 1.00 85.69 401 GLN A CA 1
ATOM 2966 C C . GLN A 1 401 ? -10.277 -22.351 36.451 1.00 85.69 401 GLN A C 1
ATOM 2968 O O . GLN A 1 401 ? -10.376 -22.886 35.346 1.00 85.69 401 GLN A O 1
ATOM 2973 N N . ARG A 1 402 ? -9.289 -22.666 37.302 1.00 82.44 402 ARG A N 1
ATOM 2974 C CA . ARG A 1 402 ? -8.097 -23.469 36.941 1.00 82.44 402 ARG A CA 1
ATOM 2975 C C . ARG A 1 402 ? -8.395 -24.890 36.444 1.00 82.44 402 ARG A C 1
ATOM 2977 O O . ARG A 1 402 ? -7.605 -25.432 35.678 1.00 82.44 402 ARG A O 1
ATOM 2984 N N . SER A 1 403 ? -9.514 -25.470 36.872 1.00 79.00 403 SER A N 1
ATOM 2985 C CA . SER A 1 403 ? -9.993 -26.813 36.514 1.00 79.00 403 SER A CA 1
ATOM 2986 C C . SER A 1 403 ? -11.153 -26.817 35.510 1.00 79.00 403 SER A C 1
ATOM 2988 O O . SER A 1 403 ? -11.707 -27.879 35.236 1.00 79.00 403 SER A O 1
ATOM 2990 N N . SER A 1 404 ? -11.557 -25.657 34.982 1.00 81.56 404 SER A N 1
ATOM 2991 C CA . SER A 1 404 ? -12.724 -25.565 34.102 1.00 81.56 404 SER A CA 1
ATOM 2992 C C . SER A 1 404 ? -12.456 -26.116 32.698 1.00 81.56 404 SER A C 1
ATOM 2994 O O . SER A 1 404 ? -11.389 -25.901 32.123 1.00 81.56 404 SER A O 1
ATOM 2996 N N . SER A 1 405 ? -13.465 -26.761 32.110 1.00 82.94 405 SER A N 1
ATOM 2997 C CA . SER A 1 405 ? -13.518 -27.105 30.682 1.00 82.94 405 SER A CA 1
ATOM 2998 C C . SER A 1 405 ? -14.123 -25.995 29.812 1.00 82.94 405 SER A C 1
ATOM 3000 O O . SER A 1 405 ? -14.002 -26.042 28.591 1.00 82.94 405 SER A O 1
ATOM 3002 N N . GLN A 1 406 ? -14.796 -25.014 30.421 1.00 86.25 406 GLN A N 1
ATOM 3003 C CA . GLN A 1 406 ? -15.467 -23.897 29.747 1.00 86.25 406 GLN A CA 1
ATOM 3004 C C . GLN A 1 406 ? -14.923 -22.556 30.257 1.00 86.25 406 GLN A C 1
ATOM 3006 O O . GLN A 1 406 ? -14.673 -22.393 31.451 1.00 86.25 406 GLN A O 1
ATOM 3011 N N . PHE A 1 407 ? -14.752 -21.589 29.359 1.00 89.44 407 PHE A N 1
ATOM 3012 C CA . PHE A 1 407 ? -14.198 -20.270 29.669 1.00 89.44 407 PHE A CA 1
ATOM 3013 C C . PHE A 1 407 ? -15.078 -19.190 29.046 1.00 89.44 407 PHE A C 1
ATOM 3015 O O . PHE A 1 407 ? -15.577 -19.359 27.934 1.00 89.44 407 PHE A O 1
ATOM 3022 N N . HIS A 1 408 ? -15.252 -18.078 29.753 1.00 90.94 408 HIS A N 1
ATOM 3023 C CA . HIS A 1 408 ? -15.926 -16.902 29.219 1.00 90.94 408 HIS A CA 1
ATOM 3024 C C . HIS A 1 408 ? -14.946 -16.111 28.352 1.00 90.94 408 HIS A C 1
ATOM 3026 O O . HIS A 1 408 ? -13.830 -15.827 28.788 1.00 90.94 408 HIS A O 1
ATOM 3032 N N . VAL A 1 409 ? -15.359 -15.744 27.138 1.00 93.88 409 VAL A N 1
ATOM 3033 C CA . VAL A 1 409 ? -14.587 -14.849 26.269 1.00 93.88 409 VAL A CA 1
ATOM 3034 C C . VAL A 1 409 ? -14.997 -13.412 26.577 1.00 93.88 409 VAL A C 1
ATOM 3036 O O . VAL A 1 409 ? -16.141 -13.031 26.349 1.00 93.88 409 VAL A O 1
ATOM 3039 N N . PHE A 1 410 ? -14.066 -12.626 27.110 1.00 93.69 410 PHE A N 1
ATOM 3040 C CA . PHE A 1 410 ? -14.223 -11.186 27.296 1.00 93.69 410 PHE A CA 1
ATOM 3041 C C . PHE A 1 410 ? -13.578 -10.464 26.120 1.00 93.69 410 PHE A C 1
ATOM 3043 O O . PHE A 1 410 ? -12.389 -10.657 25.858 1.00 93.69 410 PHE A O 1
ATOM 3050 N N . GLU A 1 411 ? -14.356 -9.634 25.431 1.00 93.88 411 GLU A N 1
ATOM 3051 C CA . GLU A 1 411 ? -13.898 -8.850 24.285 1.00 93.88 411 GLU A CA 1
ATOM 3052 C C . GLU A 1 411 ? -13.702 -7.385 24.690 1.00 93.88 411 GLU A C 1
ATOM 3054 O O . GLU A 1 411 ? -14.565 -6.787 25.333 1.00 93.88 411 GLU A O 1
ATOM 3059 N N . LEU A 1 412 ? -12.549 -6.814 24.338 1.00 93.31 412 LEU A N 1
ATOM 3060 C CA . LEU A 1 412 ? -12.174 -5.439 24.654 1.00 93.31 412 LEU A CA 1
ATOM 3061 C C . LEU A 1 412 ? -11.334 -4.855 23.515 1.00 93.31 412 LEU A C 1
ATOM 3063 O O . LEU A 1 412 ? -10.370 -5.479 23.081 1.00 93.31 412 LEU A O 1
ATOM 3067 N N . THR A 1 413 ? -11.639 -3.635 23.077 1.00 92.62 413 THR A N 1
ATOM 3068 C CA . THR A 1 413 ? -10.801 -2.900 22.116 1.00 92.62 413 THR A CA 1
ATOM 3069 C C . THR A 1 413 ? -9.924 -1.886 22.849 1.00 92.62 413 THR A C 1
ATOM 3071 O O . THR A 1 413 ? -10.407 -1.162 23.723 1.00 92.62 413 THR A O 1
ATOM 3074 N N . ARG A 1 414 ? -8.638 -1.808 22.494 1.00 91.69 414 ARG A N 1
ATOM 3075 C CA . ARG A 1 414 ? -7.698 -0.782 22.974 1.00 91.69 414 ARG A CA 1
ATOM 3076 C C . ARG A 1 414 ? -6.901 -0.204 21.813 1.00 91.69 414 ARG A C 1
ATOM 3078 O O . ARG A 1 414 ? -6.219 -0.949 21.121 1.00 91.69 414 ARG A O 1
ATOM 3085 N N . GLN A 1 415 ? -6.944 1.111 21.641 1.00 90.19 415 GLN A N 1
ATOM 3086 C CA . GLN A 1 415 ? -6.118 1.797 20.654 1.00 90.19 415 GLN A CA 1
ATOM 3087 C C . GLN A 1 415 ? -4.680 1.952 21.163 1.00 90.19 415 GLN A C 1
ATOM 3089 O O . GLN A 1 415 ? -4.453 2.373 22.299 1.00 90.19 415 GLN A O 1
ATOM 3094 N N . LEU A 1 416 ? -3.716 1.616 20.313 1.00 90.56 416 LEU A N 1
ATOM 3095 C CA . LEU A 1 416 ? -2.295 1.878 20.495 1.00 90.56 416 LEU A CA 1
ATOM 3096 C C . LEU A 1 416 ? -1.949 3.215 19.802 1.00 90.56 416 LEU A C 1
ATOM 3098 O O . LEU A 1 416 ? -2.190 3.331 18.598 1.00 90.56 416 LEU A O 1
ATOM 3102 N N . PRO A 1 417 ? -1.408 4.226 20.517 1.00 90.06 417 PRO A N 1
ATOM 3103 C CA . PRO A 1 417 ? -1.072 5.527 19.931 1.00 90.06 417 PRO A CA 1
ATOM 3104 C C . PRO A 1 417 ? 0.015 5.460 18.853 1.00 90.06 417 PRO A C 1
ATOM 3106 O O . PRO A 1 417 ? 0.883 4.583 18.878 1.00 90.06 417 PRO A O 1
ATOM 3109 N N . ARG A 1 418 ? 0.004 6.445 17.941 1.00 86.69 418 ARG A N 1
ATOM 3110 C CA . ARG A 1 418 ? 0.897 6.510 16.770 1.00 86.69 418 ARG A CA 1
ATOM 3111 C C . ARG A 1 418 ? 2.382 6.366 17.129 1.00 86.69 418 ARG A C 1
ATOM 3113 O O . ARG A 1 418 ? 3.098 5.657 16.429 1.00 86.69 418 ARG A O 1
ATOM 3120 N N . PHE A 1 419 ? 2.838 6.998 18.211 1.00 87.56 419 PHE A N 1
ATOM 3121 C CA . PHE A 1 419 ? 4.238 6.995 18.650 1.00 87.56 419 PHE A CA 1
ATOM 3122 C C . PHE A 1 419 ? 4.424 6.179 19.941 1.00 87.56 419 PHE A C 1
ATOM 3124 O O . PHE A 1 419 ? 5.000 6.635 20.928 1.00 87.56 419 PHE A O 1
ATOM 3131 N N . SER A 1 420 ? 3.943 4.935 19.934 1.00 85.00 420 SER A N 1
ATOM 3132 C CA . SER A 1 420 ? 3.987 4.026 21.092 1.00 85.00 420 SER A CA 1
ATOM 3133 C C . SER A 1 420 ? 5.386 3.518 21.485 1.00 85.00 420 SER A C 1
ATOM 3135 O O . SER A 1 420 ? 5.630 3.280 22.664 1.00 85.00 420 SER A O 1
ATOM 3137 N N . LEU A 1 421 ? 6.330 3.371 20.544 1.00 84.25 421 LEU A N 1
ATOM 3138 C CA . LEU A 1 421 ? 7.699 2.877 20.809 1.00 84.25 421 LEU A CA 1
ATOM 3139 C C . LEU A 1 421 ? 8.706 3.996 21.149 1.00 84.25 421 LEU A C 1
ATOM 3141 O O . LEU A 1 421 ? 9.892 3.914 20.809 1.00 84.25 421 LEU A O 1
ATOM 3145 N N . TYR A 1 422 ? 8.232 5.039 21.833 1.00 85.12 422 TYR A N 1
ATOM 3146 C CA . TYR A 1 422 ? 9.016 6.203 22.241 1.00 85.12 422 TYR A CA 1
ATOM 3147 C C . TYR A 1 422 ? 8.884 6.413 23.743 1.00 85.12 422 TYR A C 1
ATOM 3149 O O . TYR A 1 422 ? 7.820 6.774 24.233 1.00 85.12 422 TYR A O 1
ATOM 3157 N N . THR A 1 423 ? 9.981 6.218 24.475 1.00 82.25 423 THR A N 1
ATOM 3158 C CA . THR A 1 423 ? 10.041 6.578 25.898 1.00 82.25 423 THR A CA 1
ATOM 3159 C C . THR A 1 423 ? 10.515 8.018 26.044 1.00 82.25 423 THR A C 1
ATOM 3161 O O . THR A 1 423 ? 11.448 8.433 25.354 1.00 82.25 423 THR A O 1
ATOM 3164 N N . GLN A 1 424 ? 9.912 8.780 26.954 1.00 81.88 424 GLN A N 1
ATOM 3165 C CA . GLN A 1 424 ? 10.472 10.053 27.411 1.00 81.88 424 GLN A CA 1
ATOM 3166 C C . GLN A 1 424 ? 11.775 9.791 28.186 1.00 81.88 424 GLN A C 1
ATOM 3168 O O . GLN A 1 424 ? 11.899 8.767 28.861 1.00 81.88 424 GLN A O 1
ATOM 3173 N N . ILE A 1 425 ? 12.756 10.692 28.074 1.00 77.44 425 ILE A N 1
ATOM 3174 C CA . ILE A 1 425 ? 14.020 10.645 28.823 1.00 77.44 425 ILE A CA 1
ATOM 3175 C C . ILE A 1 425 ? 14.361 12.044 29.345 1.00 77.44 425 ILE A C 1
ATOM 3177 O O . ILE A 1 425 ? 14.497 12.990 28.572 1.00 77.44 425 ILE A O 1
ATOM 3181 N N . SER A 1 426 ? 14.559 12.153 30.660 1.00 66.69 426 SER A N 1
ATOM 3182 C CA . SER A 1 426 ? 14.869 13.412 31.360 1.00 66.69 426 SER A CA 1
ATOM 3183 C C . SER A 1 426 ? 16.346 13.829 31.291 1.00 66.69 426 SER A C 1
ATOM 3185 O O . SER A 1 426 ? 16.691 14.931 31.707 1.00 66.69 426 SER A O 1
ATOM 3187 N N . ASN A 1 427 ? 17.231 12.959 30.795 1.00 61.00 427 ASN A N 1
ATOM 3188 C CA . ASN A 1 427 ? 18.664 13.236 30.695 1.00 61.00 427 ASN A CA 1
ATOM 3189 C C . ASN A 1 427 ? 18.977 14.174 29.521 1.00 61.00 427 ASN A C 1
ATOM 3191 O O . ASN A 1 427 ? 18.574 13.914 28.383 1.00 61.00 427 ASN A O 1
ATOM 3195 N N . ASP A 1 428 ? 19.803 15.192 29.772 1.00 60.03 428 ASP A N 1
ATOM 3196 C CA . ASP A 1 428 ? 20.385 16.049 28.735 1.00 60.03 428 ASP A CA 1
ATOM 3197 C C . ASP A 1 428 ? 21.482 15.314 27.943 1.00 60.03 428 ASP A C 1
ATOM 3199 O O . ASP A 1 428 ? 22.683 15.536 28.079 1.00 60.03 428 ASP A O 1
ATOM 3203 N N . LEU A 1 429 ? 21.033 14.394 27.089 1.00 64.62 429 LEU A N 1
ATOM 3204 C CA . LEU A 1 429 ? 21.838 13.795 26.031 1.00 64.62 429 LEU A CA 1
ATOM 3205 C C . LEU A 1 429 ? 22.205 14.868 24.982 1.00 64.62 429 LEU A C 1
ATOM 3207 O O . LEU A 1 429 ? 21.420 15.808 24.781 1.00 64.62 429 LEU A O 1
ATOM 3211 N N . PRO A 1 430 ? 23.367 14.747 24.309 1.00 64.62 430 PRO A N 1
ATOM 3212 C CA . PRO A 1 430 ? 23.810 15.719 23.310 1.00 64.62 430 PRO A CA 1
ATOM 3213 C C . PRO A 1 430 ? 22.780 15.876 22.188 1.00 64.62 430 PRO A C 1
ATOM 3215 O O . PRO A 1 430 ? 22.093 14.918 21.821 1.00 64.62 430 PRO A O 1
ATOM 3218 N N . ASP A 1 431 ? 22.663 17.094 21.655 1.00 63.72 431 ASP A N 1
ATOM 3219 C CA . ASP A 1 431 ? 21.716 17.383 20.580 1.00 63.72 431 ASP A CA 1
ATOM 3220 C C . ASP A 1 431 ? 21.980 16.519 19.336 1.00 63.72 431 ASP A C 1
ATOM 3222 O O . ASP A 1 431 ? 23.139 16.297 18.964 1.00 63.72 431 ASP A O 1
ATOM 3226 N N . PRO A 1 432 ? 20.920 16.028 18.663 1.00 68.62 432 PRO A N 1
ATOM 3227 C CA . PRO A 1 432 ? 21.079 15.368 17.379 1.00 68.62 432 PRO A CA 1
ATOM 3228 C C . PRO A 1 432 ? 21.702 16.347 16.373 1.00 68.62 432 PRO A C 1
ATOM 3230 O O . PRO A 1 432 ? 21.371 17.529 16.348 1.00 68.62 432 PRO A O 1
ATOM 3233 N N . LYS A 1 433 ? 22.588 15.830 15.516 1.00 68.19 433 LYS A N 1
ATOM 3234 C CA . LYS A 1 433 ? 23.427 16.568 14.545 1.00 68.19 433 LYS A CA 1
ATOM 3235 C C . LYS A 1 433 ? 22.714 17.504 13.556 1.00 68.19 433 LYS A C 1
ATOM 3237 O O . LYS A 1 433 ? 23.386 18.153 12.762 1.00 68.19 433 LYS A O 1
ATOM 3242 N N . GLY A 1 434 ? 21.392 17.518 13.535 1.00 69.25 434 GLY A N 1
ATOM 3243 C CA . GLY A 1 434 ? 20.610 18.350 12.639 1.00 69.25 434 GLY A CA 1
ATOM 3244 C C . GLY A 1 434 ? 19.293 18.736 13.288 1.00 69.25 434 GLY A C 1
ATOM 3245 O O . GLY A 1 434 ? 18.950 18.260 14.374 1.00 69.25 434 GLY A O 1
ATOM 3246 N N . CYS A 1 435 ? 18.553 19.612 12.625 1.00 71.62 435 CYS A N 1
ATOM 3247 C CA . CYS A 1 435 ? 17.352 20.227 13.163 1.00 71.62 435 CYS A CA 1
ATOM 3248 C C . CYS A 1 435 ? 16.254 20.379 12.105 1.00 71.62 435 CYS A C 1
ATOM 3250 O O . CYS A 1 435 ? 16.515 20.484 10.911 1.00 71.62 435 CYS A O 1
ATOM 3252 N N . VAL A 1 436 ? 15.003 20.448 12.564 1.00 76.00 436 VAL A N 1
ATOM 3253 C CA . VAL A 1 436 ? 13.917 21.050 11.783 1.00 76.00 436 VAL A CA 1
ATOM 3254 C C . VAL A 1 436 ? 13.376 22.225 12.584 1.00 76.00 436 VAL A C 1
ATOM 3256 O O . VAL A 1 436 ? 13.181 22.116 13.795 1.00 76.00 436 VAL A O 1
ATOM 3259 N N . HIS A 1 437 ? 13.175 23.347 11.903 1.00 77.44 437 HIS A N 1
ATOM 3260 C CA . HIS A 1 437 ? 12.636 24.587 12.437 1.00 77.44 437 HIS A CA 1
ATOM 3261 C C . HIS A 1 437 ? 11.381 24.966 11.647 1.00 77.44 437 HIS A C 1
ATOM 3263 O O . HIS A 1 437 ? 11.403 25.055 10.417 1.00 77.44 437 HIS A O 1
ATOM 3269 N N . PHE A 1 438 ? 10.293 25.196 12.373 1.00 78.94 438 PHE A N 1
ATOM 3270 C CA . PHE A 1 438 ? 9.024 25.709 11.873 1.00 78.94 438 PHE A CA 1
ATOM 3271 C C . PHE A 1 438 ? 8.343 26.488 13.003 1.00 78.94 438 PHE A C 1
ATOM 3273 O O . PHE A 1 438 ? 8.550 26.174 14.175 1.00 78.94 438 PHE A O 1
ATOM 3280 N N . ASN A 1 439 ? 7.539 27.492 12.653 1.00 74.44 439 ASN A N 1
ATOM 3281 C CA . ASN A 1 439 ? 6.856 28.348 13.621 1.00 74.44 439 ASN A CA 1
ATOM 3282 C C . ASN A 1 439 ? 5.336 28.149 13.472 1.00 74.44 439 ASN A C 1
ATOM 3284 O O . ASN A 1 439 ? 4.749 28.753 12.573 1.00 74.44 439 ASN A O 1
ATOM 3288 N N . PRO A 1 440 ? 4.687 27.303 14.294 1.00 73.50 440 PRO A N 1
ATOM 3289 C CA . PRO A 1 440 ? 3.235 27.161 14.268 1.00 73.50 440 PRO A CA 1
ATOM 3290 C C . PRO A 1 440 ? 2.572 28.409 14.872 1.00 73.50 440 PRO A C 1
ATOM 3292 O O . PRO A 1 440 ? 2.966 28.874 15.940 1.00 73.50 440 PRO A O 1
ATOM 3295 N N . ASN A 1 441 ? 1.544 28.943 14.211 1.00 73.50 441 ASN A N 1
ATOM 3296 C CA . ASN A 1 441 ? 0.782 30.106 14.686 1.00 73.50 441 ASN A CA 1
ATOM 3297 C C . ASN A 1 441 ? -0.356 29.684 15.642 1.00 73.50 441 ASN A C 1
ATOM 3299 O O . ASN A 1 441 ? -1.518 30.011 15.419 1.00 73.50 441 ASN A O 1
ATOM 3303 N N . GLU A 1 442 ? -0.036 28.875 16.654 1.00 74.81 442 GLU A N 1
ATOM 3304 C CA . GLU A 1 442 ? -1.023 28.108 17.425 1.00 74.81 442 GLU A CA 1
ATOM 3305 C C . GLU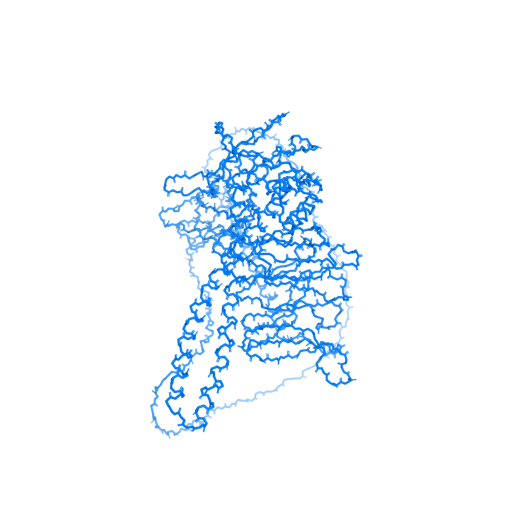 A 1 442 ? -0.635 27.998 18.913 1.00 74.81 442 GLU A C 1
ATOM 3307 O O . GLU A 1 442 ? 0.516 28.228 19.287 1.00 74.81 442 GLU A O 1
ATOM 3312 N N . ARG A 1 443 ? -1.597 27.695 19.798 1.00 78.50 443 ARG A N 1
ATOM 3313 C CA . ARG A 1 443 ? -1.378 27.760 21.257 1.00 78.50 443 ARG A CA 1
ATOM 3314 C C . ARG A 1 443 ? -0.510 26.597 21.776 1.00 78.50 443 ARG A C 1
ATOM 3316 O O . ARG A 1 443 ? -0.857 25.446 21.499 1.00 78.50 443 ARG A O 1
ATOM 3323 N N . PRO A 1 444 ? 0.518 26.836 22.623 1.00 76.69 444 PRO A N 1
ATOM 3324 C CA . PRO A 1 444 ? 1.363 25.773 23.183 1.00 76.69 444 PRO A CA 1
ATOM 3325 C C . PRO A 1 444 ? 0.584 24.649 23.879 1.00 76.69 444 PRO A C 1
ATOM 3327 O O . PRO A 1 444 ? 0.911 23.478 23.704 1.00 76.69 444 PRO A O 1
ATOM 3330 N N . GLN A 1 445 ? -0.509 24.969 24.581 1.00 79.31 445 GLN A N 1
ATOM 3331 C CA . GLN A 1 445 ? -1.335 23.969 25.264 1.00 79.31 445 GLN A CA 1
ATOM 3332 C C . GLN A 1 445 ? -1.940 22.937 24.289 1.00 79.31 445 GLN A C 1
ATOM 3334 O O . GLN A 1 445 ? -2.099 21.775 24.655 1.00 79.31 445 GLN A O 1
ATOM 3339 N N . ARG A 1 446 ? -2.217 23.301 23.025 1.00 81.62 446 ARG A N 1
ATOM 3340 C CA . ARG A 1 446 ? -2.660 22.337 21.997 1.00 81.62 446 ARG A CA 1
ATOM 3341 C C . ARG A 1 446 ? -1.542 21.390 21.562 1.00 81.62 446 ARG A C 1
ATOM 3343 O O . ARG A 1 446 ? -1.818 20.219 21.325 1.00 81.62 446 ARG A O 1
ATOM 3350 N N . MET A 1 447 ? -0.293 21.857 21.522 1.00 78.31 447 MET A N 1
ATOM 3351 C CA . MET A 1 447 ? 0.865 20.990 21.277 1.00 78.31 447 MET A CA 1
ATOM 3352 C C . MET A 1 447 ? 1.089 20.019 22.446 1.00 78.31 447 MET A C 1
ATOM 3354 O O . MET A 1 447 ? 1.379 18.851 22.208 1.00 78.31 447 MET A O 1
ATOM 3358 N N . VAL A 1 448 ? 0.878 20.460 23.692 1.00 81.69 448 VAL A N 1
ATOM 3359 C CA . VAL A 1 448 ? 0.915 19.583 24.878 1.00 81.69 448 VAL A CA 1
ATOM 3360 C C . VAL A 1 448 ? -0.163 18.492 24.794 1.00 81.69 448 VAL A C 1
ATOM 3362 O O . VAL A 1 448 ? 0.165 17.314 24.902 1.00 81.69 448 VAL A O 1
ATOM 3365 N N . MET A 1 449 ? -1.424 18.846 24.497 1.00 84.81 449 MET A N 1
ATOM 3366 C CA . MET A 1 449 ? -2.490 17.846 24.294 1.00 84.81 449 MET A CA 1
ATOM 3367 C C . MET A 1 449 ? -2.148 16.839 23.184 1.00 84.81 449 MET A C 1
ATOM 3369 O O . MET A 1 449 ? -2.400 15.647 23.342 1.00 84.81 449 MET A O 1
ATOM 3373 N N . TRP A 1 450 ? -1.558 17.301 22.075 1.00 87.94 450 TRP A N 1
ATOM 3374 C CA . TRP A 1 450 ? -1.129 16.426 20.981 1.00 87.94 450 TRP A CA 1
ATOM 3375 C C . TRP A 1 450 ? -0.070 15.409 21.430 1.00 87.94 450 TRP A C 1
ATOM 3377 O O . TRP A 1 450 ? -0.179 14.233 21.074 1.00 87.94 450 TRP A O 1
ATOM 3387 N N . VAL A 1 451 ? 0.918 15.825 22.237 1.00 84.38 451 VAL A N 1
ATOM 3388 C CA . VAL A 1 451 ? 1.936 14.910 22.784 1.00 84.38 451 VAL A CA 1
ATOM 3389 C C . VAL A 1 451 ? 1.274 13.846 23.662 1.00 84.38 451 VAL A C 1
ATOM 3391 O O . VAL A 1 451 ? 1.470 12.657 23.410 1.00 84.38 451 VAL A O 1
ATOM 3394 N N . ASN A 1 452 ? 0.440 14.248 24.625 1.00 86.88 452 ASN A N 1
ATOM 3395 C CA . ASN A 1 452 ? -0.181 13.315 25.573 1.00 86.88 452 ASN A CA 1
ATOM 3396 C C . ASN A 1 452 ? -1.159 12.331 24.892 1.00 86.88 452 ASN A C 1
ATOM 3398 O O . ASN A 1 452 ? -1.375 11.234 25.397 1.00 86.88 452 ASN A O 1
ATOM 3402 N N . GLN A 1 453 ? -1.726 12.683 23.730 1.00 87.06 453 GLN A N 1
ATOM 3403 C CA . GLN A 1 453 ? -2.587 11.785 22.945 1.00 87.06 453 GLN A CA 1
ATOM 3404 C C . GLN A 1 453 ? -1.821 10.823 22.021 1.00 87.06 453 GLN A C 1
ATOM 3406 O O . GLN A 1 453 ? -2.313 9.731 21.742 1.00 87.06 453 GLN A O 1
ATOM 3411 N N . ASN A 1 454 ? -0.646 11.210 21.510 1.00 87.38 454 ASN A N 1
ATOM 3412 C CA . ASN A 1 454 ? 0.068 10.433 20.484 1.00 87.38 454 ASN A CA 1
ATOM 3413 C C . ASN A 1 454 ? 1.236 9.589 21.024 1.00 87.38 454 ASN A C 1
ATOM 3415 O O . ASN A 1 454 ? 1.693 8.686 20.317 1.00 87.38 454 ASN A O 1
ATOM 3419 N N . PHE A 1 455 ? 1.697 9.848 22.251 1.00 87.56 455 PHE A N 1
ATOM 3420 C CA . PHE A 1 455 ? 2.790 9.134 22.921 1.00 87.56 455 PHE A CA 1
ATOM 3421 C C . PHE A 1 455 ? 2.288 8.376 24.157 1.00 87.56 455 PHE A C 1
ATOM 3423 O O . PHE A 1 455 ? 1.370 8.818 24.841 1.00 87.56 455 PHE A O 1
ATOM 3430 N N . LEU A 1 456 ? 2.921 7.245 24.482 1.00 84.88 456 LEU A N 1
ATOM 3431 C CA . LEU A 1 456 ? 2.664 6.516 25.729 1.00 84.88 456 LEU A CA 1
ATOM 3432 C C . LEU A 1 456 ? 3.550 7.076 26.855 1.00 84.88 456 LEU A C 1
ATOM 3434 O O . LEU A 1 456 ? 4.674 6.619 27.067 1.00 84.88 456 LEU A O 1
ATOM 3438 N N . LEU A 1 457 ? 3.042 8.095 27.547 1.00 83.31 457 LEU A N 1
ATOM 3439 C CA . LEU A 1 457 ? 3.701 8.736 28.688 1.00 83.31 457 LEU A CA 1
ATOM 3440 C C . LEU A 1 457 ? 3.473 7.957 29.999 1.00 83.31 457 LEU A C 1
ATOM 3442 O O . LEU A 1 457 ? 2.568 7.129 30.090 1.00 83.31 457 LEU A O 1
ATOM 3446 N N . GLN A 1 458 ? 4.301 8.225 31.016 1.00 73.81 458 GLN A N 1
ATOM 3447 C CA . GLN A 1 458 ? 4.098 7.714 32.384 1.00 73.81 458 GLN A CA 1
ATOM 3448 C C . GLN A 1 458 ? 3.260 8.683 33.232 1.00 73.81 458 GLN A C 1
ATOM 3450 O O . GLN A 1 458 ? 2.346 8.247 33.924 1.00 73.81 458 GLN A O 1
ATOM 3455 N N . ASP A 1 459 ? 3.536 9.982 33.100 1.00 77.12 459 ASP A N 1
ATOM 3456 C CA . ASP A 1 459 ? 2.769 11.092 33.664 1.00 77.12 459 ASP A CA 1
ATOM 3457 C C . ASP A 1 459 ? 2.360 12.042 32.525 1.00 77.12 459 ASP A C 1
ATOM 3459 O O . ASP A 1 459 ? 3.120 12.230 31.569 1.00 77.12 459 ASP A O 1
ATOM 3463 N N . ASP A 1 460 ? 1.183 12.664 32.623 1.00 76.12 460 ASP A N 1
ATOM 3464 C CA . ASP A 1 460 ? 0.747 13.698 31.677 1.00 76.12 460 ASP A CA 1
ATOM 3465 C C . ASP A 1 460 ? 1.692 14.908 31.720 1.00 76.12 460 ASP A C 1
ATOM 3467 O O . ASP A 1 460 ? 1.888 15.532 32.768 1.00 76.12 460 ASP A O 1
ATOM 3471 N N . ILE A 1 461 ? 2.245 15.298 30.568 1.00 76.88 461 ILE A N 1
ATOM 3472 C CA . ILE A 1 461 ? 3.029 16.532 30.478 1.00 76.88 461 ILE A CA 1
ATOM 3473 C C . ILE A 1 461 ? 2.072 17.720 30.600 1.00 76.88 461 ILE A C 1
ATOM 3475 O O . ILE A 1 461 ? 1.061 17.794 29.903 1.00 76.88 461 ILE A O 1
ATOM 3479 N N . VAL A 1 462 ? 2.427 18.677 31.458 1.00 73.50 462 VAL A N 1
ATOM 3480 C CA . VAL A 1 462 ? 1.759 19.977 31.588 1.00 73.50 462 VAL A CA 1
ATOM 3481 C C . VAL A 1 462 ? 2.827 21.062 31.468 1.00 73.50 462 VAL A C 1
ATOM 3483 O O . VAL A 1 462 ? 3.770 21.097 32.255 1.00 73.50 462 VAL A O 1
ATOM 3486 N N . SER A 1 463 ? 2.692 21.944 30.477 1.00 64.62 463 SER A N 1
ATOM 3487 C CA . SER A 1 463 ? 3.543 23.127 30.312 1.00 64.62 463 SER A CA 1
ATOM 3488 C C . SER A 1 463 ? 2.703 24.320 29.875 1.00 64.62 463 SER A C 1
ATOM 3490 O O . SER A 1 463 ? 1.838 24.191 29.009 1.00 64.62 463 SER A O 1
ATOM 3492 N N . ASP A 1 464 ? 2.999 25.475 30.464 1.00 57.28 464 ASP A N 1
ATOM 3493 C CA . ASP A 1 464 ? 2.388 26.773 30.149 1.00 57.28 464 ASP A CA 1
ATOM 3494 C C . ASP A 1 464 ? 3.388 27.707 29.422 1.00 57.28 464 ASP A C 1
ATOM 3496 O O . ASP A 1 464 ? 3.180 28.913 29.307 1.00 57.28 464 ASP A O 1
ATOM 3500 N N . GLY A 1 465 ? 4.507 27.143 28.944 1.00 63.38 465 GLY A N 1
ATOM 3501 C CA . GLY A 1 465 ? 5.613 27.846 28.291 1.00 63.38 465 GLY A CA 1
ATOM 3502 C C . GLY A 1 465 ? 6.357 26.965 27.279 1.00 63.38 465 GLY A C 1
ATOM 3503 O O . GLY A 1 465 ? 5.756 26.104 26.638 1.00 63.38 465 GLY A O 1
ATOM 3504 N N . ASP A 1 466 ? 7.666 27.185 27.118 1.00 61.62 466 ASP A N 1
ATOM 3505 C CA . ASP A 1 466 ? 8.492 26.445 26.149 1.00 61.62 466 ASP A CA 1
ATOM 3506 C C . ASP A 1 466 ? 8.552 24.932 26.462 1.00 61.62 466 ASP A C 1
ATOM 3508 O O . ASP A 1 466 ? 8.651 24.515 27.619 1.00 61.62 466 ASP A O 1
ATOM 3512 N N . LEU A 1 467 ? 8.467 24.094 25.425 1.00 66.88 467 LEU A N 1
ATOM 3513 C CA . LEU A 1 467 ? 8.176 22.658 25.525 1.00 66.88 467 LEU A CA 1
ATOM 3514 C C . LEU A 1 467 ? 9.366 21.801 25.057 1.00 66.88 467 LEU A C 1
ATOM 3516 O O . LEU A 1 467 ? 9.334 21.140 24.016 1.00 66.88 467 LEU A O 1
ATOM 3520 N N . LYS A 1 468 ? 10.440 21.775 25.855 1.00 68.94 468 LYS A N 1
ATOM 3521 C CA . LYS A 1 468 ? 11.632 20.944 25.597 1.00 68.94 468 LYS A CA 1
ATOM 3522 C C . LYS A 1 468 ? 11.423 19.484 26.039 1.00 68.94 468 LYS A C 1
ATOM 3524 O O . LYS A 1 468 ? 11.961 19.054 27.057 1.00 68.94 468 LYS A O 1
ATOM 3529 N N . VAL A 1 469 ? 10.697 18.691 25.249 1.00 71.75 469 VAL A N 1
ATOM 3530 C CA . VAL A 1 469 ? 10.589 17.231 25.466 1.00 71.75 469 VAL A CA 1
ATOM 3531 C C . VAL A 1 469 ? 11.675 16.482 24.683 1.00 71.75 469 VAL A C 1
ATOM 3533 O O . VAL A 1 469 ? 11.961 16.793 23.522 1.00 71.75 469 VAL A O 1
ATOM 3536 N N . THR A 1 470 ? 12.295 15.484 25.322 1.00 75.69 470 THR A N 1
ATOM 3537 C CA . THR A 1 470 ? 13.222 14.539 24.680 1.00 75.69 470 THR A CA 1
ATOM 3538 C C . THR A 1 470 ? 12.697 13.115 24.842 1.00 75.69 470 THR A C 1
ATOM 3540 O O . THR A 1 470 ? 12.477 12.643 25.955 1.00 75.69 470 THR A O 1
ATOM 3543 N N . PHE A 1 471 ? 12.518 12.434 23.716 1.00 79.94 471 PHE A N 1
ATOM 3544 C CA . PHE A 1 471 ? 12.165 11.025 23.608 1.00 79.94 471 PHE A CA 1
ATOM 3545 C C . PHE A 1 471 ? 13.365 10.192 23.136 1.00 79.94 471 PHE A C 1
ATOM 3547 O O . PHE A 1 471 ? 14.364 10.718 22.637 1.00 79.94 471 PHE A O 1
ATOM 3554 N N . MET A 1 472 ? 13.249 8.870 23.220 1.00 79.69 472 MET A N 1
ATOM 3555 C CA . MET A 1 472 ? 14.149 7.917 22.574 1.00 79.69 472 MET A CA 1
ATOM 3556 C C . MET A 1 472 ? 13.344 6.883 21.789 1.00 79.69 472 MET A C 1
ATOM 3558 O O . MET A 1 472 ? 12.462 6.228 22.342 1.00 79.69 472 MET A O 1
ATOM 3562 N N . SER A 1 473 ? 13.676 6.728 20.504 1.00 80.75 473 SER A N 1
ATOM 3563 C CA . SER A 1 473 ? 13.143 5.666 19.645 1.00 80.75 473 SER A CA 1
ATOM 3564 C C . SER A 1 473 ? 13.675 4.324 20.125 1.00 80.75 473 SER A C 1
ATOM 3566 O O . SER A 1 473 ? 14.868 4.045 19.981 1.00 80.75 473 SER A O 1
ATOM 3568 N N . LEU A 1 474 ? 12.801 3.471 20.652 1.00 79.62 474 LEU A N 1
ATOM 3569 C CA . LEU A 1 474 ? 13.200 2.164 21.165 1.00 79.62 474 LEU A CA 1
ATOM 3570 C C . LEU A 1 474 ? 13.598 1.179 20.053 1.00 79.62 474 LEU A C 1
ATOM 3572 O O . LEU A 1 474 ? 14.465 0.334 20.274 1.00 79.62 474 LEU A O 1
ATOM 3576 N N . ARG A 1 475 ? 13.053 1.345 18.837 1.00 78.00 475 ARG A N 1
ATOM 3577 C CA . ARG A 1 475 ? 13.410 0.541 17.648 1.00 78.00 475 ARG A CA 1
ATOM 3578 C C . ARG A 1 475 ? 14.845 0.774 17.174 1.00 78.00 475 ARG A C 1
ATOM 3580 O O . ARG A 1 475 ? 15.491 -0.154 16.707 1.00 78.00 475 ARG A O 1
ATOM 3587 N N . THR A 1 476 ? 15.337 2.013 17.252 1.00 73.31 476 THR A N 1
ATOM 3588 C CA . THR A 1 476 ? 16.641 2.397 16.674 1.00 73.31 476 THR A CA 1
ATOM 3589 C C . THR A 1 476 ? 17.662 2.878 17.700 1.00 73.31 476 THR A C 1
ATOM 3591 O O . THR A 1 476 ? 18.765 3.243 17.304 1.00 73.31 476 THR A O 1
ATOM 3594 N N . GLN A 1 477 ? 17.288 2.961 18.983 1.00 72.75 477 GLN A N 1
ATOM 3595 C CA . GLN A 1 477 ? 18.083 3.548 20.073 1.00 72.75 477 GLN A CA 1
ATOM 3596 C C . GLN A 1 477 ? 18.632 4.950 19.729 1.00 72.75 477 GLN A C 1
ATOM 3598 O O . GLN A 1 477 ? 19.725 5.340 20.133 1.00 72.75 477 GLN A O 1
ATOM 3603 N N . LYS A 1 478 ? 17.859 5.721 18.947 1.00 71.38 478 LYS A N 1
ATOM 3604 C CA . LYS A 1 478 ? 18.186 7.104 18.565 1.00 71.38 478 LYS A CA 1
ATOM 3605 C C . LYS A 1 478 ? 17.398 8.071 19.435 1.00 71.38 478 LYS A C 1
ATOM 3607 O O . LYS A 1 478 ? 16.193 7.890 19.628 1.00 71.38 478 LYS A O 1
ATOM 3612 N N . THR A 1 479 ? 18.066 9.113 19.916 1.00 68.81 479 THR A N 1
ATOM 3613 C CA . THR A 1 479 ? 17.424 10.225 20.614 1.00 68.81 479 THR A CA 1
ATOM 3614 C C . THR A 1 479 ? 16.550 11.026 19.653 1.00 68.81 479 THR A C 1
ATOM 3616 O O . THR A 1 479 ? 16.986 11.469 18.593 1.00 68.81 479 THR A O 1
ATOM 3619 N N . LEU A 1 480 ? 15.301 11.220 20.059 1.00 65.38 480 LEU A N 1
ATOM 3620 C CA . LEU A 1 480 ? 14.323 12.097 19.439 1.00 65.38 480 LEU A CA 1
ATOM 3621 C C . LEU A 1 480 ? 14.039 13.229 20.432 1.00 65.38 480 LEU A C 1
ATOM 3623 O O . LEU A 1 480 ? 13.017 13.260 21.113 1.00 65.38 480 LEU A O 1
ATOM 3627 N N . ARG A 1 481 ? 14.942 14.209 20.499 1.00 62.69 481 ARG A N 1
ATOM 3628 C CA . ARG A 1 481 ? 14.502 15.571 20.843 1.00 62.69 481 ARG A CA 1
ATOM 3629 C C . ARG A 1 481 ? 13.490 16.001 19.768 1.00 62.69 481 ARG A C 1
ATOM 3631 O O . ARG A 1 481 ? 13.522 15.436 18.674 1.00 62.69 481 ARG A O 1
ATOM 3638 N N . LEU A 1 482 ? 12.597 16.962 20.027 1.00 57.75 482 LEU A N 1
ATOM 3639 C CA . LEU A 1 482 ? 11.599 17.439 19.038 1.00 57.75 482 LEU A CA 1
ATOM 3640 C C . LEU A 1 482 ? 12.228 18.279 17.895 1.00 57.75 482 LEU A C 1
ATOM 3642 O O . LEU A 1 482 ? 11.841 19.407 17.608 1.00 57.75 482 LEU A O 1
ATOM 3646 N N . ARG A 1 483 ? 13.246 17.687 17.261 1.00 47.31 483 ARG A N 1
ATOM 3647 C CA . ARG A 1 483 ? 14.073 18.090 16.127 1.00 47.31 483 ARG A CA 1
ATOM 3648 C C . ARG A 1 483 ? 14.667 16.797 15.520 1.00 47.31 483 ARG A C 1
ATOM 3650 O O . ARG A 1 483 ? 15.700 16.335 15.987 1.00 47.31 483 ARG A O 1
ATOM 3657 N N . MET A 1 484 ? 14.034 16.276 14.455 1.00 43.91 484 MET A N 1
ATOM 3658 C CA . MET A 1 484 ? 14.577 15.354 13.416 1.00 43.91 484 MET A CA 1
ATOM 3659 C C . MET A 1 484 ? 14.273 13.844 13.381 1.00 43.91 484 MET A C 1
ATOM 3661 O O . MET A 1 484 ? 13.914 13.181 14.346 1.00 43.91 484 MET A O 1
ATOM 3665 N N . SER A 1 485 ? 14.512 13.300 12.176 1.00 39.06 485 SER A N 1
ATOM 3666 C CA . SER A 1 485 ? 14.422 11.906 11.706 1.00 39.06 485 SER A CA 1
ATOM 3667 C C . SER A 1 485 ? 13.012 11.325 11.663 1.00 39.06 485 SER A C 1
ATOM 3669 O O . SER A 1 485 ? 12.577 10.934 10.587 1.00 39.06 485 SER A O 1
ATOM 3671 N N . LEU A 1 486 ? 12.256 11.406 12.759 1.00 57.81 486 LEU A N 1
ATOM 3672 C CA . LEU A 1 486 ? 10.803 11.195 12.753 1.00 57.81 486 LEU A CA 1
ATOM 3673 C C . LEU A 1 486 ? 10.019 12.474 12.410 1.00 57.81 486 LEU A C 1
ATOM 3675 O O . LEU A 1 486 ? 8.793 12.497 12.456 1.00 57.81 486 LEU A O 1
ATOM 3679 N N . ALA A 1 487 ? 10.733 13.557 12.085 1.00 67.38 487 ALA A N 1
ATOM 3680 C CA . ALA A 1 487 ? 10.152 14.878 11.870 1.00 67.38 487 ALA A CA 1
ATOM 3681 C C . ALA A 1 487 ? 9.096 14.905 10.759 1.00 67.38 487 ALA A C 1
ATOM 3683 O O . ALA A 1 487 ? 8.170 15.691 10.871 1.00 67.38 487 ALA A O 1
ATOM 3684 N N . GLY A 1 488 ? 9.191 14.047 9.736 1.00 71.75 488 GLY A N 1
ATOM 3685 C CA . GLY A 1 488 ? 8.141 13.931 8.722 1.00 71.75 488 GLY A CA 1
ATOM 3686 C C . GLY A 1 488 ? 6.798 13.548 9.346 1.00 71.75 488 GLY A C 1
ATOM 3687 O O . GLY A 1 488 ? 5.864 14.341 9.343 1.00 71.75 488 GLY A O 1
ATOM 3688 N N . ASP A 1 489 ? 6.713 12.367 9.952 1.00 78.06 489 ASP A N 1
ATOM 3689 C CA . ASP A 1 489 ? 5.461 11.849 10.518 1.00 78.06 489 ASP A CA 1
ATOM 3690 C C . ASP A 1 489 ? 4.958 12.672 11.709 1.00 78.06 489 ASP A C 1
ATOM 3692 O O . ASP A 1 489 ? 3.753 12.886 11.845 1.00 78.06 489 ASP A O 1
ATOM 3696 N N . ILE A 1 490 ? 5.869 13.209 12.526 1.00 81.56 490 ILE A N 1
ATOM 3697 C CA . ILE A 1 490 ? 5.536 14.167 13.590 1.00 81.56 490 ILE A CA 1
ATOM 3698 C C . ILE A 1 490 ? 4.909 15.436 13.010 1.00 81.56 490 ILE A C 1
ATOM 3700 O O . ILE A 1 490 ? 3.854 15.845 13.479 1.00 81.56 490 ILE A O 1
ATOM 3704 N N . ILE A 1 491 ? 5.507 16.051 11.987 1.00 83.75 491 ILE A N 1
ATOM 3705 C CA . ILE A 1 491 ? 4.997 17.311 11.432 1.00 83.75 491 ILE A CA 1
ATOM 3706 C C . ILE A 1 491 ? 3.698 17.095 10.646 1.00 83.75 491 ILE A C 1
ATOM 3708 O O . ILE A 1 491 ? 2.782 17.895 10.811 1.00 83.75 491 ILE A O 1
ATOM 3712 N N . GLN A 1 492 ? 3.558 16.007 9.874 1.00 83.75 492 GLN A N 1
ATOM 3713 C CA . GLN A 1 492 ? 2.288 15.685 9.204 1.00 83.75 492 GLN A CA 1
ATOM 3714 C C . GLN A 1 492 ? 1.163 15.464 10.232 1.00 83.75 492 GLN A C 1
ATOM 3716 O O . GLN A 1 492 ? 0.103 16.071 10.121 1.00 83.75 492 GLN A O 1
ATOM 3721 N N . SER A 1 493 ? 1.392 14.643 11.266 1.00 84.88 493 SER A N 1
ATOM 3722 C CA . SER A 1 493 ? 0.375 14.343 12.290 1.00 84.88 493 SER A CA 1
ATOM 3723 C C . SER A 1 493 ? 0.085 15.513 13.243 1.00 84.88 493 SER A C 1
ATOM 3725 O O . SER A 1 493 ? -1.040 15.634 13.726 1.00 84.88 493 SER A O 1
ATOM 3727 N N . LEU A 1 494 ? 1.050 16.406 13.483 1.00 84.44 494 LEU A N 1
ATOM 3728 C CA . LEU A 1 494 ? 0.837 17.664 14.204 1.00 84.44 494 LEU A CA 1
ATOM 3729 C C . LEU A 1 494 ? 0.028 18.656 13.358 1.00 84.44 494 LEU A C 1
ATOM 3731 O O . LEU A 1 494 ? -0.933 19.232 13.857 1.00 84.44 494 LEU A O 1
ATOM 3735 N N . ALA A 1 495 ? 0.368 18.834 12.079 1.00 85.06 495 ALA A N 1
ATOM 3736 C CA . ALA A 1 495 ? -0.384 19.699 11.171 1.00 85.06 495 ALA A CA 1
ATOM 3737 C C . ALA A 1 495 ? -1.818 19.191 10.955 1.00 85.06 495 ALA A C 1
ATOM 3739 O O . ALA A 1 495 ? -2.750 19.988 11.002 1.00 85.06 495 ALA A O 1
ATOM 3740 N N . GLN A 1 496 ? -2.011 17.873 10.830 1.00 85.56 496 GLN A N 1
ATOM 3741 C CA . GLN A 1 496 ? -3.332 17.241 10.772 1.00 85.56 496 GLN A CA 1
ATOM 3742 C C . GLN A 1 496 ? -4.147 17.494 12.051 1.00 85.56 496 GLN A C 1
ATOM 3744 O O . GLN A 1 496 ? -5.327 17.813 11.971 1.00 85.56 496 GLN A O 1
ATOM 3749 N N . PHE A 1 497 ? -3.534 17.393 13.234 1.00 86.62 497 PHE A N 1
ATOM 3750 C CA . PHE A 1 497 ? -4.222 17.647 14.506 1.00 86.62 497 PHE A CA 1
ATOM 3751 C C . PHE A 1 497 ? -4.563 19.130 14.731 1.00 86.62 497 PHE A C 1
ATOM 3753 O O . PHE A 1 497 ? -5.580 19.451 15.345 1.00 86.62 497 PHE A O 1
ATOM 3760 N N . LEU A 1 498 ? -3.718 20.041 14.241 1.00 84.56 498 LEU A N 1
ATOM 3761 C CA . LEU A 1 498 ? -3.922 21.487 14.356 1.00 84.56 498 LEU A CA 1
ATOM 3762 C C . LEU A 1 498 ? -4.735 22.087 13.190 1.00 84.56 498 LEU A C 1
ATOM 3764 O O . LEU A 1 498 ? -5.081 23.262 13.262 1.00 84.56 498 LEU A O 1
ATOM 3768 N N . ASN A 1 499 ? -5.065 21.297 12.160 1.00 84.75 499 ASN A N 1
ATOM 3769 C CA . ASN A 1 499 ? -5.639 21.735 10.878 1.00 84.75 499 ASN A CA 1
ATOM 3770 C C . ASN A 1 499 ? -4.820 22.864 10.217 1.00 84.75 499 ASN A C 1
ATOM 3772 O O . ASN A 1 499 ? -5.328 23.951 9.948 1.00 84.75 499 ASN A O 1
ATOM 3776 N N . ILE A 1 500 ? -3.525 22.612 10.000 1.00 84.50 500 ILE A N 1
ATOM 3777 C CA . ILE A 1 500 ? -2.614 23.516 9.283 1.00 84.50 500 ILE A CA 1
ATOM 3778 C C . ILE A 1 500 ? -2.448 23.007 7.848 1.00 84.50 500 ILE A C 1
ATOM 3780 O O . ILE A 1 500 ? -1.709 22.049 7.618 1.00 84.50 500 ILE A O 1
ATOM 3784 N N . ASP A 1 501 ? -3.104 23.671 6.893 1.00 81.06 501 ASP A N 1
ATOM 3785 C CA . ASP A 1 501 ? -3.077 23.285 5.474 1.00 81.06 501 ASP A CA 1
ATOM 3786 C C . ASP A 1 501 ? -1.679 23.437 4.851 1.00 81.06 501 ASP A C 1
ATOM 3788 O O . ASP A 1 501 ? -1.211 22.563 4.128 1.00 81.06 501 ASP A O 1
ATOM 3792 N N . ASP A 1 502 ? -0.985 24.537 5.162 1.00 84.88 502 ASP A N 1
ATOM 3793 C CA . ASP A 1 502 ? 0.315 24.909 4.597 1.00 84.88 502 ASP A CA 1
ATOM 3794 C C . ASP A 1 502 ? 1.370 25.091 5.693 1.00 84.88 502 ASP A C 1
ATOM 3796 O O . ASP A 1 502 ? 1.231 25.953 6.565 1.00 84.88 502 ASP A O 1
ATOM 3800 N N . LEU A 1 503 ? 2.486 24.359 5.605 1.00 84.69 503 LEU A N 1
ATOM 3801 C CA . LEU A 1 503 ? 3.616 24.537 6.521 1.00 84.69 503 LEU A CA 1
ATOM 3802 C C . LEU A 1 503 ? 4.965 24.443 5.803 1.00 84.69 503 LEU A C 1
ATOM 3804 O O . LEU A 1 503 ? 5.381 23.377 5.336 1.00 84.69 503 LEU A O 1
ATOM 3808 N N . LEU A 1 504 ? 5.677 25.572 5.777 1.00 83.88 504 LEU A N 1
ATOM 3809 C CA . LEU A 1 504 ? 7.075 25.649 5.366 1.00 83.88 504 LEU A CA 1
ATOM 3810 C C . LEU A 1 504 ? 7.992 25.335 6.555 1.00 83.88 504 LEU A C 1
ATOM 3812 O O . LEU A 1 504 ? 7.816 25.858 7.654 1.00 83.88 504 LEU A O 1
ATOM 3816 N N . THR A 1 505 ? 9.014 24.519 6.306 1.00 83.44 505 THR A N 1
ATOM 3817 C CA . THR A 1 505 ? 10.003 24.109 7.309 1.00 83.44 505 THR A CA 1
ATOM 3818 C C . THR A 1 505 ? 11.423 24.307 6.789 1.00 83.44 505 THR A C 1
ATOM 3820 O O . THR A 1 505 ? 11.719 23.932 5.647 1.00 83.44 505 THR A O 1
ATOM 3823 N N . VAL A 1 506 ? 12.321 24.791 7.644 1.00 84.12 506 VAL A N 1
ATOM 3824 C CA . VAL A 1 506 ? 13.772 24.748 7.407 1.00 84.12 506 VAL A CA 1
ATOM 3825 C C . VAL A 1 506 ? 14.322 23.487 8.067 1.00 84.12 506 VAL A C 1
ATOM 3827 O O . VAL A 1 506 ? 14.014 23.213 9.225 1.00 84.12 506 VAL A O 1
ATOM 3830 N N . ALA A 1 507 ? 15.093 22.696 7.329 1.00 82.69 507 ALA A N 1
ATOM 3831 C CA . ALA A 1 507 ? 15.474 21.339 7.701 1.00 82.69 507 ALA A CA 1
ATOM 3832 C C . ALA A 1 507 ? 16.957 21.098 7.399 1.00 82.69 507 ALA A C 1
ATOM 3834 O O . ALA A 1 507 ? 17.332 21.077 6.234 1.00 82.69 507 ALA A O 1
ATOM 3835 N N . ASP A 1 508 ? 17.801 20.874 8.406 1.00 81.44 508 ASP A N 1
ATOM 3836 C CA . ASP A 1 508 ? 19.216 20.563 8.185 1.00 81.44 508 ASP A CA 1
ATOM 3837 C C . ASP A 1 508 ? 19.564 19.142 8.632 1.00 81.44 508 ASP A C 1
ATOM 3839 O O . ASP A 1 508 ? 19.423 18.791 9.800 1.00 81.44 508 ASP A O 1
ATOM 3843 N N . PHE A 1 509 ? 20.008 18.320 7.680 1.00 82.94 509 PHE A N 1
ATOM 3844 C CA . PHE A 1 509 ? 20.243 16.882 7.830 1.00 82.94 509 PHE A CA 1
ATOM 3845 C C . PHE A 1 509 ? 21.634 16.504 7.268 1.00 82.94 509 PHE A C 1
ATOM 3847 O O . PHE A 1 509 ? 21.709 15.790 6.264 1.00 82.94 509 PHE A O 1
ATOM 3854 N N . PRO A 1 510 ? 22.751 16.958 7.870 1.00 82.56 510 PRO A N 1
ATOM 3855 C CA . PRO A 1 510 ? 24.081 16.868 7.254 1.00 82.56 510 PRO A CA 1
ATOM 3856 C C . PRO A 1 510 ? 24.504 15.437 6.878 1.00 82.56 510 PRO A C 1
ATOM 3858 O O . PRO A 1 510 ? 25.008 15.219 5.778 1.00 82.56 510 PRO A O 1
ATOM 3861 N N . ASP A 1 511 ? 24.233 14.447 7.736 1.00 82.69 511 ASP A N 1
ATOM 3862 C CA . ASP A 1 511 ? 24.603 13.046 7.474 1.00 82.69 511 ASP A CA 1
ATOM 3863 C C . ASP A 1 511 ? 23.799 12.418 6.303 1.00 82.69 511 ASP A C 1
ATOM 3865 O O . ASP A 1 511 ? 24.340 11.611 5.549 1.00 82.69 511 ASP A O 1
ATOM 3869 N N . GLU A 1 512 ? 22.526 12.795 6.104 1.00 80.94 512 GLU A N 1
ATOM 3870 C CA . GLU A 1 512 ? 21.700 12.315 4.971 1.00 80.94 512 GLU A CA 1
ATOM 3871 C C . GLU A 1 512 ? 21.979 13.104 3.674 1.00 80.94 512 GLU A C 1
ATOM 3873 O O . GLU A 1 512 ? 21.858 12.553 2.580 1.00 80.94 512 GLU A O 1
ATOM 3878 N N . LEU A 1 513 ? 22.392 14.374 3.772 1.00 82.75 513 LEU A N 1
ATOM 3879 C CA . LEU A 1 513 ? 22.824 15.184 2.624 1.00 82.75 513 LEU A CA 1
ATOM 3880 C C . LEU A 1 513 ? 24.147 14.663 2.036 1.00 82.75 513 LEU A C 1
ATOM 3882 O O . LEU A 1 513 ? 24.274 14.546 0.817 1.00 82.75 513 LEU A O 1
ATOM 3886 N N . GLU A 1 514 ? 25.104 14.279 2.885 1.00 86.81 514 GLU A N 1
ATOM 3887 C CA . GLU A 1 514 ? 26.355 13.639 2.452 1.00 86.81 514 GLU A CA 1
ATOM 3888 C C . GLU A 1 514 ? 26.106 12.243 1.849 1.00 86.81 514 GLU A C 1
ATOM 3890 O O . GLU A 1 514 ? 26.672 11.914 0.807 1.00 86.81 514 GLU A O 1
ATOM 3895 N N . ASN A 1 515 ? 25.190 11.458 2.429 1.00 87.75 515 ASN A N 1
ATOM 3896 C CA . ASN A 1 515 ? 24.720 10.194 1.851 1.00 87.75 515 ASN A CA 1
ATOM 3897 C C . ASN A 1 515 ? 24.135 10.405 0.437 1.00 87.75 515 ASN A C 1
ATOM 3899 O O . ASN A 1 515 ? 24.567 9.764 -0.523 1.00 87.75 515 ASN A O 1
ATOM 3903 N N . LEU A 1 516 ? 23.229 11.380 0.267 1.00 87.62 516 LEU A N 1
ATOM 3904 C CA . LEU A 1 516 ? 22.683 11.757 -1.044 1.00 87.62 516 LEU A CA 1
ATOM 3905 C C . LEU A 1 516 ? 23.789 12.160 -2.036 1.00 87.62 516 LEU A C 1
ATOM 3907 O O . LEU A 1 516 ? 23.746 11.747 -3.196 1.00 87.62 516 LEU A O 1
ATOM 3911 N N . ARG A 1 517 ? 24.798 12.924 -1.595 1.00 89.19 517 ARG A N 1
ATOM 3912 C CA . ARG A 1 517 ? 25.940 13.325 -2.433 1.00 89.19 517 ARG A CA 1
ATOM 3913 C C . ARG A 1 517 ? 26.722 12.116 -2.951 1.00 89.19 517 ARG A C 1
ATOM 3915 O O . ARG A 1 517 ? 27.051 12.074 -4.136 1.00 89.19 517 ARG A O 1
ATOM 3922 N N . GLN A 1 518 ? 26.989 11.129 -2.096 1.00 90.81 518 GLN A N 1
ATOM 3923 C CA . GLN A 1 518 ? 27.691 9.900 -2.480 1.00 90.81 518 GLN A CA 1
ATOM 3924 C C . GLN A 1 518 ? 26.860 9.041 -3.448 1.00 90.81 518 GLN A C 1
ATOM 3926 O O . GLN A 1 518 ? 27.396 8.547 -4.442 1.00 90.81 518 GLN A O 1
ATOM 3931 N N . ILE A 1 519 ? 25.547 8.921 -3.216 1.00 90.69 519 ILE A N 1
ATOM 3932 C CA . ILE A 1 519 ? 24.637 8.192 -4.112 1.00 90.69 519 ILE A CA 1
ATOM 3933 C C . ILE A 1 519 ? 24.581 8.854 -5.499 1.00 90.69 519 ILE A C 1
ATOM 3935 O O . ILE A 1 519 ? 24.640 8.149 -6.504 1.00 90.69 519 ILE A O 1
ATOM 3939 N N . LEU A 1 520 ? 24.513 10.188 -5.583 1.00 88.00 520 LEU A N 1
ATOM 3940 C CA . LEU A 1 520 ? 24.448 10.904 -6.865 1.00 88.00 520 LEU A CA 1
ATOM 3941 C C . LEU A 1 520 ? 25.719 10.732 -7.713 1.00 88.00 520 LEU A C 1
ATOM 3943 O O . LEU A 1 520 ? 25.604 10.504 -8.915 1.00 88.00 520 LEU A O 1
ATOM 3947 N N . VAL A 1 521 ? 26.911 10.761 -7.102 1.00 90.94 521 VAL A N 1
ATOM 3948 C CA . VAL A 1 521 ? 28.173 10.453 -7.809 1.00 90.94 521 VAL A CA 1
ATOM 3949 C C . VAL A 1 521 ? 28.156 9.016 -8.338 1.00 90.94 521 VAL A C 1
ATOM 3951 O O . VAL A 1 521 ? 28.419 8.781 -9.515 1.00 90.94 521 VAL A O 1
ATOM 3954 N N . LYS A 1 522 ? 27.760 8.054 -7.494 1.00 92.31 522 LYS A N 1
ATOM 3955 C CA . LYS A 1 522 ? 27.666 6.638 -7.873 1.00 92.31 522 LYS A CA 1
ATOM 3956 C C . LYS A 1 522 ? 26.673 6.395 -9.018 1.00 92.31 522 LYS A C 1
ATOM 3958 O O . LYS A 1 522 ? 26.918 5.541 -9.866 1.00 92.31 522 LYS A O 1
ATOM 3963 N N . VAL A 1 523 ? 25.563 7.133 -9.067 1.00 91.50 523 VAL A N 1
ATOM 3964 C CA . VAL A 1 523 ? 24.570 7.042 -10.151 1.00 91.50 523 VAL A CA 1
ATOM 3965 C C . VAL A 1 523 ? 25.181 7.421 -11.507 1.00 91.50 523 VAL A C 1
ATOM 3967 O O . VAL A 1 523 ? 24.933 6.708 -12.479 1.00 91.50 523 VAL A O 1
ATOM 3970 N N . ASP A 1 524 ? 26.015 8.463 -11.582 1.00 89.94 524 ASP A N 1
ATOM 3971 C CA . ASP A 1 524 ? 26.675 8.876 -12.834 1.00 89.94 524 ASP A CA 1
ATOM 3972 C C . ASP A 1 524 ? 27.678 7.819 -13.340 1.00 89.94 524 ASP A C 1
ATOM 3974 O O . ASP A 1 524 ? 27.608 7.385 -14.495 1.00 89.94 524 ASP A O 1
ATOM 3978 N N . ASP A 1 525 ? 28.526 7.285 -12.450 1.00 92.69 525 ASP A N 1
ATOM 3979 C CA . ASP A 1 525 ? 29.432 6.170 -12.772 1.00 92.69 525 ASP A CA 1
ATOM 3980 C C . ASP A 1 525 ? 28.667 4.934 -13.282 1.00 92.69 525 ASP A C 1
ATOM 3982 O O . ASP A 1 525 ? 29.037 4.328 -14.296 1.00 92.69 525 ASP A O 1
ATOM 3986 N N . LEU A 1 526 ? 27.552 4.576 -12.635 1.00 92.06 526 LEU A N 1
ATOM 3987 C CA . LEU A 1 526 ? 26.705 3.457 -13.057 1.00 92.06 526 LEU A CA 1
ATOM 3988 C C . LEU A 1 526 ? 26.045 3.709 -14.423 1.00 92.06 526 LEU A C 1
ATOM 3990 O O . LEU A 1 526 ? 25.975 2.779 -15.233 1.00 92.06 526 LEU A O 1
ATOM 3994 N N . HIS A 1 527 ? 25.612 4.940 -14.719 1.00 91.31 527 HIS A N 1
ATOM 3995 C CA . HIS A 1 527 ? 25.106 5.336 -16.039 1.00 91.31 527 HIS A CA 1
ATOM 3996 C C . HIS A 1 527 ? 26.187 5.248 -17.127 1.00 91.31 527 HIS A C 1
ATOM 3998 O O . HIS A 1 527 ? 25.918 4.753 -18.230 1.00 91.31 527 HIS A O 1
ATOM 4004 N N . ARG A 1 528 ? 27.419 5.664 -16.821 1.00 93.19 528 ARG A N 1
ATOM 4005 C CA . ARG A 1 528 ? 28.573 5.569 -17.725 1.00 93.19 528 ARG A CA 1
ATOM 4006 C C . ARG A 1 528 ? 28.920 4.113 -18.049 1.00 93.19 528 ARG A C 1
ATOM 4008 O O . ARG A 1 528 ? 29.053 3.766 -19.225 1.00 93.19 528 ARG A O 1
ATOM 4015 N N . VAL A 1 529 ? 28.988 3.246 -17.035 1.00 93.88 529 VAL A N 1
ATOM 4016 C CA . VAL A 1 529 ? 29.229 1.798 -17.199 1.00 93.88 529 VAL A CA 1
ATOM 4017 C C . VAL A 1 529 ? 28.108 1.133 -18.004 1.00 93.88 529 VAL A C 1
ATOM 4019 O O . VAL A 1 529 ? 28.393 0.443 -18.985 1.00 93.88 529 VAL A O 1
ATOM 4022 N N . ARG A 1 530 ? 26.837 1.403 -17.672 1.00 92.31 530 ARG A N 1
ATOM 4023 C CA . ARG A 1 530 ? 25.666 0.912 -18.422 1.00 92.31 530 ARG A CA 1
ATOM 4024 C C . ARG A 1 530 ? 25.752 1.260 -19.908 1.00 92.31 530 ARG A C 1
ATOM 4026 O O . ARG A 1 530 ? 25.444 0.420 -20.756 1.00 92.31 530 ARG A O 1
ATOM 4033 N N . THR A 1 531 ? 26.129 2.498 -20.222 1.00 92.56 531 THR A N 1
ATOM 4034 C CA . THR A 1 531 ? 26.196 2.996 -21.604 1.00 92.56 531 THR A CA 1
ATOM 4035 C C . THR A 1 531 ? 27.274 2.259 -22.394 1.00 92.56 531 THR A C 1
ATOM 4037 O O . THR A 1 531 ? 26.988 1.764 -23.484 1.00 92.56 531 THR A O 1
ATOM 4040 N N . LYS A 1 532 ? 28.466 2.078 -21.805 1.00 93.50 532 LYS A N 1
ATOM 4041 C CA . LYS A 1 532 ? 29.550 1.283 -22.399 1.00 93.50 532 LYS A CA 1
ATOM 4042 C C . LYS A 1 532 ? 29.113 -0.167 -22.674 1.00 93.50 532 LYS A C 1
ATOM 4044 O O . LYS A 1 532 ? 29.186 -0.610 -23.817 1.00 93.50 532 LYS A O 1
ATOM 4049 N N . LEU A 1 533 ? 28.593 -0.868 -21.662 1.00 92.12 533 LEU A N 1
ATOM 4050 C CA . LEU A 1 533 ? 28.143 -2.264 -21.795 1.00 92.12 533 LEU A CA 1
ATOM 4051 C C . LEU A 1 533 ? 27.037 -2.420 -22.851 1.00 92.12 533 LEU A C 1
ATOM 4053 O O . LEU A 1 533 ? 26.964 -3.434 -23.538 1.00 92.12 533 LEU A O 1
ATOM 4057 N N . THR A 1 534 ? 26.167 -1.417 -23.004 1.00 92.94 534 THR A N 1
ATOM 4058 C CA . THR A 1 534 ? 25.092 -1.450 -24.008 1.00 92.94 534 THR A CA 1
ATOM 4059 C C . THR A 1 534 ? 25.639 -1.387 -25.440 1.00 92.94 534 THR A C 1
ATOM 4061 O O . THR A 1 534 ? 25.072 -2.042 -26.312 1.00 92.94 534 THR A O 1
ATOM 4064 N N . ALA A 1 535 ? 26.743 -0.669 -25.677 1.00 93.19 535 ALA A N 1
ATOM 4065 C CA . ALA A 1 535 ? 27.426 -0.649 -26.973 1.00 93.19 535 ALA A CA 1
ATOM 4066 C C . ALA A 1 535 ? 28.144 -1.981 -27.256 1.00 93.19 535 ALA A C 1
ATOM 4068 O O . ALA A 1 535 ? 27.855 -2.622 -28.262 1.00 93.19 535 ALA A O 1
ATOM 4069 N N . GLU A 1 536 ? 28.978 -2.459 -26.324 1.00 91.88 536 GLU A N 1
ATOM 4070 C CA . GLU A 1 536 ? 29.734 -3.718 -26.473 1.00 91.88 536 GLU A CA 1
ATOM 4071 C C . GLU A 1 536 ? 28.804 -4.918 -26.757 1.00 91.88 536 GLU A C 1
ATOM 4073 O O . GLU A 1 536 ? 29.064 -5.736 -27.640 1.00 91.88 536 GLU A O 1
ATOM 4078 N N . MET A 1 537 ? 27.651 -4.987 -26.080 1.00 91.25 537 MET A N 1
ATOM 4079 C CA . MET A 1 537 ? 26.641 -6.020 -26.337 1.00 91.25 537 MET A CA 1
ATOM 4080 C C . MET A 1 537 ? 25.938 -5.879 -27.696 1.00 91.25 537 MET A C 1
ATOM 4082 O O . MET A 1 537 ? 25.523 -6.892 -28.265 1.00 91.25 537 MET A O 1
ATOM 4086 N N . ALA A 1 538 ? 25.775 -4.661 -28.222 1.00 92.88 538 ALA A N 1
ATOM 4087 C CA . ALA A 1 538 ? 25.197 -4.442 -29.548 1.00 92.88 538 ALA A CA 1
ATOM 4088 C C . ALA A 1 538 ? 26.165 -4.904 -30.648 1.00 92.88 538 ALA A C 1
ATOM 4090 O O . ALA A 1 538 ? 25.750 -5.611 -31.568 1.00 92.88 538 ALA A O 1
ATOM 4091 N N . ASP A 1 539 ? 27.456 -4.601 -30.503 1.00 92.81 539 ASP A N 1
ATOM 4092 C CA . ASP A 1 539 ? 28.502 -5.047 -31.426 1.00 92.81 539 ASP A CA 1
ATOM 4093 C C . ASP A 1 539 ? 28.643 -6.576 -31.421 1.00 92.81 539 ASP A C 1
ATOM 4095 O O . ASP A 1 539 ? 28.627 -7.198 -32.486 1.00 92.81 539 ASP A O 1
ATOM 4099 N N . HIS A 1 540 ? 28.648 -7.210 -30.241 1.00 91.69 540 HIS A N 1
ATOM 4100 C CA . HIS A 1 540 ? 28.604 -8.674 -30.127 1.00 91.69 540 HIS A CA 1
ATOM 4101 C C . HIS A 1 540 ? 27.341 -9.269 -30.776 1.00 91.69 540 HIS A C 1
ATOM 4103 O O . HIS A 1 540 ? 27.430 -10.266 -31.490 1.00 91.69 540 HIS A O 1
ATOM 4109 N N . SER A 1 541 ? 26.169 -8.646 -30.599 1.00 92.56 541 SER A N 1
ATOM 4110 C CA . SER A 1 541 ? 24.911 -9.110 -31.211 1.00 92.56 541 SER A CA 1
ATOM 4111 C C . SER A 1 541 ? 24.928 -9.016 -32.744 1.00 92.56 541 SER A C 1
ATOM 4113 O O . SER A 1 541 ? 24.438 -9.914 -33.434 1.00 92.56 541 SER A O 1
ATOM 4115 N N . ASN A 1 542 ? 25.519 -7.949 -33.290 1.00 93.62 542 ASN A N 1
ATOM 4116 C CA . ASN A 1 542 ? 25.704 -7.770 -34.731 1.00 93.62 542 ASN A CA 1
ATOM 4117 C C . ASN A 1 542 ? 26.710 -8.783 -35.299 1.00 93.62 542 ASN A C 1
ATOM 4119 O O . ASN A 1 542 ? 26.448 -9.394 -36.339 1.00 93.62 542 ASN A O 1
ATOM 4123 N N . LEU A 1 543 ? 27.822 -9.016 -34.593 1.00 93.06 543 LEU A N 1
ATOM 4124 C CA . LEU A 1 543 ? 28.833 -10.001 -34.972 1.00 93.06 543 LEU A CA 1
ATOM 4125 C C . LEU A 1 543 ? 28.261 -11.426 -34.965 1.00 93.06 543 LEU A C 1
ATOM 4127 O O . LEU A 1 543 ? 28.413 -12.134 -35.958 1.00 93.06 543 LEU A O 1
ATOM 4131 N N . ILE A 1 544 ? 27.527 -11.812 -33.914 1.00 93.00 544 ILE A N 1
ATOM 4132 C CA . ILE A 1 544 ? 26.825 -13.103 -33.826 1.00 93.00 544 ILE A CA 1
ATOM 4133 C C . ILE A 1 544 ? 25.865 -13.280 -35.010 1.00 93.00 544 ILE A C 1
ATOM 4135 O O . ILE A 1 544 ? 25.915 -14.312 -35.678 1.00 93.00 544 ILE A O 1
ATOM 4139 N N . ARG A 1 545 ? 25.055 -12.267 -35.356 1.00 92.94 545 ARG A N 1
ATOM 4140 C CA . ARG A 1 545 ? 24.154 -12.334 -36.525 1.00 92.94 545 ARG A CA 1
ATOM 4141 C C . ARG A 1 545 ? 24.924 -12.578 -37.830 1.00 92.94 545 ARG A C 1
ATOM 4143 O O . ARG A 1 545 ? 24.571 -13.480 -38.586 1.00 92.94 545 ARG A O 1
ATOM 4150 N N . GLY A 1 546 ? 26.000 -11.825 -38.071 1.00 92.94 546 GLY A N 1
ATOM 4151 C CA . GLY A 1 546 ? 26.872 -12.003 -39.241 1.00 92.94 546 GLY A CA 1
ATOM 4152 C C . GLY A 1 546 ? 27.713 -13.288 -39.221 1.00 92.94 546 GLY A C 1
ATOM 4153 O O . GLY A 1 546 ? 28.306 -13.661 -40.234 1.00 92.94 546 GLY A O 1
ATOM 4154 N N . MET A 1 547 ? 27.793 -13.976 -38.083 1.00 89.69 547 MET A N 1
ATOM 4155 C CA . MET A 1 547 ? 28.460 -15.269 -37.941 1.00 89.69 547 MET A CA 1
ATOM 4156 C C . MET A 1 547 ? 27.520 -16.455 -38.125 1.00 89.69 547 MET A C 1
ATOM 4158 O O . MET A 1 547 ? 27.926 -17.425 -38.756 1.00 89.69 547 MET A O 1
ATOM 4162 N N . VAL A 1 548 ? 26.269 -16.365 -37.663 1.00 93.31 548 VAL A N 1
ATOM 4163 C CA . VAL A 1 548 ? 25.239 -17.382 -37.934 1.00 93.31 548 VAL A CA 1
ATOM 4164 C C . VAL A 1 548 ? 25.025 -17.535 -39.441 1.00 93.31 548 VAL A C 1
ATOM 4166 O O . VAL A 1 548 ? 25.040 -18.659 -39.932 1.00 93.31 548 VAL A O 1
ATOM 4169 N N . VAL A 1 549 ? 24.937 -16.424 -40.187 1.00 92.62 549 VAL A N 1
ATOM 4170 C CA . VAL A 1 549 ? 24.839 -16.455 -41.661 1.00 92.62 549 VAL A CA 1
ATOM 4171 C C . VAL A 1 549 ? 26.053 -17.160 -42.280 1.00 92.62 549 VAL A C 1
ATOM 4173 O O . VAL A 1 549 ? 25.884 -18.142 -42.991 1.00 92.62 549 VAL A O 1
ATOM 4176 N N . ARG A 1 550 ? 27.284 -16.758 -41.929 1.00 90.31 550 ARG A N 1
ATOM 4177 C CA . ARG A 1 550 ? 28.509 -17.381 -42.473 1.00 90.31 550 ARG A CA 1
ATOM 4178 C C . ARG A 1 550 ? 28.670 -18.864 -42.108 1.00 90.31 550 ARG A C 1
ATOM 4180 O O . ARG A 1 550 ? 29.238 -19.621 -42.893 1.00 90.31 550 ARG A O 1
ATOM 4187 N N . ALA A 1 551 ? 28.206 -19.284 -40.931 1.00 91.69 551 ALA A N 1
ATOM 4188 C CA . ALA A 1 551 ? 28.220 -20.687 -40.520 1.00 91.69 551 ALA A CA 1
ATOM 4189 C C . ALA A 1 551 ? 27.199 -21.522 -41.314 1.00 91.69 551 ALA A C 1
ATOM 4191 O O . ALA A 1 551 ? 27.501 -22.657 -41.687 1.00 91.69 551 ALA A O 1
ATOM 4192 N N . GLU A 1 552 ? 26.032 -20.948 -41.613 1.00 92.38 552 GLU A N 1
ATOM 4193 C CA . GLU A 1 552 ? 24.988 -21.574 -42.427 1.00 92.38 552 GLU A CA 1
ATOM 4194 C C . GLU A 1 552 ? 25.372 -21.631 -43.916 1.00 92.38 552 GLU A C 1
ATOM 4196 O O . GLU A 1 552 ? 25.236 -22.686 -44.532 1.00 92.38 552 GLU A O 1
ATOM 4201 N N . ASP A 1 553 ? 25.974 -20.574 -44.471 1.00 94.00 553 ASP A N 1
ATOM 4202 C CA . ASP A 1 553 ? 26.549 -20.579 -45.826 1.00 94.00 553 ASP A CA 1
ATOM 4203 C C . ASP A 1 553 ? 27.605 -21.689 -45.973 1.00 94.00 553 ASP A C 1
ATOM 4205 O O . ASP A 1 553 ? 27.583 -22.471 -46.926 1.00 94.00 553 ASP A O 1
ATOM 4209 N N . ALA A 1 554 ? 28.513 -21.816 -44.995 1.00 92.56 554 ALA A N 1
ATOM 4210 C CA . ALA A 1 554 ? 29.513 -22.883 -44.968 1.00 92.56 554 ALA A CA 1
ATOM 4211 C C . ALA A 1 554 ? 28.879 -24.282 -44.848 1.00 92.56 554 ALA A C 1
ATOM 4213 O O . ALA A 1 554 ? 29.363 -25.226 -45.477 1.00 92.56 554 ALA A O 1
ATOM 4214 N N . ARG A 1 555 ? 27.778 -24.421 -44.094 1.00 93.88 555 ARG A N 1
ATOM 4215 C CA . ARG A 1 555 ? 26.996 -25.664 -43.998 1.00 93.88 555 ARG A CA 1
ATOM 4216 C C . ARG A 1 555 ? 26.346 -26.027 -45.338 1.00 93.88 555 ARG A C 1
ATOM 4218 O O . ARG A 1 555 ? 26.405 -27.190 -45.731 1.00 93.88 555 ARG A O 1
ATOM 4225 N N . ILE A 1 556 ? 25.766 -25.054 -46.042 1.00 95.06 556 ILE A N 1
ATOM 4226 C CA . ILE A 1 556 ? 25.136 -25.227 -47.363 1.00 95.06 556 ILE A CA 1
ATOM 4227 C C . ILE A 1 556 ? 26.181 -25.609 -48.422 1.00 95.06 556 ILE A C 1
ATOM 4229 O O . ILE A 1 556 ? 25.939 -26.510 -49.222 1.00 95.06 556 ILE A O 1
ATOM 4233 N N . MET A 1 557 ? 27.367 -24.993 -48.390 1.00 92.94 557 MET A N 1
ATOM 4234 C CA . MET A 1 557 ? 28.496 -25.338 -49.270 1.00 92.94 557 MET A CA 1
ATOM 4235 C C . MET A 1 557 ? 29.214 -26.648 -48.888 1.00 92.94 557 MET A C 1
ATOM 4237 O O . MET A 1 557 ? 30.111 -27.085 -49.608 1.00 92.94 557 MET A O 1
ATOM 4241 N N . GLY A 1 558 ? 28.854 -27.281 -47.767 1.00 92.25 558 GLY A N 1
ATOM 4242 C CA . GLY A 1 558 ? 29.467 -28.525 -47.292 1.00 92.25 558 GLY A CA 1
ATOM 4243 C C . GLY A 1 558 ? 30.860 -28.374 -46.663 1.00 92.25 558 GLY A C 1
ATOM 4244 O O . GLY A 1 558 ? 31.492 -29.387 -46.354 1.00 92.25 558 GLY A O 1
ATOM 4245 N N . ASP A 1 559 ? 31.351 -27.151 -46.423 1.00 93.88 559 ASP A N 1
ATOM 4246 C CA . ASP A 1 559 ? 32.634 -26.928 -45.747 1.00 93.88 559 ASP A CA 1
ATOM 4247 C C . ASP A 1 559 ? 32.499 -27.097 -44.226 1.00 93.88 559 ASP A C 1
ATOM 4249 O O . ASP A 1 559 ? 32.400 -26.148 -43.440 1.00 93.88 559 ASP A O 1
ATOM 4253 N N . MET A 1 560 ? 32.581 -28.357 -43.807 1.00 89.19 560 MET A N 1
ATOM 4254 C CA . MET A 1 560 ? 32.561 -28.776 -42.406 1.00 89.19 560 MET A CA 1
ATOM 4255 C C . MET A 1 560 ? 33.720 -28.203 -41.565 1.00 89.19 560 MET A C 1
ATOM 4257 O O . MET A 1 560 ? 33.641 -28.245 -40.334 1.00 89.19 560 MET A O 1
ATOM 4261 N N . LYS A 1 561 ? 34.797 -27.675 -42.174 1.00 92.44 561 LYS A N 1
ATOM 4262 C CA . LYS A 1 561 ? 35.898 -27.023 -41.440 1.00 92.44 561 LYS A CA 1
ATOM 4263 C C . LYS A 1 561 ? 35.537 -25.577 -41.115 1.00 92.44 561 LYS A C 1
ATOM 4265 O O . LYS A 1 561 ? 35.604 -25.196 -39.945 1.00 92.44 561 LYS A O 1
ATOM 4270 N N . SER A 1 562 ? 35.108 -24.801 -42.111 1.00 89.19 562 SER A N 1
ATOM 4271 C CA . SER A 1 562 ? 34.680 -23.410 -41.901 1.00 89.19 562 SER A CA 1
ATOM 4272 C C . SER A 1 562 ? 33.409 -23.327 -41.054 1.00 89.19 562 SER A C 1
ATOM 4274 O O . SER A 1 562 ? 33.350 -22.505 -40.141 1.00 89.19 562 SER A O 1
ATOM 4276 N N . MET A 1 563 ? 32.455 -24.245 -41.254 1.00 91.50 563 MET A N 1
ATOM 4277 C CA . MET A 1 563 ? 31.277 -24.402 -40.395 1.00 91.50 563 MET A CA 1
ATOM 4278 C C . MET A 1 563 ? 31.690 -24.614 -38.928 1.00 91.50 563 MET A C 1
ATOM 4280 O O . MET A 1 563 ? 31.277 -23.856 -38.052 1.00 91.50 563 MET A O 1
ATOM 4284 N N . ARG A 1 564 ? 32.560 -25.600 -38.643 1.00 90.94 564 ARG A N 1
ATOM 4285 C CA . ARG A 1 564 ? 33.023 -25.880 -37.270 1.00 90.94 564 ARG A CA 1
ATOM 4286 C C . ARG A 1 564 ? 33.747 -24.686 -36.648 1.00 90.94 564 ARG A C 1
ATOM 4288 O O . ARG A 1 564 ? 33.516 -24.395 -35.479 1.00 90.94 564 ARG A O 1
ATOM 4295 N N . LYS A 1 565 ? 34.594 -23.991 -37.415 1.00 91.44 565 LYS A N 1
ATOM 4296 C CA . LYS A 1 565 ? 35.274 -22.772 -36.954 1.00 91.44 565 LYS A CA 1
ATOM 4297 C C . LYS A 1 565 ? 34.264 -21.680 -36.574 1.00 91.44 565 LYS A C 1
ATOM 4299 O O . LYS A 1 565 ? 34.369 -21.127 -35.484 1.00 91.44 565 LYS A O 1
ATOM 4304 N N . GLY A 1 566 ? 33.258 -21.442 -37.420 1.00 89.69 566 GLY A N 1
ATOM 4305 C CA . GLY A 1 566 ? 32.183 -20.485 -37.149 1.00 89.69 566 GLY A CA 1
ATOM 4306 C C . GLY A 1 566 ? 31.413 -20.795 -35.863 1.00 89.69 566 GLY A C 1
ATOM 4307 O O . GLY A 1 566 ? 31.162 -19.886 -35.081 1.00 89.69 566 GLY A O 1
ATOM 4308 N N . TYR A 1 567 ? 31.106 -22.069 -35.587 1.00 92.06 567 TYR A N 1
ATOM 4309 C CA . TYR A 1 567 ? 30.442 -22.461 -34.335 1.00 92.06 567 TYR A CA 1
ATOM 4310 C C . TYR A 1 567 ? 31.320 -22.327 -33.082 1.00 92.06 567 TYR A C 1
ATOM 4312 O O . TYR A 1 567 ? 30.784 -22.032 -32.017 1.00 92.06 567 TYR A O 1
ATOM 4320 N N . ILE A 1 568 ? 32.643 -22.507 -33.182 1.00 92.12 568 ILE A N 1
ATOM 4321 C CA . ILE A 1 568 ? 33.565 -22.272 -32.055 1.00 92.12 568 ILE A CA 1
ATOM 4322 C C . ILE A 1 568 ? 33.609 -20.775 -31.722 1.00 92.12 568 ILE A C 1
ATOM 4324 O O . ILE A 1 568 ? 33.346 -20.389 -30.588 1.00 92.12 568 ILE A O 1
ATOM 4328 N N . GLU A 1 569 ? 33.840 -19.928 -32.727 1.00 91.06 569 GLU A N 1
ATOM 4329 C CA . GLU A 1 569 ? 33.864 -18.470 -32.555 1.00 91.06 569 GLU A CA 1
ATOM 4330 C C . GLU A 1 569 ? 32.496 -17.923 -32.074 1.00 91.06 569 GLU A C 1
ATOM 4332 O O . GLU A 1 569 ? 32.451 -17.037 -31.222 1.00 91.06 569 GLU A O 1
ATOM 4337 N N . LEU A 1 570 ? 31.370 -18.500 -32.525 1.00 93.62 570 LEU A N 1
ATOM 4338 C CA . LEU A 1 570 ? 30.028 -18.205 -31.992 1.00 93.62 570 LEU A CA 1
ATOM 4339 C C . LEU A 1 570 ? 29.861 -18.615 -30.521 1.00 93.62 570 LEU A C 1
ATOM 4341 O O . LEU A 1 570 ? 29.196 -17.905 -29.768 1.00 93.62 570 LEU A O 1
ATOM 4345 N N . TYR A 1 571 ? 30.425 -19.753 -30.109 1.00 93.19 571 TYR A N 1
ATOM 4346 C CA . TYR A 1 571 ? 30.336 -20.240 -28.731 1.00 93.19 571 TYR A CA 1
ATOM 4347 C C . TYR A 1 571 ? 31.109 -19.338 -27.760 1.00 93.19 571 TYR A C 1
ATOM 4349 O O . TYR A 1 571 ? 30.572 -18.976 -26.710 1.00 93.19 571 TYR A O 1
ATOM 4357 N N . ASP A 1 572 ? 32.323 -18.918 -28.132 1.00 93.00 572 ASP A N 1
ATOM 4358 C CA . ASP A 1 572 ? 33.112 -17.957 -27.355 1.00 93.00 572 ASP A CA 1
ATOM 4359 C C . ASP A 1 572 ? 32.391 -16.601 -27.240 1.00 93.00 572 ASP A C 1
ATOM 4361 O O . ASP A 1 572 ? 32.185 -16.112 -26.128 1.00 93.00 572 ASP A O 1
ATOM 4365 N N . LEU A 1 573 ? 31.892 -16.044 -28.354 1.00 92.31 573 LEU A N 1
ATOM 4366 C CA . LEU A 1 573 ? 31.110 -14.799 -28.337 1.00 92.31 573 LEU A CA 1
ATOM 4367 C C . LEU A 1 573 ? 29.834 -14.905 -27.491 1.00 92.31 573 LEU A C 1
ATOM 4369 O O . LEU A 1 573 ? 29.472 -13.951 -26.806 1.00 92.31 573 LEU A O 1
ATOM 4373 N N . ASN A 1 574 ? 29.150 -16.052 -27.511 1.00 93.31 574 ASN A N 1
ATOM 4374 C CA . ASN A 1 574 ? 27.958 -16.274 -26.696 1.00 93.31 574 ASN A CA 1
ATOM 4375 C C . ASN A 1 574 ? 28.293 -16.369 -25.197 1.00 93.31 574 ASN A C 1
ATOM 4377 O O . ASN A 1 574 ? 27.585 -15.781 -24.380 1.00 93.31 574 ASN A O 1
ATOM 4381 N N . ARG A 1 575 ? 29.388 -17.045 -24.819 1.00 93.25 575 ARG A N 1
ATOM 4382 C CA . ARG A 1 575 ? 29.877 -17.066 -23.428 1.00 93.25 575 ARG A CA 1
ATOM 4383 C C . ARG A 1 575 ? 30.188 -15.650 -22.940 1.00 93.25 575 ARG A C 1
ATOM 4385 O O . ARG A 1 575 ? 29.765 -15.269 -21.848 1.00 93.25 575 ARG A O 1
ATOM 4392 N N . ASP A 1 576 ? 30.887 -14.870 -23.755 1.00 92.06 576 ASP A N 1
ATOM 4393 C CA . ASP A 1 576 ? 31.340 -13.533 -23.376 1.00 92.06 576 ASP A CA 1
ATOM 4394 C C . ASP A 1 576 ? 30.168 -12.525 -23.369 1.00 92.06 576 ASP A C 1
ATOM 4396 O O . ASP A 1 576 ? 30.105 -11.646 -22.507 1.00 92.06 576 ASP A O 1
ATOM 4400 N N . LEU A 1 577 ? 29.160 -12.713 -24.233 1.00 92.88 577 LEU A N 1
ATOM 4401 C CA . LEU A 1 577 ? 27.882 -11.990 -24.177 1.00 92.88 577 LEU A CA 1
ATOM 4402 C C . LEU A 1 577 ? 27.074 -12.322 -22.909 1.00 92.88 577 LEU A C 1
ATOM 4404 O O . LEU A 1 577 ? 26.510 -11.409 -22.308 1.00 92.88 577 LEU A O 1
ATOM 4408 N N . ILE A 1 578 ? 27.040 -13.585 -22.468 1.00 93.75 578 ILE A N 1
ATOM 4409 C CA . ILE A 1 578 ? 26.393 -13.990 -21.204 1.00 93.75 578 ILE A CA 1
ATOM 4410 C C . ILE A 1 578 ? 27.120 -13.371 -19.999 1.00 93.75 578 ILE A C 1
ATOM 4412 O O . ILE A 1 578 ? 26.471 -12.862 -19.083 1.00 93.75 578 ILE A O 1
ATOM 4416 N N . ALA A 1 579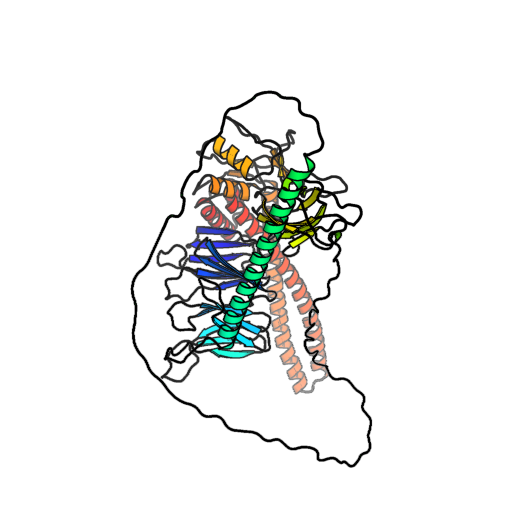 ? 28.456 -13.342 -20.007 1.00 93.00 579 ALA A N 1
ATOM 4417 C CA . ALA A 1 579 ? 29.236 -12.661 -18.974 1.00 93.00 579 ALA A CA 1
ATOM 4418 C C . ALA A 1 579 ? 28.919 -11.152 -18.926 1.00 93.00 579 ALA A C 1
ATOM 4420 O O . ALA A 1 579 ? 28.614 -10.618 -17.857 1.00 93.00 579 ALA A O 1
ATOM 4421 N N . GLY A 1 580 ? 28.897 -10.480 -20.084 1.00 92.06 580 GLY A N 1
ATOM 4422 C CA . GLY A 1 580 ? 28.504 -9.072 -20.200 1.00 92.06 580 GLY A CA 1
ATOM 4423 C C . GLY A 1 580 ? 27.058 -8.801 -19.763 1.00 92.06 580 GLY A C 1
ATOM 4424 O O . GLY A 1 580 ? 26.802 -7.816 -19.069 1.00 92.06 580 GLY A O 1
ATOM 4425 N N . TYR A 1 581 ? 26.120 -9.698 -20.091 1.00 93.62 581 TYR A N 1
ATOM 4426 C CA . TYR A 1 581 ? 24.724 -9.629 -19.647 1.00 93.62 581 TYR A CA 1
ATOM 4427 C C . TYR A 1 581 ? 24.616 -9.697 -18.118 1.00 93.62 581 TYR A C 1
ATOM 4429 O O . TYR A 1 581 ? 23.975 -8.837 -17.519 1.00 93.62 581 TYR A O 1
ATOM 4437 N N . ASN A 1 582 ? 25.306 -10.640 -17.469 1.00 94.56 582 ASN A N 1
ATOM 4438 C CA . ASN A 1 582 ? 25.298 -10.771 -16.008 1.00 94.56 582 ASN A CA 1
ATOM 4439 C C . ASN A 1 582 ? 25.862 -9.520 -15.308 1.00 94.56 582 ASN A C 1
ATOM 4441 O O . ASN A 1 582 ? 25.274 -9.032 -14.340 1.00 94.56 582 ASN A O 1
ATOM 4445 N N . ILE A 1 583 ? 26.957 -8.950 -15.829 1.00 93.56 583 ILE A N 1
ATOM 4446 C CA . ILE A 1 583 ? 27.532 -7.692 -15.323 1.00 93.56 583 ILE A CA 1
ATOM 4447 C C . ILE A 1 583 ? 26.535 -6.535 -15.499 1.00 93.56 583 ILE A C 1
ATOM 4449 O O . ILE A 1 583 ? 26.312 -5.766 -14.563 1.00 93.56 583 ILE A O 1
ATOM 4453 N N . ARG A 1 584 ? 25.885 -6.436 -16.667 1.00 92.69 584 ARG A N 1
ATOM 4454 C CA . ARG A 1 584 ? 24.850 -5.431 -16.954 1.00 92.69 584 ARG A CA 1
ATOM 4455 C C . ARG A 1 584 ? 23.624 -5.574 -16.049 1.00 92.69 584 ARG A C 1
ATOM 4457 O O . ARG A 1 584 ? 23.091 -4.556 -15.620 1.00 92.69 584 ARG A O 1
ATOM 4464 N N . CYS A 1 585 ? 23.181 -6.791 -15.739 1.00 93.06 585 CYS A N 1
ATOM 4465 C CA . CYS A 1 585 ? 22.073 -7.033 -14.813 1.00 93.06 585 CYS A CA 1
ATOM 4466 C C . CYS A 1 585 ? 22.402 -6.547 -13.398 1.00 93.06 585 CYS A C 1
ATOM 4468 O O . CYS A 1 585 ? 21.599 -5.819 -12.819 1.00 93.06 585 CYS A O 1
ATOM 4470 N N . ASN A 1 586 ? 23.595 -6.860 -12.881 1.00 94.88 586 ASN A N 1
ATOM 4471 C CA . ASN A 1 586 ? 24.043 -6.384 -11.570 1.00 94.88 586 ASN A CA 1
ATOM 4472 C C . ASN A 1 586 ? 24.158 -4.844 -11.530 1.00 94.88 586 ASN A C 1
ATOM 4474 O O . ASN A 1 586 ? 23.538 -4.189 -10.696 1.00 94.88 586 ASN A O 1
ATOM 4478 N N . ASN A 1 587 ? 24.851 -4.248 -12.510 1.00 94.31 587 ASN A N 1
ATOM 4479 C CA . ASN A 1 587 ? 24.963 -2.792 -12.676 1.00 94.31 587 ASN A CA 1
ATOM 4480 C C . ASN A 1 587 ? 23.587 -2.101 -12.790 1.00 94.31 587 ASN A C 1
ATOM 4482 O O . ASN A 1 587 ? 23.387 -1.025 -12.228 1.00 94.31 587 ASN A O 1
ATOM 4486 N N . HIS A 1 588 ? 22.622 -2.717 -13.480 1.00 91.81 588 HIS A N 1
ATOM 4487 C CA . HIS A 1 588 ? 21.267 -2.185 -13.592 1.00 91.81 588 HIS A CA 1
ATOM 4488 C C . HIS A 1 588 ? 20.482 -2.290 -12.277 1.00 91.81 588 HIS A C 1
ATOM 4490 O O . HIS A 1 588 ? 19.817 -1.324 -11.904 1.00 91.81 588 HIS A O 1
ATOM 4496 N N . GLN A 1 589 ? 20.577 -3.417 -11.566 1.00 93.50 589 GLN A N 1
ATOM 4497 C CA . GLN A 1 589 ? 19.936 -3.620 -10.265 1.00 93.50 589 GLN A CA 1
ATOM 4498 C C . GLN A 1 589 ? 20.464 -2.622 -9.225 1.00 93.50 589 GLN A C 1
ATOM 4500 O O . GLN A 1 589 ? 19.677 -2.002 -8.508 1.00 93.50 589 GLN A O 1
ATOM 4505 N N . GLU A 1 590 ? 21.780 -2.402 -9.195 1.00 93.69 590 GLU A N 1
ATOM 4506 C CA . GLU A 1 590 ? 22.419 -1.407 -8.332 1.00 93.69 590 GLU A CA 1
ATOM 4507 C C . GLU A 1 590 ? 21.999 0.028 -8.695 1.00 93.69 590 GLU A C 1
ATOM 4509 O O . GLU A 1 590 ? 21.635 0.807 -7.813 1.00 93.69 590 GLU A O 1
ATOM 4514 N N . LEU A 1 591 ? 21.947 0.365 -9.991 1.00 91.75 591 LEU A N 1
ATOM 4515 C CA . LEU A 1 591 ? 21.459 1.663 -10.468 1.00 91.75 591 LEU A CA 1
ATOM 4516 C C . LEU A 1 591 ? 19.997 1.911 -10.064 1.00 91.75 591 LEU A C 1
ATOM 4518 O O . LEU A 1 591 ? 19.668 3.000 -9.598 1.00 91.75 591 LEU A O 1
ATOM 4522 N N . VAL A 1 592 ? 19.119 0.913 -10.198 1.00 89.38 592 VAL A N 1
ATOM 4523 C CA . VAL A 1 592 ? 17.709 1.016 -9.781 1.00 89.38 592 VAL A CA 1
ATOM 4524 C C . VAL A 1 592 ? 17.591 1.180 -8.263 1.00 89.38 592 VAL A C 1
ATOM 4526 O O . VAL A 1 592 ? 16.798 2.003 -7.808 1.00 89.38 592 VAL A O 1
ATOM 4529 N N . ALA A 1 593 ? 18.410 0.478 -7.472 1.00 89.56 593 ALA A N 1
ATOM 4530 C CA . ALA A 1 593 ? 18.444 0.644 -6.020 1.00 89.56 593 ALA A CA 1
ATOM 4531 C C . ALA A 1 593 ? 18.887 2.062 -5.607 1.00 89.56 593 ALA A C 1
ATOM 4533 O O . ALA A 1 593 ? 18.217 2.702 -4.794 1.00 89.56 593 ALA A O 1
ATOM 4534 N N . CYS A 1 594 ? 19.954 2.597 -6.210 1.00 90.62 594 CYS A N 1
ATOM 4535 C CA . CYS A 1 594 ? 20.403 3.969 -5.960 1.00 90.62 594 CYS A CA 1
ATOM 4536 C C . CYS A 1 594 ? 19.365 5.015 -6.408 1.00 90.62 594 CYS A C 1
ATOM 4538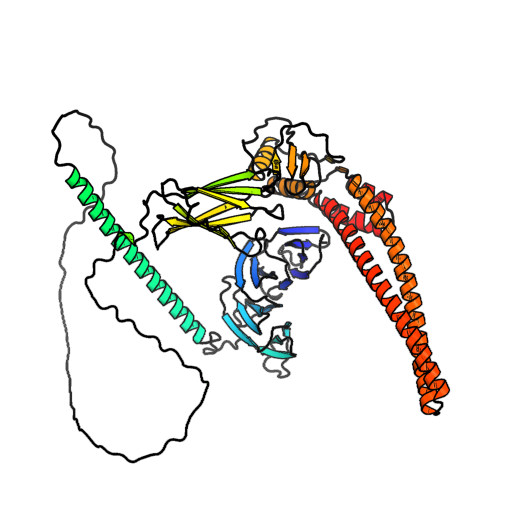 O O . CYS A 1 594 ? 19.084 5.955 -5.666 1.00 90.62 594 CYS A O 1
ATOM 4540 N N . LEU A 1 595 ? 18.719 4.836 -7.566 1.00 87.44 595 LEU A N 1
ATOM 4541 C CA . LEU A 1 595 ? 17.636 5.722 -8.015 1.00 87.44 595 LEU A CA 1
ATOM 4542 C C . LEU A 1 595 ? 16.402 5.653 -7.097 1.00 87.44 595 LEU A C 1
ATOM 4544 O O . LEU A 1 595 ? 15.762 6.683 -6.868 1.00 87.44 595 LEU A O 1
ATOM 4548 N N . LYS A 1 596 ? 16.079 4.489 -6.516 1.00 86.94 596 LYS A N 1
ATOM 4549 C CA . LYS A 1 596 ? 15.030 4.374 -5.488 1.00 86.94 596 LYS A CA 1
ATOM 4550 C C . LYS A 1 596 ? 15.404 5.152 -4.222 1.00 86.94 596 LYS A C 1
ATOM 4552 O O . LYS A 1 596 ? 14.574 5.908 -3.725 1.00 86.94 596 LYS A O 1
ATOM 4557 N N . GLN A 1 597 ? 16.654 5.061 -3.760 1.00 87.06 597 GLN A N 1
ATOM 4558 C CA . GLN A 1 597 ? 17.146 5.835 -2.611 1.00 87.06 597 GLN A CA 1
ATOM 4559 C C . GLN A 1 597 ? 17.092 7.354 -2.854 1.00 87.06 597 GLN A C 1
ATOM 4561 O O . GLN A 1 597 ? 16.619 8.087 -1.988 1.00 87.06 597 GLN A O 1
ATOM 4566 N N . VAL A 1 598 ? 17.490 7.841 -4.038 1.00 88.44 598 VAL A N 1
ATOM 4567 C CA . VAL A 1 598 ? 17.372 9.272 -4.395 1.00 88.44 598 VAL A CA 1
ATOM 4568 C C . VAL A 1 598 ? 15.911 9.734 -4.342 1.00 88.44 598 VAL A C 1
ATOM 4570 O O . VAL A 1 598 ? 15.611 10.750 -3.715 1.00 88.44 598 VAL A O 1
ATOM 4573 N N . ASN A 1 599 ? 14.980 8.972 -4.929 1.00 85.81 599 ASN A N 1
ATOM 4574 C CA . ASN A 1 599 ? 13.551 9.304 -4.875 1.00 85.81 599 ASN A CA 1
ATOM 4575 C C . ASN A 1 599 ? 12.998 9.271 -3.439 1.00 85.81 599 ASN A C 1
ATOM 4577 O O . ASN A 1 599 ? 12.273 10.188 -3.050 1.00 85.81 599 ASN A O 1
ATOM 4581 N N . GLN A 1 600 ? 13.398 8.291 -2.622 1.00 84.25 600 GLN A N 1
ATOM 4582 C CA . GLN A 1 600 ? 13.051 8.232 -1.199 1.00 84.25 600 GLN A CA 1
ATOM 4583 C C . GLN A 1 600 ? 13.553 9.459 -0.426 1.00 84.25 600 GLN A C 1
ATOM 4585 O O . GLN A 1 600 ? 12.809 10.002 0.386 1.00 84.25 600 GLN A O 1
ATOM 4590 N N . ILE A 1 601 ? 14.767 9.953 -0.692 1.00 85.19 601 ILE A N 1
ATOM 4591 C CA . ILE A 1 601 ? 15.302 11.158 -0.035 1.00 85.19 601 ILE A CA 1
ATOM 4592 C C . ILE A 1 601 ? 14.532 12.420 -0.468 1.00 85.19 601 ILE A C 1
ATOM 4594 O O . ILE A 1 601 ? 14.198 13.247 0.381 1.00 85.19 601 ILE A O 1
ATOM 4598 N N . ILE A 1 602 ? 14.147 12.540 -1.745 1.00 85.00 602 ILE A N 1
ATOM 4599 C CA . ILE A 1 602 ? 13.287 13.642 -2.223 1.00 85.00 602 ILE A CA 1
ATOM 4600 C C . ILE A 1 602 ? 11.907 13.597 -1.550 1.00 85.00 602 ILE A C 1
ATOM 4602 O O . ILE A 1 602 ? 11.394 14.634 -1.131 1.00 85.00 602 ILE A O 1
ATOM 4606 N N . GLN A 1 603 ? 11.294 12.416 -1.416 1.00 82.19 603 GLN A N 1
ATOM 4607 C CA . GLN A 1 603 ? 9.990 12.290 -0.756 1.00 82.19 603 GLN A CA 1
ATOM 4608 C C . GLN A 1 603 ? 10.081 12.478 0.766 1.00 82.19 603 GLN A C 1
ATOM 4610 O O . GLN A 1 603 ? 9.194 13.118 1.324 1.00 82.19 603 GLN A O 1
ATOM 4615 N N . LYS A 1 604 ? 11.168 12.049 1.432 1.00 81.06 604 LYS A N 1
ATOM 4616 C CA . LYS A 1 604 ? 11.474 12.434 2.825 1.00 81.06 604 LYS A CA 1
ATOM 4617 C C . LYS A 1 604 ? 11.509 13.961 2.962 1.00 81.06 604 LYS A C 1
ATOM 4619 O O . LYS A 1 604 ? 10.802 14.500 3.805 1.00 81.06 604 LYS A O 1
ATOM 4624 N N . ALA A 1 605 ? 12.266 14.658 2.109 1.00 83.25 605 ALA A N 1
ATOM 4625 C CA . ALA A 1 605 ? 12.381 16.122 2.121 1.00 83.25 605 ALA A CA 1
ATOM 4626 C C . ALA A 1 605 ? 11.049 16.848 1.833 1.00 83.25 605 ALA A C 1
ATOM 4628 O O . ALA A 1 605 ? 10.827 17.952 2.336 1.00 83.25 605 ALA A O 1
ATOM 4629 N N . GLY A 1 606 ? 10.154 16.220 1.062 1.00 82.62 606 GLY A N 1
ATOM 4630 C CA . GLY A 1 606 ? 8.762 16.647 0.904 1.00 82.62 606 GLY A CA 1
ATOM 4631 C C . GLY A 1 606 ? 7.919 16.417 2.165 1.00 82.62 606 GLY A C 1
ATOM 4632 O O . GLY A 1 606 ? 7.247 17.339 2.606 1.00 82.62 606 GLY A O 1
ATOM 4633 N N . ARG A 1 607 ? 7.989 15.230 2.790 1.00 81.12 607 ARG A N 1
ATOM 4634 C CA . ARG A 1 607 ? 7.187 14.815 3.968 1.00 81.12 607 ARG A CA 1
ATOM 4635 C C . ARG A 1 607 ? 7.496 15.610 5.248 1.00 81.12 607 ARG A C 1
ATOM 4637 O O . ARG A 1 607 ? 6.710 15.549 6.184 1.00 81.12 607 ARG A O 1
ATOM 4644 N N . VAL A 1 608 ? 8.579 16.393 5.300 1.00 83.38 608 VAL A N 1
ATOM 4645 C CA . VAL A 1 608 ? 8.810 17.383 6.381 1.00 83.38 608 VAL A CA 1
ATOM 4646 C C . VAL A 1 608 ? 7.901 18.623 6.233 1.00 83.38 608 VAL A C 1
ATOM 4648 O O . VAL A 1 608 ? 7.690 19.333 7.207 1.00 83.38 608 VAL A O 1
ATOM 4651 N N . ARG A 1 609 ? 7.329 18.875 5.046 1.00 85.25 609 ARG A N 1
ATOM 4652 C CA . ARG A 1 609 ? 6.520 20.062 4.702 1.00 85.25 609 ARG A CA 1
ATOM 4653 C C . ARG A 1 609 ? 5.064 19.684 4.412 1.00 85.25 609 ARG A C 1
ATOM 4655 O O . ARG A 1 609 ? 4.774 18.549 4.033 1.00 85.25 609 ARG A O 1
ATOM 4662 N N . VAL A 1 610 ? 4.149 20.634 4.586 1.00 83.81 610 VAL A N 1
ATOM 4663 C CA . VAL A 1 610 ? 2.691 20.420 4.462 1.00 83.81 610 VAL A CA 1
ATOM 4664 C C . VAL A 1 610 ? 2.109 21.399 3.437 1.00 83.81 610 VAL A C 1
ATOM 4666 O O . VAL A 1 610 ? 2.675 22.479 3.235 1.00 83.81 610 VAL A O 1
ATOM 4669 N N . GLY A 1 611 ? 1.034 20.995 2.756 1.00 83.69 611 GLY A N 1
ATOM 4670 C CA . GLY A 1 611 ? 0.393 21.769 1.689 1.00 83.69 611 GLY A CA 1
ATOM 4671 C C . GLY A 1 611 ? 1.282 21.958 0.464 1.00 83.69 611 GLY A C 1
ATOM 4672 O O . GLY A 1 611 ? 2.151 21.126 0.166 1.00 83.69 611 GLY A O 1
ATOM 4673 N N . LYS A 1 612 ? 1.133 23.101 -0.210 1.00 84.31 612 LYS A N 1
ATOM 4674 C CA . LYS A 1 612 ? 1.799 23.402 -1.491 1.00 84.31 612 LYS A CA 1
ATOM 4675 C C . LYS A 1 612 ? 3.324 23.319 -1.419 1.00 84.31 612 LYS A C 1
ATOM 4677 O O . LYS A 1 612 ? 3.986 23.030 -2.416 1.00 84.31 612 LYS A O 1
ATOM 4682 N N . PHE A 1 613 ? 3.907 23.522 -0.235 1.00 85.31 613 PHE A N 1
ATOM 4683 C CA . PHE A 1 613 ? 5.350 23.428 -0.007 1.00 85.31 613 PHE A CA 1
ATOM 4684 C C . PHE A 1 613 ? 5.893 21.994 -0.175 1.00 85.31 613 PHE A C 1
ATOM 4686 O O . PHE A 1 613 ? 7.047 21.829 -0.576 1.00 85.31 613 PHE A O 1
ATOM 4693 N N . LYS A 1 614 ? 5.070 20.956 0.055 1.00 84.94 614 LYS A N 1
ATOM 4694 C CA . LYS A 1 614 ? 5.382 19.541 -0.245 1.00 84.94 614 LYS A CA 1
ATOM 4695 C C . LYS A 1 614 ? 5.600 19.374 -1.756 1.00 84.94 614 LYS A C 1
ATOM 4697 O O . LYS A 1 614 ? 6.651 18.895 -2.187 1.00 84.94 614 LYS A O 1
ATOM 4702 N N . THR A 1 615 ? 4.653 19.864 -2.555 1.00 83.31 615 THR A N 1
ATOM 4703 C CA . THR A 1 615 ? 4.653 19.829 -4.029 1.00 83.31 615 THR A CA 1
ATOM 4704 C C . THR A 1 615 ? 5.789 20.657 -4.638 1.00 83.31 615 THR A C 1
ATOM 4706 O O . THR A 1 615 ? 6.580 20.145 -5.437 1.00 83.31 615 THR A O 1
ATOM 4709 N N . GLN A 1 616 ? 5.938 21.916 -4.211 1.00 86.38 616 GLN A N 1
ATOM 4710 C CA . GLN A 1 616 ? 6.960 22.843 -4.716 1.00 86.38 616 GLN A CA 1
ATOM 4711 C C . GLN A 1 616 ? 8.384 22.300 -4.536 1.00 86.38 616 GLN A C 1
ATOM 4713 O O . GLN A 1 616 ? 9.188 22.375 -5.469 1.00 86.38 616 GLN A O 1
ATOM 4718 N N . VAL A 1 617 ? 8.695 21.694 -3.384 1.00 87.88 617 VAL A N 1
ATOM 4719 C CA . VAL A 1 617 ? 10.009 21.075 -3.139 1.00 87.88 617 VAL A CA 1
ATOM 4720 C C . VAL A 1 617 ? 10.228 19.853 -4.028 1.00 87.88 617 VAL A C 1
ATOM 4722 O O . VAL A 1 617 ? 11.291 19.734 -4.633 1.00 87.88 617 VAL A O 1
ATOM 4725 N N . ILE A 1 618 ? 9.232 18.974 -4.186 1.00 86.06 618 ILE A N 1
ATOM 4726 C CA . ILE A 1 618 ? 9.349 17.782 -5.045 1.00 86.06 618 ILE A CA 1
ATOM 4727 C C . ILE A 1 618 ? 9.641 18.181 -6.502 1.00 86.06 618 ILE A C 1
ATOM 4729 O O . ILE A 1 618 ? 10.541 17.611 -7.128 1.00 86.06 618 ILE A O 1
ATOM 4733 N N . ASN A 1 619 ? 8.942 19.187 -7.029 1.00 86.38 619 ASN A N 1
ATOM 4734 C CA . ASN A 1 619 ? 9.140 19.671 -8.397 1.00 86.38 619 ASN A CA 1
ATOM 4735 C C . ASN A 1 619 ? 10.447 20.455 -8.583 1.00 86.38 619 ASN A C 1
ATOM 4737 O O . ASN A 1 619 ? 11.129 20.287 -9.600 1.00 86.38 619 ASN A O 1
ATOM 4741 N N . SER A 1 620 ? 10.855 21.238 -7.584 1.00 87.88 620 SER A N 1
ATOM 4742 C CA . SER A 1 620 ? 12.139 21.950 -7.597 1.00 87.88 620 SER A CA 1
ATOM 4743 C C . SER A 1 620 ? 13.321 20.972 -7.548 1.00 87.88 620 SER A C 1
ATOM 4745 O O . SER A 1 620 ? 14.232 21.076 -8.368 1.00 87.88 620 SER A O 1
ATOM 4747 N N . CYS A 1 621 ? 13.270 19.946 -6.689 1.00 87.44 621 CYS A N 1
ATOM 4748 C CA . CYS A 1 621 ? 14.260 18.863 -6.642 1.00 87.44 621 CYS A CA 1
ATOM 4749 C C . CYS A 1 621 ? 14.342 18.092 -7.969 1.00 87.44 621 CYS A C 1
ATOM 4751 O O . CYS A 1 621 ? 15.435 17.858 -8.485 1.00 87.44 621 CYS A O 1
ATOM 4753 N N . ARG A 1 622 ? 13.194 17.737 -8.567 1.00 85.12 622 ARG A N 1
ATOM 4754 C CA . ARG A 1 622 ? 13.136 17.093 -9.894 1.00 85.12 622 ARG A CA 1
ATOM 4755 C C . ARG A 1 622 ? 13.778 17.958 -10.981 1.00 85.12 622 ARG A C 1
ATOM 4757 O O . ARG A 1 622 ? 14.483 17.432 -11.839 1.00 85.12 622 ARG A O 1
ATOM 4764 N N . THR A 1 623 ? 13.561 19.271 -10.941 1.00 87.56 623 THR A N 1
ATOM 4765 C CA . THR A 1 623 ? 14.146 20.218 -11.901 1.00 87.56 623 THR A CA 1
ATOM 4766 C C . THR A 1 623 ? 15.653 20.373 -11.693 1.00 87.56 623 THR A C 1
ATOM 4768 O O . THR A 1 623 ? 16.396 20.301 -12.667 1.00 87.56 623 THR A O 1
ATOM 4771 N N . ALA A 1 624 ? 16.121 20.479 -10.445 1.00 86.88 624 ALA A N 1
ATOM 4772 C CA . ALA A 1 624 ? 17.546 20.528 -10.109 1.00 86.88 624 ALA A CA 1
ATOM 4773 C C . ALA A 1 624 ? 18.305 19.261 -10.549 1.00 86.88 624 ALA A C 1
ATOM 4775 O O . ALA A 1 624 ? 19.433 19.351 -11.026 1.00 86.88 624 ALA A O 1
ATOM 4776 N N . ILE A 1 625 ? 17.676 18.083 -10.460 1.00 86.44 625 ILE A N 1
ATOM 4777 C CA . ILE A 1 625 ? 18.250 16.825 -10.967 1.00 86.44 625 ILE A CA 1
ATOM 4778 C C . ILE A 1 625 ? 18.270 16.803 -12.502 1.00 86.44 625 ILE A C 1
ATOM 4780 O O . ILE A 1 625 ? 19.287 16.435 -13.083 1.00 86.44 625 ILE A O 1
ATOM 4784 N N . LYS A 1 626 ? 17.205 17.261 -13.180 1.00 86.00 626 LYS A N 1
ATOM 4785 C CA . LYS A 1 626 ? 17.187 17.399 -14.653 1.00 86.00 626 LYS A CA 1
ATOM 4786 C C . LYS A 1 626 ? 18.268 18.354 -15.179 1.00 86.00 626 LYS A C 1
ATOM 4788 O O . LYS A 1 626 ? 18.774 18.132 -16.273 1.00 86.00 626 LYS A O 1
ATOM 4793 N N . THR A 1 627 ? 18.622 19.397 -14.425 1.00 87.06 627 THR A N 1
ATOM 4794 C CA . THR A 1 627 ? 19.708 20.339 -14.763 1.00 87.06 627 THR A CA 1
ATOM 4795 C C . THR A 1 627 ? 21.073 19.944 -14.183 1.00 87.06 627 THR A C 1
ATOM 4797 O O . THR A 1 627 ? 22.036 20.689 -14.345 1.00 87.06 627 THR A O 1
ATOM 4800 N N . ASN A 1 628 ? 21.166 18.782 -13.523 1.00 82.12 628 ASN A N 1
ATOM 4801 C CA . ASN A 1 628 ? 22.350 18.262 -12.827 1.00 82.12 628 ASN A CA 1
ATOM 4802 C C . ASN A 1 628 ? 23.007 19.259 -11.841 1.00 82.12 628 ASN A C 1
ATOM 4804 O O . ASN A 1 628 ? 24.224 19.284 -11.656 1.00 82.12 628 ASN A O 1
ATOM 4808 N N . ASN A 1 629 ? 22.197 20.106 -11.199 1.00 85.56 629 ASN A N 1
ATOM 4809 C CA . ASN A 1 629 ? 22.647 21.117 -10.245 1.00 85.56 629 ASN A CA 1
ATOM 4810 C C . ASN A 1 629 ? 22.483 20.611 -8.801 1.00 85.56 629 ASN A C 1
ATOM 4812 O O . ASN A 1 629 ? 21.477 20.858 -8.127 1.00 85.56 629 ASN A O 1
ATOM 4816 N N . THR A 1 630 ? 23.505 19.903 -8.322 1.00 81.19 630 THR A N 1
ATOM 4817 C CA . THR A 1 630 ? 23.558 19.330 -6.967 1.00 81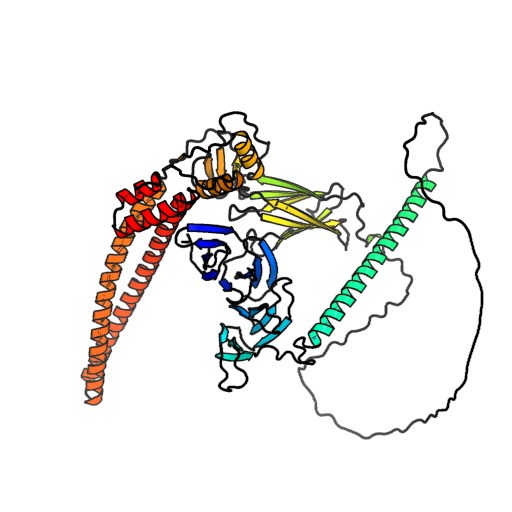.19 630 THR A CA 1
ATOM 4818 C C . THR A 1 630 ? 23.552 20.398 -5.868 1.00 81.19 630 THR A C 1
ATOM 4820 O O . THR A 1 630 ? 22.872 20.226 -4.858 1.00 81.19 630 THR A O 1
ATOM 4823 N N . SER A 1 631 ? 24.222 21.536 -6.072 1.00 84.31 631 SER A N 1
ATOM 4824 C CA . SER A 1 631 ? 24.258 22.644 -5.105 1.00 84.31 631 SER A CA 1
ATOM 4825 C C . SER A 1 631 ? 22.870 23.238 -4.840 1.00 84.31 631 SER A C 1
ATOM 4827 O O . SER A 1 631 ? 22.489 23.422 -3.682 1.00 84.31 631 SER A O 1
ATOM 4829 N N . SER A 1 632 ? 22.080 23.489 -5.891 1.00 85.44 632 SER A N 1
ATOM 4830 C CA . SER A 1 632 ? 20.687 23.925 -5.726 1.00 85.44 632 SER A CA 1
ATOM 4831 C C . SER A 1 632 ? 19.814 22.826 -5.121 1.00 85.44 632 SER A C 1
ATOM 4833 O O . SER A 1 632 ? 18.978 23.142 -4.282 1.00 85.44 632 SER A O 1
ATOM 4835 N N . LEU A 1 633 ? 20.020 21.549 -5.470 1.00 85.81 633 LEU A N 1
ATOM 4836 C CA . LEU A 1 633 ? 19.273 20.434 -4.873 1.00 85.81 633 LEU A CA 1
ATOM 4837 C C . LEU A 1 633 ? 19.413 20.400 -3.340 1.00 85.81 633 LEU A C 1
ATOM 4839 O O . LEU A 1 633 ? 18.403 20.310 -2.643 1.00 85.81 633 LEU A O 1
ATOM 4843 N N . PHE A 1 634 ? 20.633 20.528 -2.804 1.00 86.56 634 PHE A N 1
ATOM 4844 C CA . PHE A 1 634 ? 20.849 20.555 -1.351 1.00 86.56 634 PHE A CA 1
ATOM 4845 C C . PHE A 1 634 ? 20.199 21.782 -0.690 1.00 86.56 634 PHE A C 1
ATOM 4847 O O . PHE A 1 634 ? 19.508 21.632 0.319 1.00 86.56 634 PHE A O 1
ATOM 4854 N N . LYS A 1 635 ? 20.332 22.973 -1.296 1.00 87.06 635 LYS A N 1
ATOM 4855 C CA . LYS A 1 635 ? 19.678 24.205 -0.821 1.00 87.06 635 LYS A CA 1
ATOM 4856 C C . LYS A 1 635 ? 18.149 24.058 -0.771 1.00 87.06 635 LYS A C 1
ATOM 4858 O O . LYS A 1 635 ? 17.550 24.378 0.252 1.00 87.06 635 LYS A O 1
ATOM 4863 N N . ILE A 1 636 ? 17.534 23.537 -1.837 1.00 87.19 636 ILE A N 1
ATOM 4864 C CA . ILE A 1 636 ? 16.082 23.303 -1.939 1.00 87.19 636 ILE A CA 1
ATOM 4865 C C . ILE A 1 636 ? 15.611 22.329 -0.852 1.00 87.19 636 ILE A C 1
ATOM 4867 O O . ILE A 1 636 ? 14.597 22.581 -0.204 1.00 87.19 636 ILE A O 1
ATOM 4871 N N . ILE A 1 637 ? 16.350 21.239 -0.612 1.00 84.38 637 ILE A N 1
ATOM 4872 C CA . ILE A 1 637 ? 16.041 20.288 0.467 1.00 84.38 637 ILE A CA 1
ATOM 4873 C C . ILE A 1 637 ? 16.065 20.995 1.830 1.00 84.38 637 ILE A C 1
ATOM 4875 O O . ILE A 1 637 ? 15.129 20.815 2.620 1.00 84.38 637 ILE A O 1
ATOM 4879 N N . GLN A 1 638 ? 17.077 21.836 2.081 1.00 84.12 638 GLN A N 1
ATOM 4880 C CA . GLN A 1 638 ? 17.249 22.533 3.355 1.00 84.12 638 GLN A CA 1
ATOM 4881 C C . GLN A 1 638 ? 16.199 23.624 3.610 1.00 84.12 638 GLN A C 1
ATOM 4883 O O . GLN A 1 638 ? 15.483 23.577 4.612 1.00 84.12 638 GLN A O 1
ATOM 4888 N N . THR A 1 639 ? 16.073 24.610 2.720 1.00 82.12 639 THR A N 1
ATOM 4889 C CA . THR A 1 639 ? 15.227 25.800 2.944 1.00 82.12 639 THR A CA 1
ATOM 4890 C C . THR A 1 639 ? 13.795 25.637 2.441 1.00 82.12 639 THR A C 1
ATOM 4892 O O . THR A 1 639 ? 12.901 26.336 2.910 1.00 82.12 639 THR A O 1
ATOM 4895 N N . GLY A 1 640 ? 13.564 24.727 1.492 1.00 72.00 640 GLY A N 1
ATOM 4896 C CA . GLY A 1 640 ? 12.314 24.616 0.742 1.00 72.00 640 GLY A CA 1
ATOM 4897 C C . GLY A 1 640 ? 12.199 25.584 -0.443 1.00 72.00 640 GLY A C 1
ATOM 4898 O O . GLY A 1 640 ? 11.166 25.593 -1.104 1.00 72.00 640 GLY A O 1
ATOM 4899 N N . LEU A 1 641 ? 13.232 26.392 -0.717 1.00 72.12 641 LEU A N 1
ATOM 4900 C CA . LEU A 1 641 ? 13.233 27.455 -1.730 1.00 72.12 641 LEU A CA 1
ATOM 4901 C C . LEU A 1 641 ? 14.442 27.330 -2.676 1.00 72.12 641 LEU A C 1
ATOM 4903 O O . LEU A 1 641 ? 15.549 26.999 -2.242 1.00 72.12 641 LEU A O 1
ATOM 4907 N N . ALA A 1 642 ? 14.215 27.621 -3.962 1.00 58.50 642 ALA A N 1
ATOM 4908 C CA . ALA A 1 642 ? 15.216 27.566 -5.037 1.00 58.50 642 ALA A CA 1
ATOM 4909 C C . ALA A 1 642 ? 16.366 28.571 -4.860 1.00 58.50 642 ALA A C 1
ATOM 4911 O O . ALA A 1 642 ? 16.147 29.690 -4.341 1.00 58.50 642 ALA A O 1
#

Nearest PDB structures (foldseek):
  6vnw-assembly1_B  TM=9.410E-01  e=6.620E-58  Bos taurus
  6voa-assembly1_B  TM=9.446E-01  e=2.208E-55  Bos taurus
  8ro1-assembly1_E  TM=6.424E-01  e=5.079E-06  Caenorhabditis elegans
  7f90-assembly2_C  TM=6.663E-01  e=6.080E-05  Homo sapiens
  6zw6-assembly1_A  TM=7.295E-01  e=8.178E-01  Nostoc punctiforme

Sequence (642 aa):
VTGDNVHSLCLLDFSNNGQNELVVGSEDFDIRVFQEDEIIAEMTETDVRLVILSVPCAHCLVHSLAMVWLMGTLGVYNRSSRNWRIKSKNRAVAIHGYDLDNDGVPELITGWSNGKVDARNDRSGEVIFKANFNHGIAGIVEADYSVDSHTSGNHLLCVSVEGEVRGYSPATGGPGSDLLDSNIEQDTIRELSQRKQNLVLELKNYAENSKLAMLGASFAIDGSKSGQSIASSGSVPFQGLRGLQPDGSASGFDTSGGSGGDGPSLGGPGGQMGLMNRSGLAGHSLGGLSQSGGVQNYTLGLGKTDLNKSSMGVIPANTQLQTTLSVNPGNQTVQPHVELFISTTNDTIIRAVIIFAEGIFDGESHVVHPNGQTLGSSLKVPIIPPKDIPVDLHIKSLIGQRSSSQFHVFELTRQLPRFSLYTQISNDLPDPKGCVHFNPNERPQRMVMWVNQNFLLQDDIVSDGDLKVTFMSLRTQKTLRLRMSLAGDIIQSLAQFLNIDDLLTVADFPDELENLRQILVKVDDLHRVRTKLTAEMADHSNLIRGMVVRAEDARIMGDMKSMRKGYIELYDLNRDLIAGYNIRCNNHQELVACLKQVNQIIQKAGRVRVGKFKTQVINSCRTAIKTNNTSSLFKIIQTGLA